Protein AF-A0A8S3XSQ0-F1 (afdb_monomer_lite)

pLDDT: mean 71.42, std 22.41, range [34.88, 98.12]

Secondary structure (DSSP, 8-state):
---------SS----PPPPHHHHHHHHHHHHHHHHHHHHHSHHHHHHHHHHHHHHHHHHHHTT-S--GGGS-HHHHHHHHHHHHHHHHHHHHHHHHHHHHHHHHHTTSS--------------------------------------------------------------------------------------PPPPP--------PPP-------------------------------HHHHHHHHHHHHHHHHHHHHHHHHHHHHHHHHHHHHHHHHHHHHHHHHHHHHHHHHHHHSS-----------HHHHHHHHHHHHSTTTEEEPS-TT-EEEETTEEEE-EEESS-HHHHHHHHHHH-GGGS-----

Radius of gyration: 41.58 Å; chains: 1; bounding box: 107×94×101 Å

Structure (mmCIF, N/CA/C/O backbone):
data_AF-A0A8S3XSQ0-F1
#
_entry.id   AF-A0A8S3XSQ0-F1
#
loop_
_atom_site.group_PDB
_atom_site.id
_atom_site.type_symbol
_atom_site.label_atom_id
_atom_site.label_alt_id
_atom_site.label_comp_id
_atom_site.label_asym_id
_atom_site.label_entity_id
_atom_site.label_seq_id
_atom_site.pdbx_PDB_ins_code
_atom_site.Cartn_x
_atom_site.Cartn_y
_atom_site.Cartn_z
_atom_site.occupancy
_atom_site.B_iso_or_equiv
_atom_site.auth_seq_id
_atom_site.auth_comp_id
_atom_site.auth_asym_id
_atom_site.auth_atom_id
_atom_site.pdbx_PDB_model_num
ATOM 1 N N . MET A 1 1 ? 39.553 -21.900 25.229 1.00 41.22 1 MET A N 1
ATOM 2 C CA . MET A 1 1 ? 38.558 -22.875 25.742 1.00 41.22 1 MET A CA 1
ATOM 3 C C . MET A 1 1 ? 37.816 -22.311 26.955 1.00 41.22 1 MET A C 1
ATOM 5 O O . MET A 1 1 ? 38.256 -22.512 28.076 1.00 41.22 1 MET A O 1
ATOM 9 N N . TRP A 1 2 ? 36.698 -21.605 26.765 1.00 36.41 2 TRP A N 1
ATOM 10 C CA . TRP A 1 2 ? 35.868 -21.134 27.885 1.00 36.41 2 TRP A CA 1
ATOM 11 C C . TRP A 1 2 ? 34.629 -22.026 28.000 1.00 36.41 2 TRP A C 1
ATOM 13 O O . TRP A 1 2 ? 33.673 -21.908 27.230 1.00 36.41 2 TRP A O 1
ATOM 23 N N . ARG A 1 3 ? 34.681 -22.986 28.931 1.00 45.25 3 ARG A N 1
ATOM 24 C CA . ARG A 1 3 ? 33.567 -23.889 29.240 1.00 45.25 3 ARG A CA 1
ATOM 25 C C . ARG A 1 3 ? 32.466 -23.089 29.938 1.00 45.25 3 ARG A C 1
ATOM 27 O O . ARG A 1 3 ? 32.653 -22.596 31.045 1.00 45.25 3 ARG A O 1
ATOM 34 N N . LYS A 1 4 ? 31.299 -22.981 29.295 1.00 53.03 4 LYS A N 1
ATOM 35 C CA . LYS A 1 4 ? 30.058 -22.510 29.928 1.00 53.03 4 LYS A CA 1
ATOM 36 C C . LYS A 1 4 ? 29.705 -23.445 31.089 1.00 53.03 4 LYS A C 1
ATOM 38 O O . LYS A 1 4 ? 29.133 -24.510 30.862 1.00 53.03 4 LYS A O 1
ATOM 43 N N . LEU A 1 5 ? 30.012 -23.027 32.315 1.00 50.91 5 LEU A N 1
ATOM 44 C CA . LEU A 1 5 ? 29.445 -23.601 33.532 1.00 50.91 5 LEU A CA 1
ATOM 45 C C . LEU A 1 5 ? 27.917 -23.442 33.486 1.00 50.91 5 LEU A C 1
ATOM 47 O O . LEU A 1 5 ? 27.379 -22.348 33.649 1.00 50.91 5 LEU A O 1
ATOM 51 N N . ARG A 1 6 ? 27.206 -24.544 33.224 1.00 48.88 6 ARG A N 1
ATOM 52 C CA . ARG A 1 6 ? 25.766 -24.651 33.477 1.00 48.88 6 ARG A CA 1
ATOM 53 C C . ARG A 1 6 ? 25.589 -25.049 34.938 1.00 48.88 6 ARG A C 1
ATOM 55 O O . ARG A 1 6 ? 25.731 -26.217 35.274 1.00 48.88 6 ARG A O 1
ATOM 62 N N . LEU A 1 7 ? 25.259 -24.080 35.786 1.00 48.12 7 LEU A N 1
ATOM 63 C CA . LEU A 1 7 ? 24.715 -24.341 37.117 1.00 48.12 7 LEU A CA 1
ATOM 64 C C . LEU A 1 7 ? 23.345 -25.022 36.970 1.00 48.12 7 LEU A C 1
ATOM 66 O O . LEU A 1 7 ? 22.337 -24.379 36.679 1.00 48.12 7 LEU A O 1
ATOM 70 N N . THR A 1 8 ? 23.315 -26.342 37.138 1.00 50.75 8 THR A N 1
ATOM 71 C CA . THR A 1 8 ? 22.099 -27.145 37.302 1.00 50.75 8 THR A CA 1
ATOM 72 C C . THR A 1 8 ? 21.694 -27.142 38.772 1.00 50.75 8 THR A C 1
ATOM 74 O O . THR A 1 8 ? 21.952 -28.093 39.500 1.00 50.75 8 THR A O 1
ATOM 77 N N . VAL A 1 9 ? 21.058 -26.058 39.215 1.00 53.53 9 VAL A N 1
ATOM 78 C CA . VAL A 1 9 ? 20.366 -26.016 40.508 1.00 53.53 9 VAL A CA 1
ATOM 79 C C . VAL A 1 9 ? 18.879 -26.256 40.235 1.00 53.53 9 VAL A C 1
ATOM 81 O O . VAL A 1 9 ? 18.215 -25.438 39.606 1.00 53.53 9 VAL A O 1
ATOM 84 N N . LEU A 1 10 ? 18.382 -27.419 40.665 1.00 53.72 10 LEU A N 1
ATOM 85 C CA . LEU A 1 10 ? 16.959 -27.764 40.811 1.00 53.72 10 LEU A CA 1
ATOM 86 C C . LEU A 1 10 ? 16.071 -27.614 39.554 1.00 53.72 10 LEU A C 1
ATOM 88 O O . LEU A 1 10 ? 15.169 -26.785 39.514 1.00 53.72 10 LEU A O 1
ATOM 92 N N . GLY A 1 11 ? 16.277 -28.483 38.554 1.00 57.75 11 GLY A N 1
ATOM 93 C CA . GLY A 1 11 ? 15.224 -29.183 37.779 1.00 57.75 11 GLY A CA 1
ATOM 94 C C . GLY A 1 11 ? 14.098 -28.418 37.053 1.00 57.75 11 GLY A C 1
ATOM 95 O O . GLY A 1 11 ? 13.272 -29.048 36.397 1.00 57.75 11 GLY A O 1
ATOM 96 N N . ARG A 1 12 ? 14.023 -27.089 37.116 1.00 57.94 12 ARG A N 1
ATOM 97 C CA . ARG A 1 12 ? 13.049 -26.268 36.390 1.00 57.94 12 ARG A CA 1
ATOM 98 C C . ARG A 1 12 ? 13.816 -25.232 35.598 1.00 57.94 12 ARG A C 1
ATOM 100 O O . ARG A 1 12 ? 14.210 -24.196 36.122 1.00 57.94 12 ARG A O 1
ATOM 107 N N . SER A 1 13 ? 14.022 -25.507 34.312 1.00 54.84 13 SER A N 1
ATOM 108 C CA . SER A 1 13 ? 14.518 -24.500 33.380 1.00 54.84 13 SER A CA 1
ATOM 109 C C . SER A 1 13 ? 13.564 -23.306 33.417 1.00 54.84 13 SER A C 1
ATOM 111 O O . SER A 1 13 ? 12.436 -23.394 32.924 1.00 54.84 13 SER A O 1
ATOM 113 N N . ILE A 1 14 ? 13.995 -22.203 34.028 1.00 59.03 14 ILE A N 1
ATOM 114 C CA . ILE A 1 14 ? 13.249 -20.947 34.047 1.00 59.03 14 ILE A CA 1
ATOM 115 C C . ILE A 1 14 ? 13.269 -20.412 32.614 1.00 59.03 14 ILE A C 1
ATOM 117 O O . ILE A 1 14 ? 14.169 -19.686 32.199 1.00 59.03 14 ILE A O 1
ATOM 121 N N . THR A 1 15 ? 12.295 -20.824 31.801 1.00 75.62 15 THR A N 1
ATOM 122 C CA . THR A 1 15 ? 12.095 -20.227 30.485 1.00 75.62 15 THR A CA 1
ATOM 123 C C . THR A 1 15 ? 11.598 -18.810 30.705 1.00 75.62 15 THR A C 1
ATOM 125 O O . THR A 1 15 ? 10.475 -18.616 31.175 1.00 75.62 15 THR A O 1
ATOM 128 N N . LEU A 1 16 ? 12.432 -17.825 30.368 1.00 79.62 16 LEU A N 1
ATOM 129 C CA . LEU A 1 16 ? 12.049 -16.419 30.417 1.00 79.62 16 LEU A CA 1
ATOM 130 C C . LEU A 1 16 ? 10.699 -16.216 29.697 1.00 79.62 16 LEU A C 1
ATOM 132 O O . LEU A 1 16 ? 10.503 -16.742 28.590 1.00 79.62 16 LEU A O 1
ATOM 136 N N . PRO A 1 17 ? 9.747 -15.483 30.302 1.00 82.06 17 PRO A N 1
ATOM 137 C CA . PRO A 1 17 ? 8.427 -15.286 29.728 1.00 82.06 17 PRO A CA 1
ATOM 138 C C . PRO A 1 17 ? 8.554 -14.579 28.381 1.00 82.06 17 PRO A C 1
ATOM 140 O O . PRO A 1 17 ? 8.998 -13.439 28.277 1.00 82.06 17 PRO A O 1
ATOM 143 N N . GLN A 1 18 ? 8.146 -15.275 27.323 1.00 86.69 18 GLN A N 1
ATOM 144 C CA . GLN A 1 18 ? 8.239 -14.735 25.973 1.00 86.69 18 GLN A CA 1
ATOM 145 C C . GLN A 1 18 ? 7.377 -13.486 25.813 1.00 86.69 18 GLN A C 1
ATOM 147 O O . GLN A 1 18 ? 6.209 -13.464 26.226 1.00 86.69 18 GLN A O 1
ATOM 152 N N . THR A 1 19 ? 7.914 -12.484 25.122 1.00 91.31 19 THR A N 1
ATOM 153 C CA . THR A 1 19 ? 7.160 -11.267 24.815 1.00 91.31 19 THR A CA 1
ATOM 154 C C . THR A 1 19 ? 5.953 -11.585 23.922 1.00 91.31 19 THR A C 1
ATOM 156 O O . THR A 1 19 ? 5.927 -12.579 23.184 1.00 91.31 19 THR A O 1
ATOM 159 N N . LYS A 1 20 ? 4.911 -10.740 23.967 1.00 92.50 20 LYS A N 1
ATOM 160 C CA . LYS A 1 20 ? 3.692 -10.929 23.152 1.00 92.50 20 LYS A CA 1
ATOM 161 C C . LYS A 1 20 ? 4.008 -11.043 21.656 1.00 92.50 20 LYS A C 1
ATOM 163 O O . LYS A 1 20 ? 3.351 -11.812 20.953 1.00 92.50 20 LYS A O 1
ATOM 168 N N . ASP A 1 21 ? 5.016 -10.317 21.181 1.00 84.38 21 ASP A N 1
ATOM 169 C CA . ASP A 1 21 ? 5.416 -10.337 19.775 1.00 84.38 21 ASP A CA 1
ATOM 170 C C . ASP A 1 21 ? 6.201 -11.597 19.408 1.00 84.38 21 ASP A C 1
ATOM 172 O O . ASP A 1 21 ? 5.928 -12.188 18.364 1.00 84.38 21 ASP A O 1
ATOM 176 N N . GLN A 1 22 ? 7.056 -12.106 20.300 1.00 89.88 22 GLN A N 1
ATOM 177 C CA . GLN A 1 22 ? 7.705 -13.409 20.115 1.00 89.88 22 GLN A CA 1
ATOM 178 C C . GLN A 1 22 ? 6.684 -14.551 20.051 1.00 89.88 22 GLN A C 1
ATOM 180 O O . GLN A 1 22 ? 6.789 -15.426 19.191 1.00 89.88 22 GLN A O 1
ATOM 185 N N . LYS A 1 23 ? 5.652 -14.529 20.909 1.00 93.19 23 LYS A N 1
ATOM 186 C CA . LYS A 1 23 ? 4.557 -15.515 20.863 1.00 93.19 23 LYS A CA 1
ATOM 187 C C . LYS A 1 23 ? 3.798 -15.453 19.532 1.00 93.19 23 LYS A C 1
ATOM 189 O O . LYS A 1 23 ? 3.496 -16.492 18.943 1.00 93.19 23 LYS A O 1
ATOM 194 N N . LYS A 1 24 ? 3.516 -14.246 19.024 1.00 91.69 24 LYS A N 1
ATOM 195 C CA . LYS A 1 24 ? 2.878 -14.059 17.708 1.00 91.69 24 LYS A CA 1
ATOM 196 C C . LYS A 1 24 ? 3.761 -14.555 16.565 1.00 91.69 24 LYS A C 1
ATOM 198 O O . LYS A 1 24 ? 3.238 -15.198 15.658 1.00 91.69 24 LYS A O 1
ATOM 203 N N . GLU A 1 25 ? 5.062 -14.279 16.594 1.00 91.00 25 GLU A N 1
ATOM 204 C CA . GLU A 1 25 ? 5.973 -14.715 15.534 1.00 91.00 25 GLU A CA 1
ATOM 205 C C . GLU A 1 25 ? 6.141 -16.235 15.532 1.00 91.00 25 GLU A C 1
ATOM 207 O O . GLU A 1 25 ? 5.991 -16.855 14.482 1.00 91.00 25 GLU A O 1
ATOM 212 N N . LYS A 1 26 ? 6.285 -16.864 16.706 1.00 93.25 26 LYS A N 1
ATOM 213 C CA . LYS A 1 26 ? 6.258 -18.329 16.831 1.00 93.25 26 LYS A CA 1
ATOM 214 C C . LYS A 1 26 ? 4.984 -18.936 16.244 1.00 93.25 26 LYS A C 1
ATOM 216 O O . LYS A 1 26 ? 5.066 -19.902 15.491 1.00 93.25 26 LYS A O 1
ATOM 221 N N . LYS A 1 27 ? 3.817 -18.333 16.503 1.00 96.00 27 LYS A N 1
ATOM 222 C CA . LYS A 1 27 ? 2.545 -18.770 15.903 1.00 96.00 27 LYS A CA 1
ATOM 223 C C . LYS A 1 27 ? 2.546 -18.636 14.373 1.00 96.00 27 LYS A C 1
ATOM 225 O O . LYS A 1 27 ? 2.057 -19.531 13.692 1.00 96.00 27 LYS A O 1
ATOM 230 N N . ARG A 1 28 ? 3.116 -17.558 13.815 1.00 95.44 28 ARG A N 1
ATOM 231 C CA . ARG A 1 28 ? 3.250 -17.381 12.353 1.00 95.44 28 ARG A CA 1
ATOM 232 C C . ARG A 1 28 ? 4.195 -18.401 11.725 1.00 95.44 28 ARG A C 1
ATOM 234 O O . ARG A 1 28 ? 3.934 -18.831 10.606 1.00 95.44 28 ARG A O 1
ATOM 241 N N . ILE A 1 29 ? 5.285 -18.751 12.408 1.00 93.75 29 ILE A N 1
ATOM 242 C CA . ILE A 1 29 ? 6.252 -19.756 11.946 1.00 93.75 29 ILE A CA 1
ATOM 243 C C . ILE A 1 29 ? 5.618 -21.150 11.977 1.00 93.75 29 ILE A C 1
ATOM 245 O O . ILE A 1 29 ? 5.706 -21.874 10.991 1.00 93.75 29 ILE A O 1
ATOM 249 N N . ALA A 1 30 ? 4.924 -21.500 13.063 1.00 96.00 30 ALA A N 1
ATOM 250 C CA . ALA A 1 30 ? 4.205 -22.767 13.173 1.00 96.00 30 ALA A CA 1
ATOM 251 C C . ALA A 1 30 ? 3.122 -22.908 12.090 1.00 96.00 30 ALA A C 1
ATOM 253 O O . ALA A 1 30 ? 3.043 -23.946 11.438 1.00 96.00 30 ALA A O 1
ATOM 254 N N . GLU A 1 31 ? 2.344 -21.850 11.829 1.00 95.38 31 GLU A N 1
ATOM 255 C CA . GLU A 1 31 ? 1.336 -21.870 10.761 1.00 95.38 31 GLU A CA 1
ATOM 256 C C . GLU A 1 31 ? 1.974 -21.975 9.366 1.00 95.38 31 GLU A C 1
ATOM 258 O O . GLU A 1 31 ? 1.458 -22.695 8.515 1.00 95.38 31 GLU A O 1
ATOM 263 N N . ARG A 1 32 ? 3.121 -21.316 9.132 1.00 96.25 32 ARG A N 1
ATOM 264 C CA . ARG A 1 32 ? 3.898 -21.467 7.888 1.00 96.25 32 ARG A CA 1
ATOM 265 C C . ARG A 1 32 ? 4.320 -22.919 7.670 1.00 96.25 32 ARG A C 1
ATOM 267 O O . ARG A 1 32 ? 4.014 -23.463 6.616 1.00 96.25 32 ARG A O 1
ATOM 274 N N . LYS A 1 33 ? 4.931 -23.552 8.678 1.00 97.12 33 LYS A N 1
ATOM 275 C CA . LYS A 1 33 ? 5.339 -24.966 8.622 1.00 97.12 33 LYS A CA 1
ATOM 276 C C . LYS A 1 33 ? 4.146 -25.897 8.408 1.00 97.12 33 LYS A C 1
ATOM 278 O O . LYS A 1 33 ? 4.201 -26.795 7.579 1.00 97.12 33 LYS A O 1
ATOM 283 N N . ARG A 1 34 ? 3.029 -25.650 9.098 1.00 97.75 34 ARG A N 1
ATOM 284 C CA . ARG A 1 34 ? 1.786 -26.411 8.913 1.00 97.75 34 ARG A CA 1
ATOM 285 C C . ARG A 1 34 ? 1.270 -26.319 7.475 1.00 97.75 34 ARG A C 1
ATOM 287 O O . ARG A 1 34 ? 0.916 -27.339 6.895 1.00 97.75 34 ARG A O 1
ATOM 294 N N . MET A 1 35 ? 1.229 -25.117 6.901 1.00 95.19 35 MET A N 1
ATOM 295 C CA . MET A 1 35 ? 0.796 -24.910 5.516 1.00 9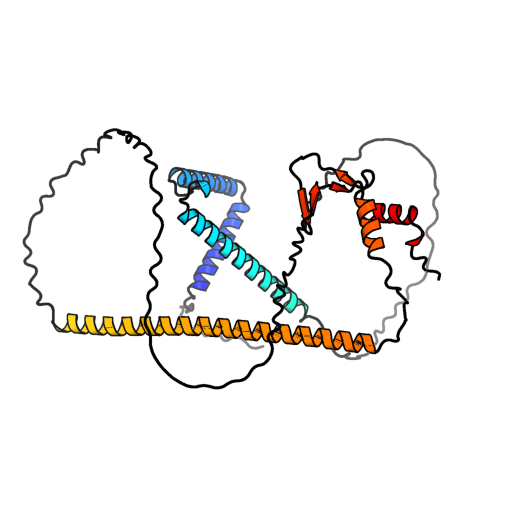5.19 35 MET A CA 1
ATOM 296 C C . MET A 1 35 ? 1.766 -25.512 4.498 1.00 95.19 35 MET A C 1
ATOM 298 O O . MET A 1 35 ? 1.324 -25.977 3.452 1.00 95.19 35 MET A O 1
ATOM 302 N N . GLU A 1 36 ? 3.063 -25.516 4.797 1.00 96.06 36 GLU A N 1
ATOM 303 C CA . GLU A 1 36 ? 4.081 -26.179 3.986 1.00 96.06 36 GLU A CA 1
ATOM 304 C C . GLU A 1 36 ? 3.896 -27.701 3.995 1.00 96.06 36 GLU A C 1
ATOM 306 O O . GLU A 1 36 ? 3.861 -28.308 2.931 1.00 96.06 36 GLU A O 1
ATOM 311 N N . ASN A 1 37 ? 3.647 -28.301 5.163 1.00 97.62 37 ASN A N 1
ATOM 312 C CA . ASN A 1 37 ? 3.336 -29.728 5.278 1.00 97.62 37 ASN A CA 1
ATOM 313 C C . ASN A 1 37 ? 2.047 -30.096 4.526 1.00 97.62 37 ASN A C 1
ATOM 315 O O . ASN A 1 37 ? 2.018 -31.088 3.812 1.00 97.62 37 ASN A O 1
ATOM 319 N N . ILE A 1 38 ? 0.997 -29.268 4.620 1.00 96.31 38 ILE A N 1
ATOM 320 C CA . ILE A 1 38 ? -0.238 -29.469 3.841 1.00 96.31 38 ILE A CA 1
ATOM 321 C C . ILE A 1 38 ? 0.029 -29.358 2.336 1.00 96.31 38 ILE A C 1
ATOM 323 O O . ILE A 1 38 ? -0.635 -30.034 1.567 1.00 96.31 38 ILE A O 1
ATOM 327 N N . ARG A 1 39 ? 0.963 -28.499 1.904 1.00 97.12 39 ARG A N 1
ATOM 328 C CA . ARG A 1 39 ? 1.302 -28.316 0.485 1.00 97.12 39 ARG A CA 1
ATOM 329 C C . ARG A 1 39 ? 2.121 -29.481 -0.082 1.00 97.12 39 ARG A C 1
ATOM 331 O O . ARG A 1 39 ? 2.012 -29.722 -1.277 1.00 97.12 39 ARG A O 1
ATOM 338 N N . LYS A 1 40 ? 2.930 -30.158 0.743 1.00 97.94 40 LYS A N 1
ATOM 339 C CA . LYS A 1 40 ? 3.734 -31.325 0.336 1.00 97.94 40 LYS A CA 1
ATOM 340 C C . LYS A 1 40 ? 2.861 -32.538 -0.012 1.00 97.94 40 LYS A C 1
ATOM 342 O O . LYS A 1 40 ? 3.172 -33.228 -0.972 1.00 97.94 40 LYS A O 1
ATOM 347 N N . ASP A 1 41 ? 1.749 -32.733 0.698 1.00 97.31 41 ASP A N 1
ATOM 348 C CA . ASP A 1 41 ? 0.817 -33.841 0.453 1.00 97.31 41 ASP A CA 1
ATOM 349 C C . ASP A 1 41 ? -0.313 -33.406 -0.511 1.00 97.31 41 ASP A C 1
ATOM 351 O O . ASP A 1 41 ? -1.146 -32.570 -0.131 1.00 97.31 41 ASP A O 1
ATOM 355 N N . PRO A 1 42 ? -0.407 -33.959 -1.738 1.00 96.50 42 PRO A N 1
ATOM 356 C CA . PRO A 1 42 ? -1.367 -33.498 -2.748 1.00 96.50 42 PRO A CA 1
ATOM 357 C C . PRO A 1 42 ? -2.829 -33.646 -2.298 1.00 96.50 42 PRO A C 1
ATOM 359 O O . PRO A 1 42 ? -3.621 -32.712 -2.466 1.00 96.50 42 PRO A O 1
ATOM 362 N N . ASP A 1 43 ? -3.174 -34.749 -1.631 1.00 97.69 43 ASP A N 1
ATOM 363 C CA . ASP A 1 43 ? -4.541 -35.018 -1.164 1.00 97.69 43 ASP A CA 1
ATOM 364 C C . ASP A 1 43 ? -4.965 -34.071 -0.040 1.00 97.69 43 ASP A C 1
ATOM 366 O O . ASP A 1 43 ? -6.059 -33.494 -0.056 1.00 97.69 43 ASP A O 1
ATOM 370 N N . LYS A 1 44 ? -4.068 -33.826 0.926 1.00 97.38 44 LYS A N 1
ATOM 371 C CA . LYS A 1 44 ? -4.330 -32.863 2.005 1.00 97.38 44 LYS A CA 1
ATOM 372 C C . LYS A 1 44 ? -4.469 -31.451 1.446 1.00 97.38 44 LYS A C 1
ATOM 374 O O . LYS A 1 44 ? -5.310 -30.686 1.929 1.00 97.38 44 LYS A O 1
ATOM 379 N N . TYR A 1 45 ? -3.688 -31.096 0.427 1.00 97.31 45 TYR A N 1
ATOM 380 C CA . TYR A 1 45 ? -3.801 -29.805 -0.241 1.00 97.31 45 TYR A CA 1
ATOM 381 C C . TYR A 1 45 ? -5.128 -29.656 -0.998 1.00 97.31 45 TYR A C 1
ATOM 383 O O . TYR A 1 45 ? -5.768 -28.599 -0.911 1.00 97.31 45 TYR A O 1
ATOM 391 N N . ALA A 1 46 ? -5.579 -30.707 -1.689 1.00 96.56 46 ALA A N 1
ATOM 392 C CA . ALA A 1 46 ? -6.872 -30.745 -2.368 1.00 96.56 46 ALA A CA 1
ATOM 393 C C . ALA A 1 46 ? -8.036 -30.584 -1.374 1.00 96.56 46 ALA A C 1
ATOM 395 O O . ALA A 1 46 ? -8.879 -29.696 -1.546 1.00 96.56 46 ALA A O 1
ATOM 396 N N . LEU A 1 47 ? -8.025 -31.342 -0.273 1.00 97.38 47 LEU A N 1
ATOM 397 C CA . LEU A 1 47 ? -9.023 -31.237 0.795 1.00 97.38 47 LEU A CA 1
ATOM 398 C C . LEU A 1 47 ? -9.029 -29.840 1.436 1.00 97.38 47 LEU A C 1
ATOM 400 O O . LEU A 1 47 ? -10.086 -29.248 1.674 1.00 97.38 47 LEU A O 1
ATOM 404 N N . TRP A 1 48 ? -7.847 -29.265 1.679 1.00 97.50 48 TRP A N 1
ATOM 405 C CA . TRP A 1 48 ? -7.721 -27.905 2.200 1.00 97.50 48 TRP A CA 1
ATOM 406 C C . TRP A 1 48 ? -8.306 -26.864 1.235 1.00 97.50 48 TRP A C 1
ATOM 408 O O . TRP A 1 48 ? -9.044 -25.976 1.673 1.00 97.50 48 TRP A O 1
ATOM 418 N N . LYS A 1 49 ? -8.048 -26.984 -0.076 1.00 97.56 49 LYS A N 1
ATOM 419 C CA . LYS A 1 49 ? -8.647 -26.116 -1.104 1.00 97.56 49 LYS A CA 1
ATOM 420 C C . LYS A 1 49 ? -10.173 -26.217 -1.120 1.00 97.56 49 LYS A C 1
ATOM 422 O O . LYS A 1 49 ? -10.832 -25.176 -1.159 1.00 97.56 49 LYS A O 1
ATOM 427 N N . LEU A 1 50 ? -10.733 -27.428 -1.048 1.00 97.75 50 LEU A N 1
ATOM 428 C CA . LEU A 1 50 ? -12.184 -27.642 -0.978 1.00 97.75 50 LEU A CA 1
ATOM 429 C C . LEU A 1 50 ? -12.786 -26.964 0.257 1.00 97.75 50 LEU A C 1
ATOM 431 O O . LEU A 1 50 ? -13.720 -26.172 0.130 1.00 97.75 50 LEU A O 1
ATOM 435 N N . LYS A 1 51 ? -12.172 -27.152 1.430 1.00 97.69 51 LYS A N 1
ATOM 436 C CA . LYS A 1 51 ? -12.584 -26.489 2.675 1.00 97.69 51 LYS A CA 1
ATOM 437 C C . LYS A 1 51 ? -12.506 -24.958 2.586 1.00 97.69 51 LYS A C 1
ATOM 439 O O . LYS A 1 51 ? -13.386 -24.246 3.078 1.00 97.69 51 LYS A O 1
ATOM 444 N N . MET A 1 52 ? -11.471 -24.408 1.948 1.00 97.00 52 MET A N 1
ATOM 445 C CA . MET A 1 52 ? -11.361 -22.960 1.714 1.00 97.00 52 MET A CA 1
ATOM 446 C C . MET A 1 52 ? -12.438 -22.444 0.747 1.00 97.00 52 MET A C 1
ATOM 448 O O . MET A 1 52 ? -13.013 -21.379 0.982 1.00 97.00 52 MET A O 1
ATOM 452 N N . LYS A 1 53 ? -12.766 -23.205 -0.303 1.00 97.00 53 LYS A N 1
ATOM 453 C CA . LYS A 1 53 ? -13.853 -22.879 -1.238 1.00 97.00 53 LYS A CA 1
ATOM 454 C C . LYS A 1 53 ? -15.210 -22.881 -0.531 1.00 97.00 53 LYS A C 1
ATOM 456 O O . LYS A 1 53 ? -15.975 -21.929 -0.673 1.00 97.00 53 LYS A O 1
ATOM 461 N N . GLU A 1 54 ? -15.481 -23.896 0.281 1.00 97.56 54 GLU A N 1
ATOM 462 C CA . GLU A 1 54 ? -16.727 -24.021 1.038 1.00 97.56 54 GLU A CA 1
ATOM 463 C C . GLU A 1 54 ? -16.899 -22.878 2.049 1.00 97.56 54 GLU A C 1
ATOM 465 O O . GLU A 1 54 ? -17.933 -22.207 2.077 1.00 97.56 54 GLU A O 1
ATOM 470 N N . THR A 1 55 ? -15.860 -22.584 2.837 1.00 97.00 55 THR A N 1
ATOM 471 C CA . THR A 1 55 ? -15.885 -21.467 3.796 1.00 97.00 55 THR A CA 1
ATOM 472 C C . THR A 1 55 ? -16.055 -20.113 3.105 1.00 97.00 55 THR A C 1
ATOM 474 O O . THR A 1 55 ? -16.784 -19.257 3.613 1.00 97.00 55 THR A O 1
ATOM 477 N N . TYR A 1 56 ? -15.444 -19.913 1.934 1.00 95.81 56 TYR A N 1
ATOM 478 C CA . TYR A 1 56 ? -15.664 -18.723 1.113 1.00 95.81 56 TYR A CA 1
ATOM 479 C C . TYR A 1 56 ? -17.126 -18.612 0.659 1.00 95.81 56 TYR A C 1
ATOM 481 O O . TYR A 1 56 ? -17.747 -17.568 0.866 1.00 95.81 56 TYR A O 1
ATOM 489 N N . LEU A 1 57 ? -17.705 -19.687 0.110 1.00 95.44 57 LEU A N 1
ATOM 490 C CA . LEU A 1 57 ? -19.107 -19.720 -0.319 1.00 95.44 57 LEU A CA 1
ATOM 491 C C . LEU A 1 57 ? -20.070 -19.489 0.849 1.00 95.44 57 LEU A C 1
ATOM 493 O O . LEU A 1 57 ? -21.026 -18.731 0.707 1.00 95.44 57 LEU A O 1
ATOM 497 N N . LYS A 1 58 ? -19.799 -20.071 2.022 1.00 97.62 58 LYS A N 1
ATOM 498 C CA . LYS A 1 58 ? -20.569 -19.826 3.249 1.00 97.62 58 LYS A CA 1
ATOM 499 C C . LYS A 1 58 ? -20.524 -18.351 3.649 1.00 97.62 58 LYS A C 1
ATOM 501 O O . LYS A 1 58 ? -21.568 -17.742 3.841 1.00 97.62 58 LYS A O 1
ATOM 506 N N . ARG A 1 59 ? -19.339 -17.731 3.684 1.00 97.12 59 ARG A N 1
ATOM 507 C CA . ARG A 1 59 ? -19.200 -16.296 3.995 1.00 97.12 59 ARG A CA 1
ATOM 508 C C . ARG A 1 59 ? -19.832 -15.386 2.941 1.00 97.12 59 ARG A C 1
ATOM 510 O O . ARG A 1 59 ? -20.283 -14.297 3.291 1.00 97.12 59 ARG A O 1
ATOM 517 N N . LYS A 1 60 ? -19.843 -15.806 1.672 1.00 94.81 60 LYS A N 1
ATOM 518 C CA . LYS A 1 60 ? -20.532 -15.106 0.581 1.00 94.81 60 LYS A CA 1
ATOM 519 C C . LYS A 1 60 ? -22.052 -15.184 0.759 1.00 94.81 60 LYS A C 1
ATOM 521 O O . LYS A 1 60 ? -22.695 -14.144 0.695 1.00 94.81 60 LYS A O 1
ATOM 526 N N . ARG A 1 61 ? -22.598 -16.368 1.076 1.00 94.25 61 ARG A N 1
ATOM 527 C CA . ARG A 1 61 ? -24.021 -16.569 1.427 1.00 94.25 61 ARG A CA 1
ATOM 528 C C . ARG A 1 61 ? -24.439 -15.748 2.647 1.00 94.25 61 ARG A C 1
ATOM 530 O O . ARG A 1 61 ? -25.472 -15.102 2.619 1.00 94.25 61 ARG A O 1
ATOM 537 N N . GLU A 1 62 ? -23.601 -15.704 3.680 1.00 95.94 62 GLU A N 1
ATOM 538 C CA . GLU A 1 62 ? -23.824 -14.896 4.890 1.00 95.94 62 GLU A CA 1
ATOM 539 C C . GLU A 1 62 ? -23.665 -13.376 4.661 1.00 95.94 62 GLU A C 1
ATOM 541 O O . GLU A 1 62 ? -23.745 -12.605 5.614 1.00 95.94 62 GLU A O 1
ATOM 546 N N . GLY A 1 63 ? -23.345 -12.920 3.443 1.00 89.44 63 GLY A N 1
ATOM 547 C CA . GLY A 1 63 ? -23.136 -11.499 3.146 1.00 89.44 63 GLY A CA 1
ATOM 548 C C . GLY A 1 63 ? -21.887 -10.887 3.797 1.00 89.44 63 GLY A C 1
ATOM 549 O O . GLY A 1 63 ? -21.682 -9.680 3.738 1.00 89.44 63 GLY A O 1
ATOM 550 N N . LYS A 1 64 ? -21.001 -11.696 4.395 1.00 93.06 64 LYS A N 1
ATOM 551 C CA . LYS A 1 64 ? -19.742 -11.225 5.009 1.00 93.06 64 LYS A CA 1
ATOM 552 C C . LYS A 1 64 ? -18.674 -10.869 3.975 1.00 93.06 64 LYS A C 1
ATOM 554 O O . LYS A 1 64 ? -17.671 -10.242 4.319 1.00 93.06 64 LYS A O 1
ATOM 559 N N . ILE A 1 65 ? -18.843 -11.323 2.735 1.00 89.88 65 ILE A N 1
ATOM 560 C CA . ILE A 1 65 ? -17.996 -10.981 1.589 1.00 89.88 65 ILE A CA 1
ATOM 561 C C . ILE A 1 65 ? -18.872 -10.228 0.589 1.00 89.88 65 ILE A C 1
ATOM 563 O O . ILE A 1 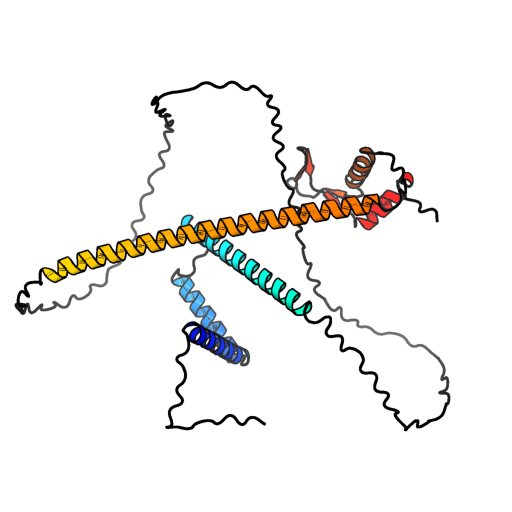65 ? -19.482 -10.821 -0.295 1.00 89.88 65 ILE A O 1
ATOM 567 N N . THR A 1 66 ? -18.946 -8.910 0.750 1.00 89.62 66 THR A N 1
ATOM 568 C CA . THR A 1 66 ? -19.622 -8.009 -0.188 1.00 89.62 66 THR A CA 1
ATOM 569 C C . THR A 1 66 ? -18.652 -7.528 -1.261 1.00 89.62 66 THR A C 1
ATOM 571 O O . THR A 1 66 ? -17.536 -7.101 -0.945 1.00 89.62 66 THR A O 1
ATOM 574 N N . SER A 1 67 ? -19.088 -7.540 -2.525 1.00 90.31 67 SER A N 1
ATOM 575 C CA . SER A 1 67 ? -18.386 -6.828 -3.600 1.00 90.31 67 SER A CA 1
ATOM 576 C C . SER A 1 67 ? -18.271 -5.342 -3.255 1.00 90.31 67 SER A C 1
ATOM 578 O O . SER A 1 67 ? -19.175 -4.778 -2.641 1.00 90.31 67 SER A O 1
ATOM 580 N N . VAL A 1 68 ? -17.178 -4.690 -3.667 1.00 88.69 68 VAL A N 1
ATOM 581 C CA . VAL A 1 68 ? -16.974 -3.251 -3.423 1.00 88.69 68 VAL A CA 1
ATOM 582 C C . VAL A 1 68 ? -18.110 -2.422 -4.021 1.00 88.69 68 VAL A C 1
ATOM 584 O O . VAL A 1 68 ? -18.491 -1.419 -3.432 1.00 88.69 68 VAL A O 1
ATOM 587 N N . GLN A 1 69 ? -18.677 -2.853 -5.148 1.00 91.56 69 GLN A N 1
ATOM 588 C CA . GLN A 1 69 ? -19.809 -2.182 -5.795 1.00 91.56 69 GLN A CA 1
ATOM 589 C C . GLN A 1 69 ? -21.082 -2.220 -4.936 1.00 91.56 69 GLN A C 1
ATOM 591 O O . GLN A 1 69 ? -21.838 -1.257 -4.933 1.00 91.56 69 GLN A O 1
ATOM 596 N N . ASN A 1 70 ? -21.257 -3.278 -4.139 1.00 92.62 70 ASN A N 1
ATOM 597 C CA . ASN A 1 70 ? -22.430 -3.478 -3.284 1.00 92.62 70 ASN A CA 1
ATOM 598 C C . ASN A 1 70 ? -22.276 -2.811 -1.903 1.00 92.62 70 ASN A C 1
ATOM 600 O O . ASN A 1 70 ? -23.171 -2.900 -1.068 1.00 92.62 70 ASN A O 1
ATOM 604 N N . LEU A 1 71 ? -21.132 -2.176 -1.621 1.00 95.06 71 LEU A N 1
ATOM 605 C CA . LEU A 1 71 ? -20.923 -1.406 -0.394 1.00 95.06 71 LEU A CA 1
ATOM 606 C C . LEU A 1 71 ? -21.579 -0.027 -0.511 1.00 95.06 71 LEU A C 1
ATOM 608 O O . LEU A 1 71 ? -21.591 0.571 -1.586 1.00 95.06 71 LEU A O 1
ATOM 612 N N . THR A 1 72 ? -22.005 0.546 0.617 1.00 95.88 72 THR A N 1
ATOM 613 C CA . THR A 1 72 ? -22.483 1.940 0.634 1.00 95.88 72 THR A CA 1
ATOM 614 C C . THR A 1 72 ? -21.369 2.907 0.204 1.00 95.88 72 THR A C 1
ATOM 616 O O . THR A 1 72 ? -20.191 2.632 0.464 1.00 95.88 72 THR A O 1
ATOM 619 N N . PRO A 1 73 ? -21.671 4.083 -0.382 1.00 97.50 73 PRO A N 1
ATOM 620 C CA . PRO A 1 73 ? -20.643 5.031 -0.835 1.00 97.50 73 PRO A CA 1
ATOM 621 C C . PRO A 1 73 ? -19.608 5.396 0.247 1.00 97.50 73 PRO A C 1
ATOM 623 O O . PRO A 1 73 ? -18.405 5.496 -0.016 1.00 97.50 73 PRO A O 1
ATOM 626 N N . LYS A 1 74 ? -20.047 5.506 1.508 1.00 96.75 74 LYS A N 1
ATOM 627 C CA . LYS A 1 74 ? -19.172 5.743 2.668 1.00 96.75 74 LYS A CA 1
ATOM 628 C C . LYS A 1 74 ? -18.234 4.560 2.937 1.00 96.75 74 LYS A C 1
ATOM 630 O O . LYS A 1 74 ? -17.037 4.761 3.164 1.00 96.75 74 LYS A O 1
ATOM 635 N N . GLN A 1 75 ? -18.741 3.329 2.872 1.00 94.38 75 GLN A N 1
ATOM 636 C CA . GLN A 1 75 ? -17.938 2.111 3.007 1.00 94.38 75 GLN A CA 1
ATOM 637 C C . GLN A 1 75 ? -16.979 1.925 1.826 1.00 94.38 75 GLN A C 1
ATOM 639 O O . GLN A 1 75 ? -15.819 1.579 2.049 1.00 94.38 75 GLN A O 1
ATOM 644 N N . GLN A 1 76 ? -17.398 2.238 0.597 1.00 96.69 76 GLN A N 1
ATOM 645 C CA . GLN A 1 76 ? -16.519 2.254 -0.575 1.00 96.69 76 GLN A CA 1
ATOM 646 C C . GLN A 1 76 ? -15.357 3.234 -0.384 1.00 96.69 76 GLN A C 1
ATOM 648 O O . GLN A 1 76 ? -14.199 2.879 -0.616 1.00 96.69 76 GLN A O 1
ATOM 653 N N . LYS A 1 77 ? -15.632 4.452 0.105 1.00 96.38 77 LYS A N 1
ATOM 654 C CA . LYS A 1 77 ? -14.599 5.453 0.418 1.00 96.38 77 LYS A CA 1
ATOM 655 C C . LYS A 1 77 ? -13.615 4.936 1.473 1.00 96.38 77 LYS A C 1
ATOM 657 O O . LYS A 1 77 ? -12.405 5.075 1.291 1.00 96.38 77 LYS A O 1
ATOM 662 N N . LEU A 1 78 ? -14.107 4.296 2.537 1.00 96.12 78 LEU A N 1
ATOM 663 C CA . LEU A 1 78 ? -13.266 3.672 3.566 1.00 96.12 78 LEU A CA 1
ATOM 664 C C . LEU A 1 78 ? -12.436 2.503 3.018 1.00 96.12 78 LEU A C 1
ATOM 666 O O . LEU A 1 78 ? -11.247 2.419 3.320 1.00 96.12 78 LEU A O 1
ATOM 670 N N . ALA A 1 79 ? -13.020 1.632 2.195 1.00 93.88 79 ALA A N 1
ATOM 671 C CA . ALA A 1 79 ? -12.322 0.516 1.561 1.00 93.88 79 ALA A CA 1
ATOM 672 C C . ALA A 1 79 ? -11.203 1.014 0.632 1.00 93.88 79 ALA A C 1
ATOM 674 O O . ALA A 1 79 ? -10.059 0.575 0.750 1.00 93.88 79 ALA A O 1
ATOM 675 N N . ARG A 1 80 ? -11.490 2.016 -0.211 1.00 93.19 80 ARG A N 1
ATOM 676 C CA . ARG A 1 80 ? -10.490 2.680 -1.066 1.00 93.19 80 ARG A CA 1
ATOM 677 C C . ARG A 1 80 ? -9.396 3.352 -0.234 1.00 93.19 80 ARG A C 1
ATOM 679 O O . ARG A 1 80 ? -8.224 3.247 -0.585 1.00 93.19 80 ARG A O 1
ATOM 686 N N . LYS A 1 81 ? -9.741 4.006 0.883 1.00 96.38 81 LYS A N 1
ATOM 687 C CA . LYS A 1 81 ? -8.763 4.598 1.814 1.00 96.38 81 LYS A CA 1
ATOM 688 C C . LYS A 1 81 ? -7.842 3.528 2.409 1.00 96.38 81 LYS A C 1
ATOM 690 O O . LYS A 1 81 ? -6.627 3.672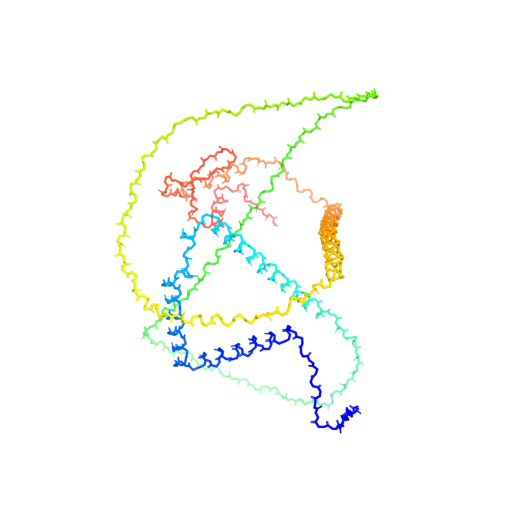 2.305 1.00 96.38 81 LYS A O 1
ATOM 695 N N . LYS A 1 82 ? -8.401 2.433 2.937 1.00 95.44 82 LYS A N 1
ATOM 696 C CA . LYS A 1 82 ? -7.633 1.291 3.465 1.00 95.44 82 LYS A CA 1
ATOM 697 C C . LYS A 1 82 ? -6.728 0.671 2.401 1.00 95.44 82 LYS A C 1
ATOM 699 O O . LYS A 1 82 ? -5.568 0.403 2.689 1.00 95.44 82 LYS A O 1
ATOM 704 N N . SER A 1 83 ? -7.225 0.505 1.173 1.00 93.06 83 SER A N 1
ATOM 705 C CA . SER A 1 83 ? -6.427 0.007 0.048 1.00 93.06 83 SER A CA 1
ATOM 706 C C . SER A 1 83 ? -5.268 0.946 -0.287 1.00 93.06 83 SER A C 1
ATOM 708 O O . SER A 1 83 ? -4.147 0.497 -0.472 1.00 93.06 83 SER A O 1
ATOM 710 N N . ARG A 1 84 ? -5.494 2.264 -0.323 1.00 96.31 84 ARG A N 1
ATOM 711 C CA . ARG A 1 84 ? -4.415 3.240 -0.554 1.00 96.31 84 ARG A CA 1
ATOM 712 C C . ARG A 1 84 ? -3.372 3.198 0.564 1.00 96.31 84 ARG A C 1
ATOM 714 O O . ARG A 1 84 ? -2.180 3.286 0.286 1.00 96.31 84 ARG A O 1
ATOM 721 N N . GLU A 1 85 ? -3.803 3.068 1.816 1.00 95.94 85 GLU A N 1
ATOM 722 C CA . GLU A 1 85 ? -2.906 2.950 2.970 1.00 95.94 85 GLU A CA 1
ATOM 723 C C . GLU A 1 85 ? -2.089 1.653 2.944 1.00 95.94 85 GLU A C 1
ATOM 725 O O . GLU A 1 85 ? -0.881 1.705 3.173 1.00 95.94 85 GLU A O 1
ATOM 730 N N . SER A 1 86 ? -2.700 0.506 2.628 1.00 92.81 86 SER A N 1
ATOM 731 C CA . SER A 1 86 ? -1.983 -0.770 2.518 1.00 92.81 86 SER A CA 1
ATOM 732 C C . SER A 1 86 ? -0.967 -0.743 1.380 1.00 92.81 86 SER A C 1
ATOM 734 O O . SER A 1 86 ? 0.185 -1.116 1.593 1.00 92.81 86 SER A O 1
ATOM 736 N N . THR A 1 87 ? -1.345 -0.212 0.216 1.00 93.19 87 THR A N 1
ATOM 737 C CA . THR A 1 87 ? -0.441 -0.010 -0.918 1.00 93.19 87 THR A CA 1
ATOM 738 C C . THR A 1 87 ? 0.725 0.905 -0.538 1.00 93.19 87 THR A C 1
ATOM 740 O O . THR A 1 87 ? 1.878 0.542 -0.750 1.00 93.19 87 THR A O 1
ATOM 743 N N . ARG A 1 88 ? 0.466 2.053 0.108 1.00 95.75 88 ARG A N 1
ATOM 744 C CA . ARG A 1 88 ? 1.528 2.951 0.602 1.00 95.75 88 ARG A CA 1
ATOM 745 C C . ARG A 1 88 ? 2.471 2.250 1.578 1.00 95.75 88 ARG A C 1
ATOM 747 O O . ARG A 1 88 ? 3.681 2.387 1.438 1.00 95.75 88 ARG A O 1
ATOM 754 N N . ARG A 1 89 ? 1.938 1.491 2.541 1.00 94.50 89 ARG A N 1
ATOM 755 C CA . ARG A 1 89 ? 2.745 0.714 3.499 1.00 94.50 89 ARG A CA 1
ATOM 756 C C . ARG A 1 89 ? 3.592 -0.341 2.799 1.00 94.50 89 ARG A C 1
ATOM 758 O O . ARG A 1 89 ? 4.749 -0.511 3.164 1.00 94.50 89 ARG A O 1
ATOM 765 N N . TRP A 1 90 ? 3.039 -1.024 1.799 1.00 94.56 90 TRP A N 1
ATOM 766 C CA . TRP A 1 90 ? 3.771 -2.010 1.011 1.00 94.56 90 TRP A CA 1
ATOM 767 C C . TRP A 1 90 ? 4.935 -1.370 0.249 1.00 94.56 90 TRP A C 1
ATOM 769 O O . TRP A 1 90 ? 6.060 -1.843 0.371 1.00 94.56 90 TRP A O 1
ATOM 779 N N . TYR A 1 91 ? 4.703 -0.250 -0.444 1.00 93.69 91 TYR A N 1
ATOM 780 C CA . TYR A 1 91 ? 5.773 0.484 -1.129 1.00 93.69 91 TYR A CA 1
ATOM 781 C C . TYR A 1 91 ? 6.823 1.027 -0.160 1.00 93.69 91 TYR A C 1
ATOM 783 O O . TYR A 1 91 ? 8.011 0.911 -0.438 1.00 93.69 91 TYR A O 1
ATOM 791 N N . ALA A 1 92 ? 6.409 1.575 0.986 1.00 93.12 92 ALA A N 1
ATOM 792 C CA . ALA A 1 92 ? 7.334 2.045 2.014 1.00 93.12 92 ALA A CA 1
ATOM 793 C C . ALA A 1 92 ? 8.203 0.900 2.549 1.00 93.12 92 ALA A C 1
ATOM 795 O O . ALA A 1 92 ? 9.419 1.033 2.616 1.00 93.12 92 ALA A O 1
ATOM 796 N N . LYS A 1 93 ? 7.593 -0.254 2.852 1.00 93.62 93 LYS A N 1
ATOM 797 C CA . LYS A 1 93 ? 8.320 -1.456 3.267 1.00 93.62 93 LYS A CA 1
ATOM 798 C C . LYS A 1 93 ? 9.293 -1.912 2.179 1.00 93.62 93 LYS A C 1
ATOM 800 O O . LYS A 1 93 ? 10.449 -2.155 2.483 1.00 93.62 93 LYS A O 1
ATOM 805 N N . LYS A 1 94 ? 8.853 -1.995 0.920 1.00 93.38 94 LYS A N 1
ATOM 806 C CA . LYS A 1 94 ? 9.709 -2.407 -0.202 1.00 93.38 94 LYS A CA 1
ATOM 807 C C . LYS A 1 94 ? 10.889 -1.451 -0.401 1.00 93.38 94 LYS A C 1
ATOM 809 O O . LYS A 1 94 ? 11.992 -1.904 -0.670 1.00 93.38 94 LYS A O 1
ATOM 814 N N . LYS A 1 95 ? 10.663 -0.144 -0.238 1.00 94.62 95 LYS A N 1
ATOM 815 C CA . LYS A 1 95 ? 11.719 0.872 -0.299 1.00 94.62 95 LYS A CA 1
ATOM 816 C C . LYS A 1 95 ? 12.754 0.674 0.811 1.00 94.62 95 LYS A C 1
ATOM 818 O O . LYS A 1 95 ? 13.935 0.680 0.511 1.00 94.62 95 LYS A O 1
ATOM 823 N N . LEU A 1 96 ? 12.305 0.431 2.046 1.00 93.31 96 LEU A N 1
ATOM 824 C CA . LEU A 1 96 ? 13.192 0.153 3.181 1.00 93.31 96 LEU A CA 1
ATOM 825 C C . LEU A 1 96 ? 13.993 -1.143 3.012 1.00 93.31 96 LEU A C 1
ATOM 827 O O . LEU A 1 96 ? 15.138 -1.189 3.435 1.00 93.31 96 LEU A O 1
ATOM 831 N N . LEU A 1 97 ? 13.403 -2.189 2.419 1.00 90.19 97 LEU A N 1
ATOM 832 C CA . LEU A 1 97 ? 14.165 -3.395 2.075 1.00 90.19 97 LEU A CA 1
ATOM 833 C C . LEU A 1 97 ? 15.254 -3.065 1.054 1.00 90.19 97 LEU A C 1
ATOM 835 O O . LEU A 1 97 ? 16.406 -3.353 1.313 1.00 90.19 97 LEU A O 1
ATOM 839 N N . LYS A 1 98 ? 14.909 -2.359 -0.030 1.00 91.50 98 LYS A N 1
ATOM 840 C CA . LYS A 1 98 ? 15.892 -1.976 -1.050 1.00 91.50 98 LYS A CA 1
ATOM 841 C C . LYS A 1 98 ? 17.034 -1.121 -0.481 1.00 91.50 98 LYS A C 1
ATOM 843 O O . LYS A 1 98 ? 18.174 -1.312 -0.862 1.00 91.50 98 LYS A O 1
ATOM 848 N N . GLU A 1 99 ? 16.730 -0.181 0.413 1.00 89.25 99 GLU A N 1
ATOM 849 C CA . GLU A 1 99 ? 17.749 0.632 1.099 1.00 89.25 99 GLU A CA 1
ATOM 850 C C . GLU A 1 99 ? 18.643 -0.213 2.019 1.00 89.25 99 GLU A C 1
ATOM 852 O O . GLU A 1 99 ? 19.829 0.071 2.127 1.00 89.25 99 GLU A O 1
ATOM 857 N N . ARG A 1 100 ? 18.096 -1.254 2.660 1.00 85.81 100 ARG A N 1
ATOM 858 C CA . ARG A 1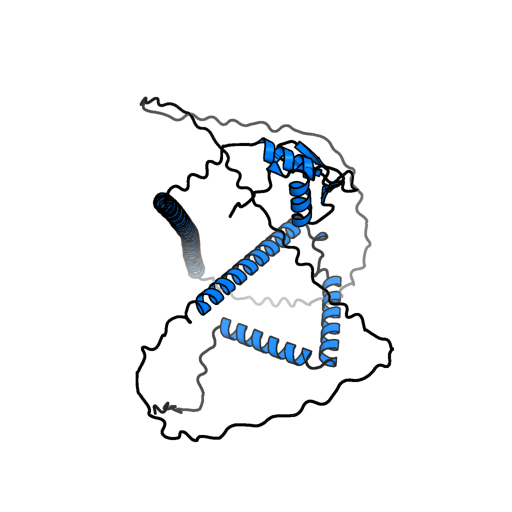 100 ? 18.890 -2.205 3.449 1.00 85.81 100 ARG A CA 1
ATOM 859 C C . ARG A 1 100 ? 19.800 -3.061 2.584 1.00 85.81 100 ARG A C 1
ATOM 861 O O . ARG A 1 100 ? 20.949 -3.216 2.958 1.00 85.81 100 ARG A O 1
ATOM 868 N N . ASP A 1 101 ? 19.283 -3.573 1.471 1.00 80.38 101 ASP A N 1
ATOM 869 C CA . ASP A 1 101 ? 20.041 -4.439 0.566 1.00 80.38 101 ASP A CA 1
ATOM 870 C C . ASP A 1 101 ? 21.243 -3.674 -0.029 1.00 80.38 101 ASP A C 1
ATOM 872 O O . ASP A 1 101 ? 22.359 -4.179 -0.012 1.00 80.38 101 ASP A O 1
ATOM 876 N N . ILE A 1 102 ? 21.044 -2.408 -0.428 1.00 78.25 102 ILE A N 1
ATOM 877 C CA . ILE A 1 102 ? 22.129 -1.524 -0.901 1.00 78.25 102 ILE A CA 1
ATOM 878 C C . ILE A 1 102 ? 23.173 -1.291 0.201 1.00 78.25 102 ILE A C 1
ATOM 880 O O . ILE A 1 102 ? 24.368 -1.385 -0.044 1.00 78.25 102 ILE A O 1
ATOM 884 N N . HIS A 1 103 ? 22.730 -1.019 1.432 1.00 74.50 103 HIS A N 1
ATOM 885 C CA . HIS A 1 103 ? 23.656 -0.753 2.532 1.00 74.50 103 HIS A CA 1
ATOM 886 C C . HIS A 1 103 ? 24.422 -2.003 2.993 1.00 74.50 103 HIS A C 1
ATOM 888 O O . HIS A 1 103 ? 25.503 -1.871 3.549 1.00 74.50 103 HIS A O 1
ATOM 894 N N . SER A 1 104 ? 23.889 -3.210 2.778 1.00 73.06 104 SER A N 1
ATOM 895 C CA . SER A 1 104 ? 24.640 -4.449 3.016 1.00 73.06 104 SER A CA 1
ATOM 896 C C . SER A 1 104 ? 25.667 -4.760 1.929 1.00 73.06 104 SER A C 1
ATOM 898 O O . SER A 1 104 ? 26.641 -5.435 2.231 1.00 73.06 104 SER A O 1
ATOM 900 N N . GLU A 1 105 ? 25.474 -4.282 0.697 1.00 64.75 105 GLU A N 1
ATOM 901 C CA . GLU A 1 105 ? 26.451 -4.452 -0.390 1.00 64.75 105 GLU A CA 1
ATOM 902 C C . GLU A 1 105 ? 27.608 -3.442 -0.286 1.00 64.75 105 GLU A C 1
ATOM 904 O O . GLU A 1 105 ? 28.747 -3.792 -0.571 1.00 64.75 105 GLU A O 1
ATOM 909 N N . GLU A 1 106 ? 27.357 -2.222 0.203 1.00 62.38 106 GLU A N 1
ATOM 910 C CA . GLU A 1 106 ? 28.399 -1.192 0.392 1.00 62.38 106 GLU A CA 1
ATOM 911 C C . GLU A 1 106 ? 29.362 -1.462 1.568 1.00 62.38 106 GLU A C 1
ATOM 913 O O . GLU A 1 106 ? 30.357 -0.762 1.700 1.00 62.38 106 GLU A O 1
ATOM 918 N N . VAL A 1 107 ? 29.099 -2.460 2.420 1.00 57.75 107 VAL A N 1
ATOM 919 C CA . VAL A 1 107 ? 29.968 -2.816 3.567 1.00 57.75 107 VAL A CA 1
ATOM 920 C C . VAL A 1 107 ? 30.917 -3.986 3.234 1.00 57.75 107 VAL A C 1
ATOM 922 O O . VAL A 1 107 ? 31.647 -4.448 4.099 1.00 57.75 107 VAL A O 1
ATOM 925 N N . ILE A 1 108 ? 30.938 -4.471 1.984 1.00 54.59 108 ILE A N 1
ATOM 926 C CA . ILE A 1 108 ? 31.777 -5.613 1.551 1.00 54.59 108 ILE A CA 1
ATOM 927 C C . ILE A 1 108 ? 32.933 -5.153 0.635 1.00 54.59 108 ILE A C 1
ATOM 929 O O . ILE A 1 108 ? 33.497 -5.943 -0.111 1.00 54.59 108 ILE A O 1
ATOM 933 N N . ILE A 1 109 ? 33.309 -3.871 0.659 1.00 54.06 109 ILE A N 1
ATOM 934 C CA . ILE A 1 109 ? 34.460 -3.371 -0.107 1.00 54.06 109 ILE A CA 1
ATOM 935 C C . ILE A 1 109 ? 35.377 -2.604 0.851 1.00 54.06 109 ILE A C 1
ATOM 937 O O . ILE A 1 109 ? 34.926 -1.677 1.519 1.00 54.06 109 ILE A O 1
ATOM 941 N N . ASP A 1 110 ? 36.636 -3.043 0.883 1.00 52.12 110 ASP A N 1
ATOM 942 C CA . ASP A 1 110 ? 37.798 -2.542 1.634 1.00 52.12 110 ASP A CA 1
ATOM 943 C C . ASP A 1 110 ? 38.006 -3.045 3.071 1.00 52.12 110 ASP A C 1
ATOM 945 O O . ASP A 1 110 ? 38.315 -2.284 3.984 1.00 52.12 110 ASP A O 1
ATOM 949 N N . GLU A 1 111 ? 37.990 -4.367 3.239 1.00 55.94 111 GLU A N 1
ATOM 950 C CA . GLU A 1 111 ? 38.997 -5.017 4.092 1.00 55.94 111 GLU A CA 1
ATOM 951 C C . GLU A 1 111 ? 40.028 -5.658 3.142 1.00 55.94 111 GLU A C 1
ATOM 953 O O . GLU A 1 111 ? 40.069 -6.865 2.929 1.00 55.94 111 GLU A O 1
ATOM 958 N N . CYS A 1 112 ? 40.777 -4.796 2.440 1.00 46.94 112 CYS A N 1
ATOM 959 C CA . CYS A 1 112 ? 42.047 -5.181 1.835 1.00 46.94 112 CYS A CA 1
ATOM 960 C C . CYS A 1 112 ? 43.014 -5.403 2.994 1.00 46.94 112 CYS A C 1
ATOM 962 O O . CYS A 1 112 ? 43.534 -4.439 3.561 1.00 46.94 112 CYS A O 1
ATOM 964 N N . ASP A 1 113 ? 43.204 -6.669 3.352 1.00 53.66 113 ASP A N 1
ATOM 965 C CA . ASP A 1 113 ? 44.334 -7.103 4.159 1.00 53.66 113 ASP A CA 1
ATOM 966 C C . ASP A 1 113 ? 45.616 -6.512 3.539 1.00 53.66 113 ASP A C 1
ATOM 968 O O . ASP A 1 113 ? 45.880 -6.740 2.351 1.00 53.66 113 ASP A O 1
ATOM 972 N N . PRO A 1 114 ? 46.391 -5.688 4.271 1.00 58.38 114 PRO A N 1
ATOM 973 C CA . PRO A 1 114 ? 47.688 -5.252 3.786 1.00 58.38 114 PRO A CA 1
ATOM 974 C C . PRO A 1 114 ? 48.554 -6.499 3.622 1.00 58.38 114 PRO A C 1
ATOM 976 O O . PRO A 1 114 ? 48.668 -7.295 4.551 1.00 58.38 114 PRO A O 1
ATOM 979 N N . ALA A 1 115 ? 49.103 -6.660 2.419 1.00 49.69 115 ALA A N 1
ATOM 980 C CA . ALA A 1 115 ? 50.025 -7.716 2.037 1.00 49.69 115 ALA A CA 1
ATOM 981 C C . ALA A 1 115 ? 50.999 -8.057 3.176 1.00 49.69 115 ALA A C 1
ATOM 983 O O . ALA A 1 115 ? 51.849 -7.246 3.543 1.00 49.69 115 ALA A O 1
ATOM 984 N N . ASP A 1 116 ? 50.841 -9.256 3.733 1.00 48.75 116 ASP A N 1
ATOM 985 C CA . ASP A 1 116 ? 51.887 -9.912 4.502 1.00 48.75 116 ASP A CA 1
ATOM 986 C C . ASP A 1 116 ? 52.707 -10.714 3.488 1.00 48.75 116 ASP A C 1
ATOM 988 O O . ASP A 1 116 ? 52.369 -11.844 3.123 1.00 48.75 116 ASP A O 1
ATOM 992 N N . ASP A 1 117 ? 53.726 -10.050 2.945 1.00 54.47 117 ASP A N 1
ATOM 993 C CA . ASP A 1 117 ? 54.751 -10.635 2.091 1.00 54.47 117 ASP A CA 1
ATOM 994 C C . ASP A 1 117 ? 55.556 -11.648 2.916 1.00 54.47 117 ASP A C 1
ATOM 996 O O . ASP A 1 117 ? 56.607 -11.347 3.479 1.00 54.47 117 ASP A O 1
ATOM 1000 N N . THR A 1 118 ? 55.060 -12.880 2.999 1.00 57.44 118 THR A N 1
ATOM 1001 C CA . THR A 1 118 ? 55.878 -14.028 3.388 1.00 57.44 118 THR A CA 1
ATOM 1002 C C . THR A 1 118 ? 56.097 -14.918 2.175 1.00 57.44 118 THR A C 1
ATOM 1004 O O . THR A 1 118 ? 55.271 -15.753 1.812 1.00 57.44 118 THR A O 1
ATOM 1007 N N . GLU A 1 119 ? 57.258 -14.710 1.546 1.00 59.59 119 GLU A N 1
ATOM 1008 C CA . GLU A 1 119 ? 57.933 -15.666 0.672 1.00 59.59 119 GLU A CA 1
ATOM 1009 C C . GLU A 1 119 ? 57.954 -17.052 1.332 1.00 59.59 119 GLU A C 1
ATOM 1011 O O . GLU A 1 119 ? 58.780 -17.350 2.197 1.00 59.59 119 GLU A O 1
ATOM 1016 N N . ILE A 1 120 ? 57.050 -17.930 0.905 1.00 53.25 120 ILE A N 1
ATOM 1017 C CA . ILE A 1 120 ? 57.192 -19.366 1.110 1.00 53.25 120 ILE A CA 1
ATOM 1018 C C . ILE A 1 120 ? 57.674 -19.933 -0.217 1.00 53.25 120 ILE A C 1
ATOM 1020 O O . ILE A 1 120 ? 56.910 -20.129 -1.159 1.00 53.25 120 ILE A O 1
ATOM 1024 N N . ASN A 1 121 ? 58.986 -20.149 -0.266 1.00 50.53 121 ASN A N 1
ATOM 1025 C CA . ASN A 1 121 ? 59.648 -21.013 -1.229 1.00 50.53 121 ASN A CA 1
ATOM 1026 C C . ASN A 1 121 ? 58.944 -22.376 -1.241 1.00 50.53 121 ASN A C 1
ATOM 1028 O O . ASN A 1 121 ? 58.991 -23.092 -0.240 1.00 50.53 121 ASN A O 1
ATOM 1032 N N . ASP A 1 122 ? 58.316 -22.727 -2.361 1.00 54.16 122 ASP A N 1
ATOM 1033 C CA . ASP A 1 122 ? 57.790 -24.068 -2.616 1.00 54.16 122 ASP A CA 1
ATOM 1034 C C . ASP A 1 122 ? 58.841 -24.861 -3.420 1.00 54.16 122 ASP A C 1
ATOM 1036 O O . ASP A 1 122 ? 59.084 -24.547 -4.589 1.00 54.16 122 ASP A O 1
ATOM 1040 N N . PRO A 1 123 ? 59.549 -25.837 -2.817 1.00 61.84 123 PRO A N 1
ATOM 1041 C CA . PRO A 1 123 ? 60.678 -26.506 -3.441 1.00 61.84 123 PRO A CA 1
ATOM 1042 C C . PRO A 1 123 ? 60.248 -27.836 -4.071 1.00 61.84 123 PRO A C 1
ATOM 1044 O O . PRO A 1 123 ? 60.811 -28.870 -3.735 1.00 61.84 123 PRO A O 1
ATOM 1047 N N . LEU A 1 124 ? 59.259 -27.851 -4.967 1.00 51.16 124 LEU A N 1
ATOM 1048 C CA . LEU A 1 124 ? 58.901 -29.058 -5.732 1.00 51.16 124 LEU A CA 1
ATOM 1049 C C . LEU A 1 124 ? 58.481 -28.714 -7.169 1.00 51.16 124 LEU A C 1
ATOM 1051 O O . LEU A 1 124 ? 57.371 -28.983 -7.623 1.00 51.16 124 LEU A O 1
ATOM 1055 N N . ASP A 1 125 ? 59.440 -28.152 -7.902 1.00 45.31 125 ASP A N 1
ATOM 1056 C CA . ASP A 1 125 ? 59.419 -28.017 -9.357 1.00 45.31 125 ASP A CA 1
ATOM 1057 C C . ASP A 1 125 ? 59.630 -29.400 -10.016 1.00 45.31 125 ASP A C 1
ATOM 1059 O O . ASP A 1 125 ? 60.750 -29.826 -10.313 1.00 45.31 125 ASP A O 1
ATOM 1063 N N . LEU A 1 126 ? 58.539 -30.152 -10.195 1.00 50.12 126 LEU A N 1
ATOM 1064 C CA . LEU A 1 126 ? 58.513 -31.365 -11.015 1.00 50.12 126 LEU A CA 1
ATOM 1065 C C . LEU A 1 126 ? 58.180 -31.001 -12.464 1.00 50.12 126 LEU A C 1
ATOM 1067 O O . LEU A 1 126 ? 57.022 -30.948 -12.879 1.00 50.12 126 LEU A O 1
ATOM 1071 N N . LYS A 1 127 ? 59.244 -30.820 -13.249 1.00 52.53 127 LYS A N 1
ATOM 1072 C CA . LYS A 1 127 ? 59.233 -30.895 -14.714 1.00 52.53 127 LYS A CA 1
ATOM 1073 C C . LYS A 1 127 ? 58.511 -32.165 -15.178 1.00 52.53 127 LYS A C 1
ATOM 1075 O O . LYS A 1 127 ? 58.950 -33.270 -14.862 1.00 52.53 127 LYS A O 1
ATOM 1080 N N . LEU A 1 128 ? 57.492 -32.014 -16.024 1.00 45.00 128 LEU A N 1
ATOM 1081 C CA . LEU A 1 128 ? 57.069 -33.072 -16.943 1.00 45.00 128 LEU A CA 1
ATOM 1082 C C . LEU A 1 128 ? 57.045 -32.563 -18.392 1.00 45.00 128 LEU A C 1
ATOM 1084 O O . LEU A 1 128 ? 56.758 -31.388 -18.623 1.00 45.00 128 LEU A O 1
ATOM 1088 N N . PRO A 1 129 ? 57.415 -33.425 -19.357 1.00 55.78 129 PRO A N 1
ATOM 1089 C CA . PRO A 1 129 ? 57.912 -33.008 -20.654 1.00 55.78 129 PRO A CA 1
ATOM 1090 C C . PRO A 1 129 ? 56.829 -32.897 -21.734 1.00 55.78 129 PRO A C 1
ATOM 1092 O O . PRO A 1 129 ? 55.722 -33.420 -21.647 1.00 55.78 129 PRO A O 1
ATOM 1095 N N . SER A 1 130 ? 57.252 -32.200 -22.778 1.00 47.03 130 SER A N 1
ATOM 1096 C CA . SER A 1 130 ? 56.653 -31.925 -24.078 1.00 47.03 130 SER A CA 1
ATOM 1097 C C . SER A 1 130 ? 56.144 -33.129 -24.894 1.00 47.03 130 SER A C 1
ATOM 1099 O O . SER A 1 130 ? 56.905 -34.072 -25.088 1.00 47.03 130 SER A O 1
ATOM 1101 N N . SER A 1 131 ? 54.983 -32.920 -25.548 1.00 45.91 131 SER A N 1
ATOM 1102 C CA . SER A 1 131 ? 54.539 -33.441 -26.872 1.00 45.91 131 SER A CA 1
ATOM 1103 C C . SER A 1 131 ? 54.347 -34.970 -27.041 1.00 45.91 131 SER A C 1
ATOM 1105 O O . SER A 1 131 ? 54.914 -35.715 -26.250 1.00 45.91 131 SER A O 1
ATOM 1107 N N . PRO A 1 132 ? 53.605 -35.491 -28.059 1.00 55.88 132 PRO A N 1
ATOM 1108 C CA . PRO A 1 132 ? 53.214 -34.848 -29.325 1.00 55.88 132 PRO A CA 1
ATOM 1109 C C . PRO A 1 132 ? 51.767 -35.073 -29.835 1.00 55.88 132 PRO A C 1
ATOM 1111 O O . PRO A 1 132 ? 51.010 -35.905 -29.349 1.00 55.88 132 PRO A O 1
ATOM 1114 N N . GLU A 1 133 ? 51.430 -34.260 -30.842 1.00 43.94 133 GLU A N 1
ATOM 1115 C CA . GLU A 1 133 ? 50.634 -34.550 -32.051 1.00 43.94 133 GLU A CA 1
ATOM 1116 C C . GLU A 1 133 ? 49.542 -35.636 -31.994 1.00 43.94 133 GLU A C 1
ATOM 1118 O O . GLU A 1 133 ? 49.819 -36.833 -31.976 1.00 43.94 133 GLU A O 1
ATOM 1123 N N . VAL A 1 134 ? 48.281 -35.214 -32.163 1.00 46.34 134 VAL A N 1
ATOM 1124 C CA . VAL A 1 134 ? 47.204 -36.100 -32.631 1.00 46.34 134 VAL A CA 1
ATOM 1125 C C . VAL A 1 134 ? 46.705 -35.626 -33.993 1.00 46.34 134 VAL A C 1
ATOM 1127 O O . VAL A 1 134 ? 45.984 -34.640 -34.133 1.00 46.34 134 VAL A O 1
ATOM 1130 N N . SER A 1 135 ? 47.208 -36.360 -34.977 1.00 46.53 135 SER A N 1
ATOM 1131 C CA . SER A 1 135 ? 46.645 -36.757 -36.265 1.00 46.53 135 SER A CA 1
ATOM 1132 C C . SER A 1 135 ? 45.278 -36.208 -36.705 1.00 46.53 135 SER A C 1
ATOM 1134 O O . SER A 1 135 ? 44.212 -36.451 -36.143 1.00 46.53 135 SER A O 1
ATOM 1136 N N . ILE A 1 136 ? 45.370 -35.589 -37.877 1.00 48.00 136 ILE A N 1
ATOM 1137 C CA . ILE A 1 136 ? 44.362 -35.371 -38.912 1.00 48.00 136 ILE A CA 1
ATOM 1138 C C . ILE A 1 136 ? 43.693 -36.703 -39.307 1.00 48.00 136 ILE A C 1
ATOM 1140 O O . ILE A 1 136 ? 44.388 -37.655 -39.653 1.00 48.00 136 ILE A O 1
ATOM 1144 N N . ILE A 1 137 ? 42.355 -36.748 -39.350 1.00 51.28 137 ILE A N 1
ATOM 1145 C CA . ILE A 1 137 ? 41.571 -37.782 -40.057 1.00 51.28 137 ILE A CA 1
ATOM 1146 C C . ILE A 1 137 ? 40.471 -37.082 -40.887 1.00 51.28 137 ILE A C 1
ATOM 1148 O O . ILE A 1 137 ? 39.931 -36.066 -40.439 1.00 51.28 137 ILE A O 1
ATOM 1152 N N . PRO A 1 138 ? 40.184 -37.546 -42.123 1.00 56.94 138 PRO A N 1
ATOM 1153 C CA . PRO A 1 138 ? 39.667 -36.702 -43.194 1.00 56.94 138 PRO A CA 1
ATOM 1154 C C . PRO A 1 138 ? 38.137 -36.649 -43.308 1.00 56.94 138 PRO A C 1
ATOM 1156 O O . PRO A 1 138 ? 37.399 -37.520 -42.855 1.00 56.94 138 PRO A O 1
ATOM 1159 N N . ARG A 1 139 ? 37.694 -35.595 -44.004 1.00 42.03 139 ARG A N 1
ATOM 1160 C CA . ARG A 1 139 ? 36.346 -35.374 -44.546 1.00 42.03 139 ARG A CA 1
ATOM 1161 C C . ARG A 1 139 ? 35.987 -36.392 -45.631 1.00 42.03 139 ARG A C 1
ATOM 1163 O O . ARG A 1 139 ? 36.800 -36.594 -46.530 1.00 42.03 139 ARG A O 1
ATOM 1170 N N . SER A 1 140 ? 34.736 -36.869 -45.623 1.00 48.16 140 SER A N 1
ATOM 1171 C CA . SER A 1 140 ? 33.755 -36.936 -46.747 1.00 48.16 140 SER A CA 1
ATOM 1172 C C . SER A 1 140 ? 32.705 -38.050 -46.506 1.00 48.16 140 SER A C 1
ATOM 1174 O O . SER A 1 140 ? 32.936 -38.894 -45.643 1.00 48.16 140 SER A O 1
ATOM 1176 N N . PRO A 1 141 ? 31.597 -38.143 -47.274 1.00 57.31 141 PRO A N 1
ATOM 1177 C CA . PRO A 1 141 ? 30.637 -37.105 -47.677 1.00 57.31 141 PRO A CA 1
ATOM 1178 C C . PRO A 1 141 ? 29.160 -37.477 -47.351 1.00 57.31 141 PRO A C 1
ATOM 1180 O O . PRO A 1 141 ? 28.848 -38.609 -47.003 1.00 57.31 141 PRO A O 1
ATOM 1183 N N . ASP A 1 142 ? 28.285 -36.470 -47.461 1.00 46.78 142 ASP A N 1
ATOM 1184 C CA . ASP A 1 142 ? 26.843 -36.445 -47.790 1.00 46.78 142 ASP A CA 1
ATOM 1185 C C . ASP A 1 142 ? 25.937 -37.678 -47.578 1.00 46.78 142 ASP A C 1
ATOM 1187 O O . ASP A 1 142 ? 26.157 -38.724 -48.173 1.00 46.78 142 ASP A O 1
ATOM 1191 N N . ILE A 1 143 ? 24.800 -37.468 -46.885 1.00 43.59 143 ILE A N 1
ATOM 1192 C CA . ILE A 1 143 ? 23.439 -37.941 -47.249 1.00 43.59 143 ILE A CA 1
ATOM 1193 C C . ILE A 1 143 ? 22.388 -37.099 -46.475 1.00 43.59 143 ILE A C 1
ATOM 1195 O O . ILE A 1 143 ? 22.631 -36.740 -45.319 1.00 43.59 143 ILE A O 1
ATOM 1199 N N . PRO A 1 144 ? 21.232 -36.746 -47.082 1.00 52.75 144 PRO A N 1
ATOM 1200 C CA . PRO A 1 144 ? 20.316 -35.731 -46.557 1.00 52.75 144 PRO A CA 1
ATOM 1201 C C . PRO A 1 144 ? 19.110 -36.283 -45.770 1.00 52.75 144 PRO A C 1
ATOM 1203 O O . PRO A 1 144 ? 18.760 -37.456 -45.854 1.00 52.75 144 PRO A O 1
ATOM 1206 N N . SER A 1 145 ? 18.401 -35.337 -45.137 1.00 36.88 145 SER A N 1
ATOM 1207 C CA . SER A 1 145 ? 16.962 -35.360 -44.813 1.00 36.88 145 SER A CA 1
ATOM 1208 C C . SER A 1 145 ? 16.495 -36.193 -43.614 1.00 36.88 145 SER A C 1
ATOM 1210 O O . SER A 1 145 ? 16.420 -37.411 -43.679 1.00 36.88 145 SER A O 1
ATOM 1212 N N . SER A 1 146 ? 15.992 -35.518 -42.572 1.00 37.97 146 SER A N 1
ATOM 1213 C CA . SER A 1 146 ? 14.572 -35.613 -42.181 1.00 37.97 146 SER A CA 1
ATOM 1214 C C . SER A 1 146 ? 14.279 -34.806 -40.905 1.00 37.97 146 SER A C 1
ATOM 1216 O O . SER A 1 146 ? 14.813 -35.071 -39.836 1.00 37.97 146 SER A O 1
ATOM 1218 N N . SER A 1 147 ? 13.408 -33.810 -41.068 1.00 42.81 147 SER A N 1
ATOM 1219 C CA . SER A 1 147 ? 12.245 -33.501 -40.228 1.00 42.81 147 SER A CA 1
ATOM 1220 C C . SER A 1 147 ? 12.341 -33.683 -38.705 1.00 42.81 147 SER A C 1
ATOM 1222 O O . SER A 1 147 ? 12.279 -34.797 -38.203 1.00 42.81 147 SER A O 1
ATOM 1224 N N . GLN A 1 148 ? 12.296 -32.556 -37.983 1.00 43.72 148 GLN A N 1
ATOM 1225 C CA . GLN A 1 148 ? 11.318 -32.212 -36.927 1.00 43.72 148 GLN A CA 1
ATOM 1226 C C . GLN A 1 148 ? 11.961 -31.242 -35.923 1.00 43.72 148 GLN A C 1
ATOM 1228 O O . GLN A 1 148 ? 12.634 -31.650 -34.980 1.00 43.72 148 GLN A O 1
ATOM 1233 N N . VAL A 1 149 ? 11.722 -29.936 -36.093 1.00 41.25 149 VAL A N 1
ATOM 1234 C CA . VAL A 1 149 ? 12.009 -28.948 -35.043 1.00 41.25 149 VAL A CA 1
ATOM 1235 C C . VAL A 1 149 ? 10.701 -28.487 -34.420 1.00 41.25 149 VAL A C 1
ATOM 1237 O O . VAL A 1 149 ? 9.895 -27.768 -35.006 1.00 41.25 149 VAL A O 1
ATOM 1240 N N . LEU A 1 150 ? 10.541 -28.958 -33.191 1.00 37.91 150 LEU A N 1
ATOM 1241 C CA . LEU A 1 150 ? 9.565 -28.597 -32.184 1.00 37.91 150 LEU A CA 1
ATOM 1242 C C . LEU A 1 150 ? 9.642 -27.083 -31.894 1.00 37.91 150 LEU A C 1
ATOM 1244 O O . LEU A 1 150 ? 10.613 -26.599 -31.311 1.00 37.91 150 LEU A O 1
ATOM 1248 N N . THR A 1 151 ? 8.621 -26.313 -32.271 1.00 38.91 151 THR A N 1
ATOM 1249 C CA . THR A 1 151 ? 8.515 -24.896 -31.894 1.00 38.91 151 THR A CA 1
ATOM 1250 C C . THR A 1 151 ? 8.206 -24.770 -30.403 1.00 38.91 151 THR A C 1
ATOM 1252 O O . THR A 1 151 ? 7.069 -24.950 -29.962 1.00 38.91 151 THR A O 1
ATOM 1255 N N . GLN A 1 152 ? 9.231 -24.448 -29.616 1.00 44.59 152 GLN A N 1
ATOM 1256 C CA . GLN A 1 152 ? 9.105 -24.049 -28.219 1.00 44.59 152 GLN A CA 1
ATOM 1257 C C . GLN A 1 152 ? 8.505 -22.638 -28.137 1.00 44.59 152 GLN A C 1
ATOM 1259 O O . GLN A 1 152 ? 9.152 -21.641 -28.455 1.00 44.59 152 GLN A O 1
ATOM 1264 N N . PHE A 1 153 ? 7.255 -22.541 -27.685 1.00 36.97 153 PHE A N 1
ATOM 1265 C CA . PHE A 1 153 ? 6.638 -21.272 -27.308 1.00 36.97 153 PHE A CA 1
ATOM 1266 C C . PHE A 1 153 ? 7.262 -20.755 -26.004 1.00 36.97 153 PHE A C 1
ATOM 1268 O O . PHE A 1 153 ? 6.906 -21.188 -24.909 1.00 36.97 153 PHE A O 1
ATOM 1275 N N . SER A 1 154 ? 8.185 -19.801 -26.124 1.00 43.06 154 SER A N 1
ATOM 1276 C CA . SER A 1 154 ? 8.680 -18.995 -25.005 1.00 43.06 154 SER A CA 1
ATOM 1277 C C . SER A 1 154 ? 7.740 -17.802 -24.770 1.00 43.06 154 SER A C 1
ATOM 1279 O O . SER A 1 154 ? 7.572 -16.976 -25.672 1.00 43.06 154 SER A O 1
ATOM 1281 N N . PRO A 1 155 ? 7.102 -17.650 -23.592 1.00 47.59 155 PRO A N 1
ATOM 1282 C CA . PRO A 1 155 ? 6.275 -16.487 -23.320 1.00 47.59 155 PRO A CA 1
ATOM 1283 C C . PRO A 1 155 ? 7.173 -15.329 -22.870 1.00 47.59 155 PRO A C 1
ATOM 1285 O O . PRO A 1 155 ? 7.480 -15.163 -21.687 1.00 47.59 155 PRO A O 1
ATOM 1288 N N . HIS A 1 156 ? 7.579 -14.480 -23.813 1.00 37.41 156 HIS A N 1
ATOM 1289 C CA . HIS A 1 156 ? 8.122 -13.166 -23.484 1.00 37.41 156 HIS A CA 1
ATOM 1290 C C . HIS A 1 156 ? 7.022 -12.281 -22.885 1.00 37.41 156 HIS A C 1
ATOM 1292 O O . HIS A 1 156 ? 6.184 -11.694 -23.565 1.00 37.41 156 HIS A O 1
ATOM 1298 N N . SER A 1 157 ? 7.036 -12.201 -21.555 1.00 39.75 157 SER A N 1
ATOM 1299 C CA . SER A 1 157 ? 6.270 -11.248 -20.760 1.00 39.75 157 SER A CA 1
ATOM 1300 C C . SER A 1 157 ? 6.665 -9.818 -21.141 1.00 39.75 157 SER A C 1
ATOM 1302 O O . SER A 1 157 ? 7.710 -9.309 -20.728 1.00 39.75 157 SER A O 1
ATOM 1304 N N . ALA A 1 158 ? 5.823 -9.166 -21.944 1.00 40.69 158 ALA A N 1
ATOM 1305 C CA . ALA A 1 158 ? 5.942 -7.756 -22.283 1.00 40.69 158 ALA A CA 1
ATOM 1306 C C . ALA A 1 158 ? 5.834 -6.901 -21.008 1.00 40.69 158 ALA A C 1
ATOM 1308 O O . ALA A 1 158 ? 4.756 -6.628 -20.469 1.00 40.69 158 ALA A O 1
ATOM 1309 N N . ARG A 1 159 ? 6.989 -6.472 -20.500 1.00 40.91 159 ARG A N 1
ATOM 1310 C CA . ARG A 1 159 ? 7.114 -5.570 -19.357 1.00 40.91 159 ARG A CA 1
ATOM 1311 C C . ARG A 1 159 ? 6.741 -4.153 -19.792 1.00 40.91 159 ARG A C 1
ATOM 1313 O O . ARG A 1 159 ? 7.597 -3.369 -20.181 1.00 40.91 159 ARG A O 1
ATOM 1320 N N . ILE A 1 160 ? 5.458 -3.810 -19.694 1.00 39.88 160 ILE A N 1
ATOM 1321 C CA . ILE A 1 160 ? 4.962 -2.445 -19.922 1.00 39.88 160 ILE A CA 1
ATOM 1322 C C . ILE A 1 160 ? 5.501 -1.526 -18.813 1.00 39.88 160 ILE A C 1
ATOM 1324 O O . ILE A 1 160 ? 4.950 -1.443 -17.711 1.00 39.88 160 ILE A O 1
ATOM 1328 N N . THR A 1 161 ? 6.588 -0.813 -19.089 1.00 40.34 161 THR A N 1
ATOM 1329 C CA . THR A 1 161 ? 7.092 0.274 -18.247 1.00 40.34 161 THR A CA 1
ATOM 1330 C C . THR A 1 161 ? 6.297 1.546 -18.543 1.00 40.34 161 THR A C 1
ATOM 1332 O O . THR A 1 161 ? 6.598 2.321 -19.443 1.00 40.34 161 THR A O 1
ATOM 1335 N N . ARG A 1 162 ? 5.247 1.801 -17.752 1.00 37.47 162 ARG A N 1
ATOM 1336 C CA . ARG A 1 162 ? 4.600 3.124 -17.709 1.00 37.47 162 ARG A CA 1
ATOM 1337 C C . ARG A 1 162 ? 5.547 4.132 -17.049 1.00 37.47 162 ARG A C 1
ATOM 1339 O O . ARG A 1 162 ? 5.554 4.264 -15.825 1.00 37.47 162 ARG A O 1
ATOM 1346 N N . SER A 1 163 ? 6.320 4.865 -17.843 1.00 40.56 163 SER A N 1
ATOM 1347 C CA . SER A 1 163 ? 7.016 6.070 -17.393 1.00 40.56 163 SER A CA 1
ATOM 1348 C C . SER A 1 163 ? 6.000 7.210 -17.249 1.00 40.56 163 SER A C 1
ATOM 1350 O O . SER A 1 163 ? 5.545 7.829 -18.207 1.00 40.56 163 SER A O 1
ATOM 1352 N N . THR A 1 164 ? 5.580 7.492 -16.016 1.00 41.34 164 THR A N 1
ATOM 1353 C CA . THR A 1 164 ? 4.807 8.703 -15.724 1.00 41.34 164 THR A CA 1
ATOM 1354 C C . THR A 1 164 ? 5.752 9.901 -15.724 1.00 41.34 164 THR A C 1
ATOM 1356 O O . THR A 1 164 ? 6.350 10.225 -14.696 1.00 41.34 164 THR A O 1
ATOM 1359 N N . ILE A 1 165 ? 5.883 10.555 -16.879 1.00 45.75 165 ILE A N 1
ATOM 1360 C CA . ILE A 1 165 ? 6.483 11.884 -17.005 1.00 45.75 165 ILE A CA 1
ATOM 1361 C C . ILE A 1 165 ? 5.582 12.863 -16.249 1.00 45.75 165 ILE A C 1
ATOM 1363 O O . ILE A 1 165 ? 4.463 13.174 -16.654 1.00 45.75 165 ILE A O 1
ATOM 1367 N N . ARG A 1 166 ? 6.052 13.298 -15.081 1.00 39.94 166 ARG A N 1
ATOM 1368 C CA . ARG A 1 166 ? 5.362 14.247 -14.210 1.00 39.94 166 ARG A CA 1
ATOM 1369 C C . ARG A 1 166 ? 5.907 15.638 -14.520 1.00 39.94 166 ARG A C 1
ATOM 1371 O O . ARG A 1 166 ? 6.943 16.020 -13.987 1.00 39.94 166 ARG A O 1
ATOM 1378 N N . GLN A 1 167 ? 5.224 16.379 -15.389 1.00 48.66 167 GLN A N 1
ATOM 1379 C CA . GLN A 1 167 ? 5.560 17.780 -15.643 1.00 48.66 167 GLN A CA 1
ATOM 1380 C C . GLN A 1 167 ? 5.331 18.601 -14.365 1.00 48.66 167 GLN A C 1
ATOM 1382 O O . GLN A 1 167 ? 4.236 18.607 -13.795 1.00 48.66 167 GLN A O 1
ATOM 1387 N N . LYS A 1 168 ? 6.397 19.254 -13.891 1.00 39.41 168 LYS A N 1
ATOM 1388 C CA . LYS A 1 168 ? 6.334 20.285 -12.855 1.00 39.41 168 LYS A CA 1
ATOM 1389 C C . LYS A 1 168 ? 5.594 21.483 -13.455 1.00 39.41 168 LYS A C 1
ATOM 1391 O O . LYS A 1 168 ? 6.059 22.067 -14.423 1.00 39.41 168 LYS A O 1
ATOM 1396 N N . ARG A 1 169 ? 4.436 21.824 -12.891 1.00 40.72 169 ARG A N 1
ATOM 1397 C CA . ARG A 1 169 ? 3.798 23.126 -13.099 1.00 40.72 169 ARG A CA 1
ATOM 1398 C C . ARG A 1 169 ? 4.523 24.125 -12.205 1.00 40.72 169 ARG A C 1
ATOM 1400 O O . ARG A 1 169 ? 4.328 24.097 -10.994 1.00 40.72 169 ARG A O 1
ATOM 1407 N N . THR A 1 170 ? 5.385 24.944 -12.785 1.00 41.84 170 THR A N 1
ATOM 1408 C CA . THR A 1 170 ? 5.794 26.219 -12.198 1.00 41.84 170 THR A CA 1
ATOM 1409 C C . THR A 1 170 ? 4.685 27.212 -12.522 1.00 41.84 170 THR A C 1
ATOM 1411 O O . THR A 1 170 ? 4.461 27.538 -13.684 1.00 41.84 170 THR A O 1
ATOM 1414 N N . LEU A 1 171 ? 3.916 27.604 -11.508 1.00 39.53 171 LEU A N 1
ATOM 1415 C CA . LEU A 1 171 ? 3.081 28.796 -11.589 1.00 39.53 171 LEU A CA 1
ATOM 1416 C C . LEU A 1 171 ? 4.041 29.976 -11.432 1.00 39.53 171 LEU A C 1
ATOM 1418 O O . LEU A 1 171 ? 4.562 30.182 -10.339 1.00 39.53 171 LEU A O 1
ATOM 1422 N N . GLY A 1 172 ? 4.339 30.659 -12.536 1.00 34.97 172 GLY A N 1
ATOM 1423 C CA . GLY A 1 172 ? 4.910 31.999 -12.497 1.00 34.97 172 GLY A CA 1
ATOM 1424 C C . GLY A 1 172 ? 3.822 32.934 -11.989 1.00 34.97 172 GLY A C 1
ATOM 1425 O O . GLY A 1 172 ? 2.787 33.081 -12.634 1.00 34.97 172 GLY A O 1
ATOM 1426 N N . ILE A 1 173 ? 4.015 33.450 -10.782 1.00 39.06 173 ILE A N 1
ATOM 1427 C CA . ILE A 1 173 ? 3.316 34.630 -10.291 1.00 39.06 173 ILE A CA 1
ATOM 1428 C C . ILE A 1 173 ? 4.363 35.726 -10.416 1.00 39.06 173 ILE A C 1
ATOM 1430 O O . ILE A 1 173 ? 5.290 35.777 -9.610 1.00 39.06 173 ILE A O 1
ATOM 1434 N N . ASP A 1 174 ? 4.245 36.526 -11.471 1.00 37.56 174 ASP A N 1
ATOM 1435 C CA . ASP A 1 174 ? 4.984 37.773 -11.601 1.00 37.56 174 ASP A CA 1
ATOM 1436 C C . ASP A 1 174 ? 4.395 38.754 -10.584 1.00 37.56 174 ASP A C 1
ATOM 1438 O O . ASP A 1 174 ? 3.253 39.198 -10.707 1.00 37.56 174 ASP A O 1
ATOM 1442 N N . LEU A 1 175 ? 5.160 39.029 -9.531 1.00 39.66 175 LEU A N 1
ATOM 1443 C CA . LEU A 1 175 ? 4.907 40.101 -8.577 1.00 39.66 175 LEU A CA 1
ATOM 1444 C C . LEU A 1 175 ? 5.929 41.200 -8.860 1.00 39.66 175 LEU A C 1
ATOM 1446 O O . LEU A 1 175 ? 7.007 41.228 -8.277 1.00 39.66 175 LEU A O 1
ATOM 1450 N N . ASN A 1 176 ? 5.563 42.090 -9.778 1.00 43.16 176 ASN A N 1
ATOM 1451 C CA . ASN A 1 176 ? 6.040 43.463 -9.755 1.00 43.16 176 ASN A CA 1
ATOM 1452 C C . ASN A 1 176 ? 5.130 44.216 -8.784 1.00 43.16 176 ASN A C 1
ATOM 1454 O O . ASN A 1 176 ? 3.977 44.481 -9.121 1.00 43.16 176 ASN A O 1
ATOM 1458 N N . LEU A 1 177 ? 5.622 44.549 -7.594 1.00 39.09 177 LEU A N 1
ATOM 1459 C CA . LEU A 1 177 ? 5.067 45.662 -6.836 1.00 39.09 177 LEU A CA 1
ATOM 1460 C C . LEU A 1 177 ? 6.210 46.478 -6.250 1.00 39.09 177 LEU A C 1
ATOM 1462 O O . LEU A 1 177 ? 7.022 45.997 -5.464 1.00 39.09 177 LEU A O 1
ATOM 1466 N N . THR A 1 178 ? 6.232 47.701 -6.749 1.00 39.06 178 THR A N 1
ATOM 1467 C CA . THR A 1 178 ? 7.046 48.843 -6.393 1.00 39.06 178 THR A CA 1
ATOM 1468 C C . THR A 1 178 ? 6.891 49.212 -4.926 1.00 39.06 178 THR A C 1
ATOM 1470 O O . THR A 1 178 ? 5.809 49.113 -4.345 1.00 39.06 178 THR A O 1
ATOM 1473 N N . GLU A 1 179 ? 8.013 49.659 -4.385 1.00 47.94 179 GLU A N 1
ATOM 1474 C CA . GLU A 1 179 ? 8.189 50.364 -3.125 1.00 47.94 179 GLU A CA 1
ATOM 1475 C C . GLU A 1 179 ? 7.158 51.489 -2.972 1.00 47.94 179 GLU A C 1
ATOM 1477 O O . GLU A 1 179 ? 6.876 52.199 -3.934 1.00 47.94 179 GLU A O 1
ATOM 1482 N N . ASN A 1 180 ? 6.597 51.615 -1.770 1.00 42.69 180 ASN A N 1
ATOM 1483 C CA . ASN A 1 180 ? 6.229 52.885 -1.150 1.00 42.69 180 ASN A CA 1
ATOM 1484 C C . ASN A 1 180 ? 6.045 52.630 0.350 1.00 42.69 180 ASN A C 1
ATOM 1486 O O . ASN A 1 180 ? 5.108 51.959 0.788 1.00 42.69 180 ASN A O 1
ATOM 1490 N N . GLU A 1 181 ? 7.008 53.137 1.109 1.00 43.19 181 GLU A N 1
ATOM 1491 C CA . GLU A 1 181 ? 6.953 53.315 2.551 1.00 43.19 181 GLU A CA 1
ATOM 1492 C C . GLU A 1 181 ? 5.961 54.432 2.883 1.00 43.19 181 GLU A C 1
ATOM 1494 O O . GLU A 1 181 ? 6.070 55.522 2.333 1.00 43.19 181 GLU A O 1
ATOM 1499 N N . THR A 1 182 ? 5.041 54.181 3.813 1.00 44.41 182 THR A N 1
ATOM 1500 C CA . THR A 1 182 ? 4.528 55.203 4.737 1.00 44.41 182 THR A CA 1
ATOM 1501 C C . THR A 1 182 ? 3.976 54.513 5.978 1.00 44.41 182 THR A C 1
ATOM 1503 O O . THR A 1 182 ? 3.051 53.702 5.893 1.00 44.41 182 THR A O 1
ATOM 1506 N N . ASP A 1 183 ? 4.558 54.868 7.119 1.00 45.28 183 ASP A N 1
ATOM 1507 C CA . ASP A 1 183 ? 4.012 54.693 8.460 1.00 45.28 183 ASP A CA 1
ATOM 1508 C C . ASP A 1 183 ? 2.650 55.389 8.622 1.00 45.28 183 ASP A C 1
ATOM 1510 O O . ASP A 1 183 ? 2.394 56.373 7.937 1.00 45.28 183 ASP A O 1
ATOM 1514 N N . ILE A 1 184 ? 1.816 54.877 9.543 1.00 41.69 184 ILE A N 1
ATOM 1515 C CA . ILE A 1 184 ? 0.736 55.510 10.352 1.00 41.69 184 ILE A CA 1
ATOM 1516 C C . ILE A 1 184 ? -0.062 54.328 10.952 1.00 41.69 184 ILE A C 1
ATOM 1518 O O . ILE A 1 184 ? -0.683 53.544 10.245 1.00 41.69 184 ILE A O 1
ATOM 1522 N N . SER A 1 185 ? 0.164 53.960 12.214 1.00 36.19 185 SER A N 1
ATOM 1523 C CA . SER A 1 185 ? -0.526 54.456 13.415 1.00 36.19 185 SER A CA 1
ATOM 1524 C C . SER A 1 185 ? -2.035 54.144 13.503 1.00 36.19 185 SER A C 1
ATOM 1526 O O . SER A 1 185 ? -2.865 54.765 12.854 1.00 36.19 185 SER A O 1
ATOM 1528 N N . SER A 1 186 ? -2.349 53.286 14.482 1.00 42.88 186 SER A N 1
ATOM 1529 C CA . SER A 1 186 ? -3.508 53.334 15.390 1.00 42.88 186 SER A CA 1
ATOM 1530 C C . SER A 1 186 ? -4.931 52.946 14.928 1.00 42.88 186 SER A C 1
ATOM 1532 O O . SER A 1 186 ? -5.491 53.466 13.976 1.00 42.88 186 SER A O 1
ATOM 1534 N N . ASN A 1 187 ? -5.532 52.134 15.810 1.00 35.59 187 ASN A N 1
ATOM 1535 C CA . ASN A 1 187 ? -6.930 52.112 16.260 1.00 35.59 187 ASN A CA 1
ATOM 1536 C C . ASN A 1 187 ? -8.030 51.303 15.532 1.00 35.59 187 ASN A C 1
ATOM 1538 O O . ASN A 1 187 ? -8.378 51.522 14.382 1.00 35.59 187 ASN A O 1
ATOM 1542 N N . ALA A 1 188 ? -8.656 50.482 16.391 1.00 39.09 188 ALA A N 1
ATOM 1543 C CA . ALA A 1 188 ? -10.090 50.247 16.587 1.00 39.09 188 ALA A CA 1
ATOM 1544 C C . ALA A 1 188 ? -10.886 49.323 15.641 1.00 39.09 188 ALA A C 1
ATOM 1546 O O . ALA A 1 188 ? -11.106 49.588 14.465 1.00 39.09 188 ALA A O 1
ATOM 1547 N N . ASP A 1 189 ? -11.387 48.249 16.268 1.00 44.66 189 ASP A N 1
ATOM 1548 C CA . ASP A 1 189 ? -12.776 47.766 16.243 1.00 44.66 189 ASP A CA 1
ATOM 1549 C C . ASP A 1 189 ? -13.727 48.413 15.229 1.00 44.66 189 ASP A C 1
ATOM 1551 O O . ASP A 1 189 ? -14.151 49.539 15.453 1.00 44.66 189 ASP A O 1
ATOM 1555 N N . VAL A 1 190 ? -14.222 47.633 14.255 1.00 41.75 190 VAL A N 1
ATOM 1556 C CA . VAL A 1 190 ? -15.625 47.713 13.801 1.00 41.75 190 VAL A CA 1
ATOM 1557 C C . VAL A 1 190 ? -16.110 46.346 13.289 1.00 41.75 190 VAL A C 1
ATOM 1559 O O . VAL A 1 190 ? -15.563 45.744 12.365 1.00 41.75 190 VAL A O 1
ATOM 1562 N N . HIS A 1 191 ? -17.202 45.879 13.891 1.00 44.97 191 HIS A N 1
AT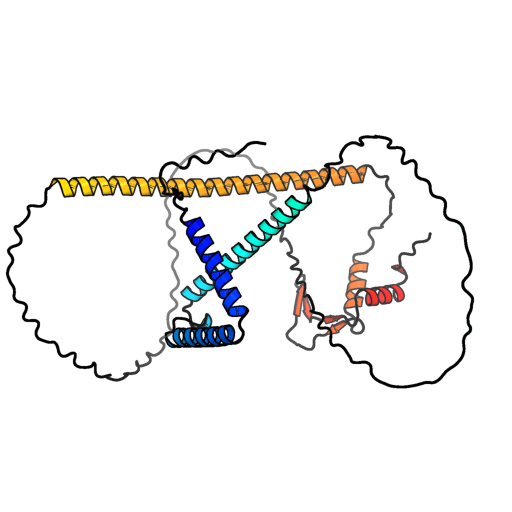OM 1563 C CA . HIS A 1 191 ? -18.079 44.805 13.432 1.00 44.97 191 HIS A CA 1
ATOM 1564 C C . HIS A 1 191 ? -18.584 44.996 11.989 1.00 44.97 191 HIS A C 1
ATOM 1566 O O . HIS A 1 191 ? -19.203 46.007 11.685 1.00 44.97 191 HIS A O 1
ATOM 1572 N N . SER A 1 192 ? -18.549 43.952 11.157 1.00 42.75 192 SER A N 1
ATOM 1573 C CA . SER A 1 192 ? -19.652 43.713 10.209 1.00 42.75 192 SER A CA 1
ATOM 1574 C C . SER A 1 192 ? -19.744 42.247 9.781 1.00 42.75 192 SER A C 1
ATOM 1576 O O . SER A 1 192 ? -18.913 41.688 9.070 1.00 42.75 192 SER A O 1
ATOM 1578 N N . ARG A 1 193 ? -20.817 41.605 10.258 1.00 44.03 193 ARG A N 1
ATOM 1579 C CA . ARG A 1 193 ? -21.369 40.373 9.696 1.00 44.03 193 ARG A CA 1
ATOM 1580 C C . ARG A 1 193 ? -21.901 40.694 8.304 1.00 44.03 193 ARG A C 1
ATOM 1582 O O . ARG A 1 193 ? -22.873 41.434 8.199 1.00 44.03 193 ARG A O 1
ATOM 1589 N N . ILE A 1 194 ? -21.354 40.064 7.272 1.00 42.34 194 ILE A N 1
ATOM 1590 C CA . ILE A 1 194 ? -22.049 39.934 5.990 1.00 42.34 194 ILE A CA 1
ATOM 1591 C C . ILE A 1 194 ? -22.617 38.518 5.930 1.00 42.34 194 ILE A C 1
ATOM 1593 O O . ILE A 1 194 ? -21.907 37.532 5.740 1.00 42.34 194 ILE A O 1
ATOM 1597 N N . ILE A 1 195 ? -23.923 38.441 6.179 1.00 41.16 195 ILE A N 1
ATOM 1598 C CA . ILE A 1 195 ? -24.769 37.282 5.909 1.00 41.16 195 ILE A CA 1
ATOM 1599 C C . ILE A 1 195 ? -25.012 37.284 4.400 1.00 41.16 195 ILE A C 1
ATOM 1601 O O . ILE A 1 195 ? -25.657 38.191 3.882 1.00 41.16 195 ILE A O 1
ATOM 1605 N N . SER A 1 196 ? -24.489 36.289 3.689 1.00 44.12 196 SER A N 1
ATOM 1606 C CA . SER A 1 196 ? -24.836 36.050 2.290 1.00 44.12 196 SER A CA 1
ATOM 1607 C C . SER A 1 196 ? -26.091 35.166 2.201 1.00 44.12 196 SER A C 1
ATOM 1609 O O . SER A 1 196 ? -26.149 34.119 2.855 1.00 44.12 196 SER A O 1
ATOM 1611 N N . PRO A 1 197 ? -27.115 35.555 1.419 1.00 52.50 197 PRO A N 1
ATOM 1612 C CA . PRO A 1 197 ? -28.314 34.749 1.240 1.00 52.50 197 PRO A CA 1
ATOM 1613 C C . PRO A 1 197 ? -28.072 33.616 0.234 1.00 52.50 197 PRO A C 1
ATOM 1615 O O . PRO A 1 197 ? -27.566 33.813 -0.869 1.00 52.50 197 PRO A O 1
ATOM 1618 N N . SER A 1 198 ? -28.456 32.409 0.645 1.00 42.16 198 SER A N 1
ATOM 1619 C CA . SER A 1 198 ? -28.515 31.205 -0.183 1.00 42.16 198 SER A CA 1
ATOM 1620 C C . SER A 1 198 ? -29.737 31.273 -1.108 1.00 42.16 198 SER A C 1
ATOM 1622 O O . SER A 1 198 ? -30.842 31.464 -0.597 1.00 42.16 198 SER A O 1
ATOM 1624 N N . PRO A 1 199 ? -29.604 31.068 -2.431 1.00 59.59 199 PRO A N 1
ATOM 1625 C CA . PRO A 1 199 ? -30.763 30.991 -3.304 1.00 59.59 199 PRO A CA 1
ATOM 1626 C C . PRO A 1 199 ? -31.434 29.618 -3.188 1.00 59.59 199 PRO A C 1
ATOM 1628 O O . PRO A 1 199 ? -30.815 28.566 -3.368 1.00 59.59 199 PRO A O 1
ATOM 1631 N N . ASN A 1 200 ? -32.727 29.666 -2.883 1.00 40.66 200 ASN A N 1
ATOM 1632 C CA . ASN A 1 200 ? -33.671 28.568 -3.012 1.00 40.66 200 ASN A CA 1
ATOM 1633 C C . ASN A 1 200 ? -33.691 28.073 -4.464 1.00 40.66 200 ASN A C 1
ATOM 1635 O O . ASN A 1 200 ? -33.939 28.854 -5.378 1.00 40.66 200 ASN A O 1
ATOM 1639 N N . THR A 1 201 ? -33.507 26.769 -4.665 1.00 46.53 201 THR A N 1
ATOM 1640 C CA . THR A 1 201 ? -34.057 26.082 -5.838 1.00 46.53 201 THR A CA 1
ATOM 1641 C C . THR A 1 201 ? -35.058 25.058 -5.342 1.00 46.53 201 THR A C 1
ATOM 1643 O O . THR A 1 201 ? -34.753 24.130 -4.594 1.00 46.53 201 THR A O 1
ATOM 1646 N N . SER A 1 202 ? -36.295 25.363 -5.690 1.00 45.84 202 SER A N 1
ATOM 1647 C CA . SER A 1 202 ? -37.498 24.604 -5.470 1.00 45.84 202 SER A CA 1
ATOM 1648 C C . SER A 1 202 ? -37.633 23.513 -6.542 1.00 45.84 202 SER A C 1
ATOM 1650 O O . SER A 1 202 ? -37.050 23.603 -7.620 1.00 45.84 202 SER A O 1
ATOM 1652 N N . ILE A 1 203 ? -38.463 22.518 -6.221 1.00 44.41 203 ILE A N 1
ATOM 1653 C CA . ILE A 1 203 ? -39.172 21.625 -7.149 1.00 44.41 203 ILE A CA 1
ATOM 1654 C C . ILE A 1 203 ? -38.331 20.498 -7.776 1.00 44.41 203 ILE A C 1
ATOM 1656 O O . ILE A 1 203 ? -37.705 20.622 -8.822 1.00 44.41 203 ILE A O 1
ATOM 1660 N N . SER A 1 204 ? -38.442 19.314 -7.173 1.00 47.81 204 SER A N 1
ATOM 1661 C CA . SER A 1 204 ? -38.873 18.130 -7.929 1.00 47.81 204 SER A CA 1
ATOM 1662 C C . SER A 1 204 ? -39.514 17.125 -6.975 1.00 47.81 204 SER A C 1
ATOM 1664 O O . SER A 1 204 ? -38.847 16.362 -6.276 1.00 47.81 204 SER A O 1
ATOM 1666 N N . ASP A 1 205 ? -40.844 17.159 -6.944 1.00 45.12 205 ASP A N 1
ATOM 1667 C CA . ASP A 1 205 ? -41.665 16.059 -6.465 1.00 45.12 205 ASP A CA 1
ATOM 1668 C C . ASP A 1 205 ? -41.376 14.828 -7.327 1.00 45.12 205 ASP A C 1
ATOM 1670 O O . ASP A 1 205 ? -41.614 14.816 -8.534 1.00 45.12 205 ASP A O 1
ATOM 1674 N N . SER A 1 206 ? -40.825 13.786 -6.708 1.00 49.12 206 SER A N 1
ATOM 1675 C CA . SER A 1 206 ? -40.767 12.451 -7.299 1.00 49.12 206 SER A CA 1
ATOM 1676 C C . SER A 1 206 ? -41.660 11.509 -6.499 1.00 49.12 206 SER A C 1
ATOM 1678 O O . SER A 1 206 ? -41.582 11.488 -5.266 1.00 49.12 206 SER A O 1
ATOM 1680 N N . PRO A 1 207 ? -42.520 10.737 -7.182 1.00 63.00 207 PRO A N 1
ATOM 1681 C CA . PRO A 1 207 ? -43.594 10.003 -6.550 1.00 63.00 207 PRO A CA 1
ATOM 1682 C C . PRO A 1 207 ? -43.067 8.884 -5.655 1.00 63.00 207 PRO A C 1
ATOM 1684 O O . PRO A 1 207 ? -42.200 8.082 -6.003 1.00 63.00 207 PRO A O 1
ATOM 1687 N N . ARG A 1 208 ? -43.670 8.861 -4.473 1.00 46.78 208 ARG A N 1
ATOM 1688 C CA . ARG A 1 208 ? -43.586 7.857 -3.423 1.00 46.78 208 ARG A CA 1
ATOM 1689 C C . ARG A 1 208 ? -43.943 6.488 -4.011 1.00 46.78 208 ARG A C 1
ATOM 1691 O O . ARG A 1 208 ? -45.108 6.212 -4.282 1.00 46.78 208 ARG A O 1
ATOM 1698 N N . THR A 1 209 ? -42.950 5.628 -4.210 1.00 54.44 209 THR A N 1
ATOM 1699 C CA . THR A 1 209 ? -43.199 4.222 -4.531 1.00 54.44 209 THR A CA 1
ATOM 1700 C C . THR A 1 209 ? -43.793 3.525 -3.299 1.00 54.44 209 THR A C 1
ATOM 1702 O O . THR A 1 209 ? -43.276 3.700 -2.189 1.00 54.44 209 THR A O 1
ATOM 1705 N N . PRO A 1 210 ? -44.893 2.764 -3.439 1.00 50.50 210 PRO A N 1
ATOM 1706 C CA . PRO A 1 210 ? -45.454 2.013 -2.329 1.00 50.50 210 PRO A CA 1
ATOM 1707 C C . PRO A 1 210 ? -44.515 0.862 -1.961 1.00 50.50 210 PRO A C 1
ATOM 1709 O O . PRO A 1 210 ? -44.096 0.067 -2.804 1.00 50.50 210 PRO A O 1
ATOM 1712 N N . SER A 1 211 ? -44.171 0.805 -0.676 1.00 50.44 211 SER A N 1
ATOM 1713 C CA . SER A 1 211 ? -43.445 -0.293 -0.046 1.00 50.44 211 SER A CA 1
ATOM 1714 C C . SER A 1 211 ? -44.056 -1.646 -0.424 1.00 50.44 211 SER A C 1
ATOM 1716 O O . SER A 1 211 ? -45.268 -1.814 -0.268 1.00 50.44 211 SER A O 1
ATOM 1718 N N . PRO A 1 212 ? -43.259 -2.646 -0.834 1.00 58.03 212 PRO A N 1
ATOM 1719 C CA . PRO A 1 212 ? -43.768 -3.997 -0.961 1.00 58.03 212 PRO A CA 1
ATOM 1720 C C . PRO A 1 212 ? -44.097 -4.528 0.439 1.00 58.03 212 PRO A C 1
ATOM 1722 O O . PRO A 1 212 ? -43.218 -4.710 1.285 1.00 58.03 212 PRO A O 1
ATOM 1725 N N . GLN A 1 213 ? -45.389 -4.757 0.673 1.00 50.75 213 GLN A N 1
ATOM 1726 C CA . GLN A 1 213 ? -45.909 -5.590 1.747 1.00 50.75 213 GLN A CA 1
ATOM 1727 C C . GLN A 1 213 ? -45.354 -7.009 1.572 1.00 50.75 213 GLN A C 1
ATOM 1729 O O . GLN A 1 213 ? -45.943 -7.850 0.900 1.00 50.75 213 GLN A O 1
ATOM 1734 N N . SER A 1 214 ? -44.194 -7.293 2.161 1.00 45.28 214 SER A N 1
ATOM 1735 C CA . SER A 1 214 ? -43.707 -8.661 2.282 1.00 45.28 214 SER A CA 1
ATOM 1736 C C . SER A 1 214 ? -44.232 -9.266 3.578 1.00 45.28 214 SER A C 1
ATOM 1738 O O . SER A 1 214 ? -43.687 -9.036 4.657 1.00 45.28 214 SER A O 1
ATOM 1740 N N . SER A 1 215 ? -45.304 -10.038 3.407 1.00 45.09 215 SER A N 1
ATOM 1741 C CA . SER A 1 215 ? -45.492 -11.375 3.972 1.00 45.09 215 SER A CA 1
ATOM 1742 C C . SER A 1 215 ? -45.199 -11.549 5.463 1.00 45.09 215 SER A C 1
ATOM 1744 O O . SER A 1 215 ? -44.055 -11.653 5.909 1.00 45.09 215 SER A O 1
ATOM 1746 N N . ILE A 1 216 ? -46.301 -11.717 6.185 1.00 44.72 216 ILE A N 1
ATOM 1747 C CA . ILE A 1 216 ? -46.438 -12.330 7.501 1.00 44.72 216 ILE A CA 1
ATOM 1748 C C . ILE A 1 216 ? -45.767 -13.715 7.464 1.00 44.72 216 ILE A C 1
ATOM 1750 O O . ILE A 1 216 ? -46.394 -14.731 7.184 1.00 44.72 216 ILE A O 1
ATOM 1754 N N . ALA A 1 217 ? -44.461 -13.759 7.717 1.00 44.97 217 ALA A N 1
ATOM 1755 C CA . ALA A 1 217 ? -43.780 -14.985 8.087 1.00 44.97 217 ALA A CA 1
ATOM 1756 C C . ALA A 1 217 ? -44.044 -15.192 9.578 1.00 44.97 217 ALA A C 1
ATOM 1758 O O . ALA A 1 217 ? -43.451 -14.545 10.444 1.00 44.97 217 ALA A O 1
ATOM 1759 N N . SER A 1 218 ? -45.008 -16.069 9.835 1.00 48.19 218 SER A N 1
ATOM 1760 C CA . SER A 1 218 ? -45.273 -16.756 11.091 1.00 48.19 218 SER A CA 1
ATOM 1761 C C . SER A 1 218 ? -44.004 -16.922 11.929 1.00 48.19 218 SER A C 1
ATOM 1763 O O . SER A 1 218 ? -43.177 -17.804 11.689 1.00 48.19 218 SER A O 1
ATOM 1765 N N . SER A 1 219 ? -43.862 -16.060 12.935 1.00 51.50 219 SER A N 1
ATOM 1766 C CA . SER A 1 219 ? -42.931 -16.300 14.029 1.00 51.50 219 SER A CA 1
ATOM 1767 C C . SER A 1 219 ? -43.333 -17.623 14.680 1.00 51.50 219 SER A C 1
ATOM 1769 O O . SER A 1 219 ? -44.508 -17.770 15.032 1.00 51.50 219 SER A O 1
ATOM 1771 N N . PRO A 1 220 ? -42.423 -18.597 14.850 1.00 54.66 220 PRO A N 1
ATOM 1772 C CA . PRO A 1 220 ? -42.749 -19.785 15.617 1.00 54.66 220 PRO A CA 1
ATOM 1773 C C . PRO A 1 220 ? -43.148 -19.310 17.010 1.00 54.66 220 PRO A C 1
ATOM 1775 O O . PRO A 1 220 ? -42.382 -18.600 17.669 1.00 54.66 220 PRO A O 1
ATOM 1778 N N . ARG A 1 221 ? -44.377 -19.651 17.422 1.00 49.50 221 ARG A N 1
ATOM 1779 C CA . ARG A 1 221 ? -44.870 -19.476 18.789 1.00 49.50 221 ARG A CA 1
ATOM 1780 C C . ARG A 1 221 ? -43.848 -20.122 19.711 1.00 49.50 221 ARG A C 1
ATOM 1782 O O . ARG A 1 221 ? -43.840 -21.332 19.914 1.00 49.50 221 ARG A O 1
ATOM 1789 N N . ARG A 1 222 ? -42.939 -19.303 20.233 1.00 49.44 222 ARG A N 1
ATOM 1790 C CA . ARG A 1 222 ? -42.048 -19.686 21.312 1.00 49.44 222 ARG A CA 1
ATOM 1791 C C . ARG A 1 222 ? -42.982 -19.983 22.468 1.00 49.44 222 ARG A C 1
ATOM 1793 O O . ARG A 1 222 ? -43.590 -19.060 22.999 1.00 49.44 222 ARG A O 1
ATOM 1800 N N . ILE A 1 223 ? -43.143 -21.264 22.782 1.00 53.12 223 ILE A N 1
ATOM 1801 C CA . ILE A 1 223 ? -43.814 -21.731 23.989 1.00 53.12 223 ILE A CA 1
ATOM 1802 C C . ILE A 1 223 ? -43.073 -21.054 25.140 1.00 53.12 223 ILE A C 1
ATOM 1804 O O . ILE A 1 223 ? -41.963 -21.437 25.513 1.00 53.12 223 ILE A O 1
ATOM 1808 N N . VAL A 1 224 ? -43.640 -19.944 25.609 1.00 49.38 224 VAL A N 1
ATOM 1809 C CA . VAL A 1 224 ? -43.213 -19.270 26.822 1.00 49.38 224 VAL A CA 1
ATOM 1810 C C . VAL A 1 224 ? -43.661 -20.205 27.922 1.00 49.38 224 VAL A C 1
ATOM 1812 O O . VAL A 1 224 ? -44.811 -20.186 28.344 1.00 49.38 224 VAL A O 1
ATOM 1815 N N . SER A 1 225 ? -42.752 -21.080 28.342 1.00 55.38 225 SER A N 1
ATOM 1816 C CA . SER A 1 225 ? -42.879 -21.759 29.621 1.00 55.38 225 SER A CA 1
ATOM 1817 C C . SER A 1 225 ? -43.090 -20.646 30.650 1.00 55.38 225 SER A C 1
ATOM 1819 O O . SER A 1 225 ? -42.245 -19.740 30.709 1.00 55.38 225 SER A O 1
ATOM 1821 N N . PRO A 1 226 ? -44.199 -20.637 31.410 1.00 53.22 226 PRO A N 1
ATOM 1822 C CA . PRO A 1 226 ? -44.386 -19.665 32.466 1.00 53.22 226 PRO A CA 1
ATOM 1823 C C . PRO A 1 226 ? -43.243 -19.891 33.446 1.00 53.22 226 PRO A C 1
ATOM 1825 O O . PRO A 1 226 ? -43.218 -20.860 34.202 1.00 53.22 226 PRO A O 1
ATOM 1828 N N . LYS A 1 227 ? -42.228 -19.026 33.379 1.00 52.00 227 LYS A N 1
ATOM 1829 C CA . LYS A 1 227 ? -41.238 -18.933 34.436 1.00 52.00 227 LYS A CA 1
ATOM 1830 C C . LYS A 1 227 ? -42.043 -18.514 35.647 1.00 52.00 227 LYS A C 1
ATOM 1832 O O . LYS A 1 227 ? -42.431 -17.356 35.766 1.00 52.00 227 LYS A O 1
ATOM 1837 N N . VAL A 1 228 ? -42.333 -19.484 36.504 1.00 51.78 228 VAL A N 1
ATOM 1838 C CA . VAL A 1 228 ? -42.765 -19.262 37.873 1.00 51.78 228 VAL A CA 1
ATOM 1839 C C . VAL A 1 228 ? -41.618 -18.497 38.518 1.00 51.78 228 VAL A C 1
ATOM 1841 O O . VAL A 1 228 ? -40.662 -19.067 39.043 1.00 51.78 228 VAL A O 1
ATOM 1844 N N . TYR A 1 229 ? -41.655 -17.174 38.374 1.00 54.25 229 TYR A N 1
ATOM 1845 C CA . TYR A 1 229 ? -40.813 -16.270 39.122 1.00 54.25 229 TYR A CA 1
ATOM 1846 C C . TYR A 1 229 ? -41.295 -16.396 40.560 1.00 54.25 229 TYR A C 1
ATOM 1848 O O . TYR A 1 229 ? -42.163 -15.650 41.006 1.00 54.25 229 TYR A O 1
ATOM 1856 N N . LYS A 1 230 ? -40.740 -17.372 41.286 1.00 56.53 230 LYS A N 1
ATOM 1857 C CA . LYS A 1 230 ? -40.705 -17.328 42.741 1.00 56.53 230 LYS A CA 1
ATOM 1858 C C . LYS A 1 230 ? -39.973 -16.032 43.081 1.00 56.53 230 LYS A C 1
ATOM 1860 O O . LYS A 1 230 ? -38.743 -15.992 43.108 1.00 56.53 230 LYS A O 1
ATOM 1865 N N . LYS A 1 231 ? -40.735 -14.948 43.266 1.00 52.78 231 LYS A N 1
ATOM 1866 C CA . LYS A 1 231 ? -40.311 -13.735 43.963 1.00 52.78 231 LYS A CA 1
ATOM 1867 C C . LYS A 1 231 ? -40.047 -14.151 45.408 1.00 52.78 231 LYS A C 1
ATOM 1869 O O . LYS A 1 231 ? -40.820 -13.856 46.306 1.00 52.78 231 LYS A O 1
ATOM 1874 N N . ALA A 1 232 ? -38.951 -14.870 45.634 1.00 55.59 232 ALA A N 1
ATOM 1875 C CA . ALA A 1 232 ? -38.295 -14.802 46.918 1.00 55.59 232 ALA A CA 1
ATOM 1876 C C . ALA A 1 232 ? -37.784 -13.365 46.987 1.00 55.59 232 ALA A C 1
ATOM 1878 O O . ALA A 1 232 ? -36.776 -13.027 46.360 1.00 55.59 232 ALA A O 1
ATOM 1879 N N . ALA A 1 233 ? -38.552 -12.509 47.659 1.00 54.38 233 ALA A N 1
ATOM 1880 C CA . ALA A 1 233 ? -38.097 -11.230 48.158 1.00 54.38 233 ALA A CA 1
ATOM 1881 C C . ALA A 1 233 ? -36.932 -11.519 49.113 1.00 54.38 233 ALA A C 1
ATOM 1883 O O . ALA A 1 233 ? -37.075 -11.561 50.326 1.00 54.38 233 ALA A O 1
ATOM 1884 N N . ARG A 1 234 ? -35.759 -11.821 48.548 1.00 57.56 234 ARG A N 1
ATOM 1885 C CA . ARG A 1 234 ? -34.507 -11.702 49.270 1.00 57.56 234 ARG A CA 1
ATOM 1886 C C . ARG A 1 234 ? -34.357 -10.212 49.461 1.00 57.56 234 ARG A C 1
ATOM 1888 O O . ARG A 1 234 ? -33.930 -9.515 48.541 1.00 57.56 234 ARG A O 1
ATOM 1895 N N . GLU A 1 235 ? -34.791 -9.746 50.621 1.00 57.78 235 GLU A N 1
ATOM 1896 C CA . GLU A 1 235 ? -34.411 -8.467 51.185 1.00 57.78 235 GLU A CA 1
ATOM 1897 C C . GLU A 1 235 ? -32.885 -8.424 51.162 1.00 57.78 235 GLU A C 1
ATOM 1899 O O . GLU A 1 235 ? -32.190 -8.924 52.043 1.00 57.78 235 GLU A O 1
ATOM 1904 N N . THR A 1 236 ? -32.325 -7.938 50.055 1.00 63.78 236 THR A N 1
ATOM 1905 C CA . THR A 1 236 ? -30.906 -7.649 50.003 1.00 63.78 236 THR A CA 1
ATOM 1906 C C . THR A 1 236 ? -30.729 -6.520 51.000 1.00 63.78 236 THR A C 1
ATOM 1908 O O . THR A 1 236 ? -31.317 -5.458 50.768 1.00 63.78 236 THR A O 1
ATOM 1911 N N . PRO A 1 237 ? -29.979 -6.723 52.097 1.00 65.62 237 PRO A N 1
ATOM 1912 C CA . PRO A 1 237 ? -29.811 -5.689 53.099 1.00 65.62 237 PRO A CA 1
ATOM 1913 C C . PRO A 1 237 ? -29.336 -4.444 52.365 1.00 65.62 237 PRO A C 1
ATOM 1915 O O . PRO A 1 237 ? -28.384 -4.521 51.578 1.00 65.62 237 PRO A O 1
ATOM 1918 N N . LEU A 1 238 ? -30.055 -3.334 52.550 1.00 60.66 238 LEU A N 1
ATOM 1919 C CA . LEU A 1 238 ? -29.733 -2.026 51.992 1.00 60.66 238 LEU A CA 1
ATOM 1920 C C . LEU A 1 238 ? -28.348 -1.634 52.512 1.00 60.66 238 LEU A C 1
ATOM 1922 O O . LEU A 1 238 ? -28.206 -0.937 53.514 1.00 60.66 238 LEU A O 1
ATOM 1926 N N . LYS A 1 239 ? -27.296 -2.132 51.852 1.00 72.00 239 LYS A N 1
ATOM 1927 C CA . LYS A 1 239 ? -25.913 -1.786 52.150 1.00 72.00 239 LYS A CA 1
ATOM 1928 C C . LYS A 1 239 ? -25.801 -0.306 51.840 1.00 72.00 239 LYS A C 1
ATOM 1930 O O . LYS A 1 239 ? -25.686 0.071 50.670 1.00 72.00 239 LYS A O 1
ATOM 1935 N N . LYS A 1 240 ? -25.894 0.522 52.886 1.00 76.19 240 LYS A N 1
ATOM 1936 C CA . LYS A 1 240 ? -25.694 1.969 52.826 1.00 76.19 240 LYS A CA 1
ATOM 1937 C C . LYS A 1 240 ? -24.383 2.189 52.075 1.00 76.19 240 LYS A C 1
ATOM 1939 O O . LYS A 1 240 ? -23.309 1.810 52.541 1.00 76.19 240 LYS A O 1
ATOM 1944 N N . LYS A 1 241 ? -24.480 2.664 50.830 1.00 76.62 241 LYS A N 1
ATOM 1945 C CA . LYS A 1 241 ? -23.307 2.845 49.973 1.00 76.62 241 LYS A CA 1
ATOM 1946 C C . LYS A 1 241 ? -22.444 3.907 50.642 1.00 76.62 241 LYS A C 1
ATOM 1948 O O . LYS A 1 241 ? -22.906 5.027 50.821 1.00 76.62 241 LYS A O 1
ATOM 1953 N N . SER A 1 242 ? -21.217 3.537 51.011 1.00 84.38 242 SER A N 1
ATOM 1954 C CA . SER A 1 242 ? -20.277 4.449 51.665 1.00 84.38 242 SER A CA 1
ATOM 1955 C C . SER A 1 242 ? -20.146 5.750 50.853 1.00 84.38 242 SER A C 1
ATOM 1957 O O . SER A 1 242 ? -19.782 5.674 49.669 1.00 84.38 242 SER A O 1
ATOM 1959 N N . PRO A 1 243 ? -20.424 6.925 51.451 1.00 86.56 243 PRO A N 1
ATOM 1960 C CA . PRO A 1 243 ? -20.311 8.228 50.787 1.00 86.56 243 PRO A CA 1
ATOM 1961 C C . PRO A 1 243 ? -18.927 8.447 50.156 1.00 86.56 243 PRO A C 1
ATOM 1963 O O . PRO A 1 243 ? -18.802 8.987 49.054 1.00 86.56 243 PRO A O 1
ATOM 1966 N N . TRP A 1 244 ? -17.888 7.905 50.797 1.00 91.12 244 TRP A N 1
ATOM 1967 C CA . TRP A 1 244 ? -16.496 7.948 50.351 1.00 91.12 244 TRP A CA 1
ATOM 1968 C C . TRP A 1 244 ? -16.266 7.312 48.980 1.00 91.12 244 TRP A C 1
ATOM 1970 O O . TRP A 1 244 ? -15.439 7.784 48.201 1.00 91.12 244 TRP A O 1
ATOM 1980 N N . LYS A 1 245 ? -17.036 6.276 48.626 1.00 89.00 245 LYS A N 1
ATOM 1981 C CA . LYS A 1 245 ? -16.875 5.576 47.343 1.00 89.00 245 LYS A CA 1
ATOM 1982 C C . LYS A 1 245 ? -17.227 6.472 46.152 1.00 89.00 245 LYS A C 1
ATOM 1984 O O . LYS A 1 245 ? -16.635 6.331 45.082 1.00 89.00 245 LYS A O 1
ATOM 1989 N N . HIS A 1 246 ? -18.178 7.390 46.327 1.00 89.88 246 HIS A N 1
ATOM 1990 C CA . HIS A 1 246 ? -18.553 8.363 45.297 1.00 89.88 246 HIS A CA 1
ATOM 1991 C C . HIS A 1 246 ? -17.498 9.457 45.139 1.00 89.88 246 HIS A C 1
ATOM 1993 O O . HIS A 1 246 ? -17.118 9.787 44.016 1.00 89.88 246 HIS A O 1
ATOM 1999 N N . ILE A 1 247 ? -16.978 9.967 46.258 1.00 94.56 247 ILE A N 1
ATOM 2000 C CA . ILE A 1 247 ? -15.918 10.985 46.274 1.00 94.56 247 ILE A CA 1
ATOM 2001 C C . ILE A 1 247 ? -14.650 10.440 45.607 1.00 94.56 247 ILE A C 1
ATOM 2003 O O . ILE A 1 247 ? -14.127 11.064 44.683 1.00 94.56 247 ILE A O 1
ATOM 2007 N N . LEU A 1 248 ? -14.218 9.230 45.981 1.00 95.44 248 LEU A N 1
ATOM 2008 C CA . LEU A 1 248 ? -13.052 8.578 45.383 1.00 95.44 248 LEU A CA 1
ATOM 2009 C C . LEU A 1 248 ? -13.232 8.365 43.874 1.00 95.44 248 LEU A C 1
ATOM 2011 O O . LEU A 1 248 ? -12.320 8.630 43.094 1.00 95.44 248 LEU A O 1
ATOM 2015 N N . ARG A 1 249 ? -14.431 7.955 43.440 1.00 94.69 249 ARG A N 1
ATOM 2016 C CA . ARG A 1 249 ? -14.745 7.792 42.015 1.00 94.69 249 ARG A CA 1
ATOM 2017 C C . ARG A 1 249 ? -14.680 9.121 41.259 1.00 94.69 249 ARG A C 1
ATOM 2019 O O . ARG A 1 249 ? -14.150 9.153 40.150 1.00 94.69 249 ARG A O 1
ATOM 2026 N N . LYS A 1 250 ? -15.183 10.217 41.841 1.00 96.38 250 LYS A N 1
ATOM 2027 C CA . LYS A 1 250 ? -15.061 11.564 41.256 1.00 96.38 250 LYS A CA 1
ATOM 2028 C C . LYS A 1 250 ? -13.596 11.984 41.126 1.00 96.38 250 LYS A C 1
ATOM 2030 O O . LYS A 1 250 ? -13.219 12.507 40.079 1.00 96.38 250 LYS A O 1
ATOM 2035 N N . PHE A 1 251 ? -12.778 11.731 42.146 1.00 98.00 251 PHE A N 1
ATOM 2036 C CA . PHE A 1 251 ? -11.351 12.055 42.123 1.00 98.00 251 PHE A CA 1
ATOM 2037 C C . PHE A 1 251 ? -10.601 11.250 41.053 1.00 98.00 251 PHE A C 1
ATOM 2039 O O . PHE A 1 251 ? -9.935 11.829 40.198 1.00 98.00 251 PHE A O 1
ATOM 2046 N N . GLN A 1 252 ? -10.802 9.929 41.018 1.00 97.12 252 GLN A N 1
ATOM 2047 C CA . GLN A 1 252 ? -10.231 9.050 39.991 1.00 97.12 252 GLN A CA 1
ATOM 2048 C C . GLN A 1 252 ? -10.640 9.478 38.579 1.00 97.12 252 GLN A C 1
ATOM 2050 O O . GLN A 1 252 ? -9.812 9.494 37.669 1.00 97.12 252 GLN A O 1
ATOM 2055 N N . TYR A 1 253 ? -11.903 9.864 38.384 1.00 97.19 253 TYR A N 1
ATOM 2056 C CA . TYR A 1 253 ? -12.376 10.357 37.094 1.00 97.19 253 TYR A CA 1
ATOM 2057 C C . TYR A 1 253 ? -11.682 11.661 36.678 1.00 97.19 253 TYR A C 1
ATOM 2059 O O . TYR A 1 253 ? -11.244 11.781 35.537 1.00 97.19 253 TYR A O 1
ATOM 2067 N N . ARG A 1 254 ? -11.532 12.629 37.593 1.00 98.06 254 ARG A N 1
ATOM 2068 C CA . ARG A 1 254 ? -10.807 13.881 37.309 1.00 98.06 254 ARG A CA 1
ATOM 2069 C C . ARG A 1 254 ? -9.353 13.606 36.933 1.00 98.06 254 ARG A C 1
ATOM 2071 O O . ARG A 1 254 ? -8.909 14.068 35.888 1.00 98.06 254 ARG A O 1
ATOM 2078 N N . TYR A 1 255 ? -8.668 12.786 37.725 1.00 97.25 255 TYR A N 1
ATOM 2079 C CA . TYR A 1 255 ? -7.269 12.431 37.505 1.00 97.25 255 TYR A CA 1
ATOM 2080 C C . TYR A 1 255 ? -7.052 11.705 36.168 1.00 97.25 255 TYR A C 1
ATOM 2082 O O . TYR A 1 255 ? -6.197 12.081 35.371 1.00 97.25 255 TYR A O 1
ATOM 2090 N N . THR A 1 256 ? -7.882 10.703 35.863 1.00 94.94 256 THR A N 1
ATOM 2091 C CA . THR A 1 256 ? -7.803 9.976 34.583 1.00 94.94 256 THR A CA 1
ATOM 2092 C C . THR A 1 256 ? -8.116 10.868 33.385 1.00 94.94 256 THR A C 1
ATOM 2094 O O . THR A 1 256 ? -7.451 10.755 32.356 1.00 94.94 256 THR A O 1
ATOM 2097 N N . LYS A 1 257 ? -9.080 11.787 33.509 1.00 97.12 257 LYS A N 1
ATOM 2098 C CA . LYS A 1 257 ? -9.388 12.770 32.462 1.00 97.12 257 LYS A CA 1
ATOM 2099 C C . LYS A 1 257 ? -8.222 13.735 32.231 1.00 97.12 257 LYS A C 1
ATOM 2101 O O . LYS A 1 257 ? -7.916 14.056 31.086 1.00 97.12 257 LYS A O 1
ATOM 2106 N N . GLU A 1 258 ? -7.549 14.165 33.293 1.00 97.88 258 GLU A N 1
ATOM 2107 C CA . GLU A 1 258 ? -6.371 15.029 33.201 1.00 97.88 258 GLU A CA 1
ATOM 2108 C C . GLU A 1 258 ? -5.190 14.321 32.519 1.00 97.88 258 GLU A C 1
ATOM 2110 O O . GLU A 1 258 ? -4.559 14.895 31.631 1.00 97.88 258 GLU A O 1
ATOM 2115 N N . ILE A 1 259 ? -4.946 13.049 32.858 1.00 97.94 259 ILE A N 1
ATOM 2116 C CA . ILE A 1 259 ? -3.957 12.207 32.166 1.00 97.94 259 ILE A CA 1
ATOM 2117 C C . ILE A 1 259 ? -4.281 12.113 30.675 1.00 97.94 259 ILE A C 1
ATOM 2119 O O . ILE A 1 259 ? -3.409 12.349 29.845 1.00 97.94 259 ILE A O 1
ATOM 2123 N N . GLN A 1 260 ? -5.540 11.840 30.319 1.00 95.25 260 GLN A N 1
ATOM 2124 C CA . GLN A 1 260 ? -5.951 11.742 28.916 1.00 95.25 260 GLN A CA 1
ATOM 2125 C C . GLN A 1 260 ? -5.710 13.043 28.140 1.00 95.25 260 GLN A C 1
ATOM 2127 O O . GLN A 1 260 ? -5.272 12.996 26.991 1.00 95.25 260 GLN A O 1
ATOM 2132 N N . LEU A 1 261 ? -5.967 14.201 28.754 1.00 97.50 261 LEU A N 1
ATOM 2133 C CA . LEU A 1 261 ? -5.693 15.503 28.139 1.00 97.50 261 LEU A CA 1
ATOM 2134 C C . LEU A 1 261 ? -4.188 15.733 27.943 1.00 97.50 261 LEU A C 1
ATOM 2136 O O . LEU A 1 261 ? -3.765 16.180 26.875 1.00 97.50 261 LEU A O 1
ATOM 2140 N N . LYS A 1 262 ? -3.366 15.380 28.938 1.00 97.81 262 LYS A N 1
ATOM 2141 C CA . LYS A 1 262 ? -1.900 15.452 28.840 1.00 97.81 262 LYS A CA 1
ATOM 2142 C C . LYS A 1 262 ? -1.366 14.524 27.741 1.00 97.81 262 LYS A C 1
ATOM 2144 O O . LYS A 1 262 ? -0.557 14.961 26.924 1.00 97.81 262 LYS A O 1
ATOM 2149 N N . ASP A 1 263 ? -1.879 13.300 27.644 1.00 96.06 263 ASP A N 1
ATOM 2150 C CA . ASP A 1 263 ? -1.516 12.340 26.594 1.00 96.06 263 ASP A CA 1
ATOM 2151 C C . ASP A 1 263 ? -1.876 12.843 25.189 1.00 96.06 263 ASP A C 1
ATOM 2153 O O . ASP A 1 263 ? -1.079 12.709 24.254 1.00 96.06 263 ASP A O 1
ATOM 2157 N N . GLN A 1 264 ? -3.051 13.462 25.028 1.00 95.50 264 GLN A N 1
ATOM 2158 C CA . GLN A 1 264 ? -3.450 14.092 23.766 1.00 95.50 264 GLN A CA 1
ATOM 2159 C C . GLN A 1 264 ? -2.486 15.218 23.378 1.00 95.50 264 GLN A C 1
ATOM 2161 O O . GLN A 1 264 ? -1.991 15.233 22.248 1.00 95.50 264 GLN A O 1
ATOM 2166 N N . LYS A 1 265 ? -2.132 16.093 24.327 1.00 98.12 265 LYS A N 1
ATOM 2167 C CA . LYS A 1 265 ? -1.174 17.185 24.101 1.00 98.12 265 LYS A CA 1
ATOM 2168 C C . LYS A 1 265 ? 0.215 16.663 23.719 1.00 98.12 265 LYS A C 1
ATOM 2170 O O . LYS A 1 265 ? 0.836 17.170 22.786 1.00 98.12 265 LYS A O 1
ATOM 2175 N N . ILE A 1 266 ? 0.687 15.597 24.370 1.00 97.88 266 ILE A N 1
ATOM 2176 C CA . ILE A 1 266 ? 1.951 14.929 24.017 1.00 97.88 266 ILE A CA 1
ATOM 2177 C C . ILE A 1 266 ? 1.897 14.373 22.586 1.00 97.88 266 ILE A C 1
ATOM 2179 O O . ILE A 1 266 ? 2.870 14.494 21.837 1.00 97.88 266 ILE A O 1
ATOM 2183 N N . LEU A 1 267 ? 0.781 13.763 22.179 1.00 95.44 267 LEU A N 1
ATOM 2184 C CA . LEU A 1 267 ? 0.614 13.221 20.829 1.00 95.44 267 LEU A CA 1
ATOM 2185 C C . LEU A 1 267 ? 0.644 14.323 19.757 1.00 95.44 267 LEU A C 1
ATOM 2187 O O . LEU A 1 267 ? 1.251 14.138 18.697 1.00 95.44 267 LEU A O 1
ATOM 2191 N N . GLU A 1 268 ? 0.014 15.463 20.026 1.00 95.38 268 GLU A N 1
ATOM 2192 C CA . GLU A 1 268 ? 0.031 16.632 19.143 1.00 95.38 268 GLU A CA 1
ATOM 2193 C C . GLU A 1 268 ? 1.437 17.214 19.004 1.00 95.38 268 GLU A C 1
ATOM 2195 O O . GLU A 1 268 ? 1.914 17.387 17.879 1.00 95.38 268 GLU A O 1
ATOM 2200 N N . LEU A 1 269 ? 2.151 17.400 20.118 1.00 97.56 269 LEU A N 1
ATOM 2201 C CA . LEU A 1 269 ? 3.544 17.853 20.108 1.00 97.56 269 LEU A CA 1
ATOM 2202 C C . LEU A 1 269 ? 4.454 16.887 19.339 1.00 97.56 269 LEU A C 1
ATOM 2204 O O . LEU A 1 269 ? 5.275 17.320 18.531 1.00 97.56 269 LEU A O 1
ATOM 2208 N N . LYS A 1 270 ? 4.272 15.569 19.501 1.00 96.12 270 LYS A N 1
ATOM 2209 C CA . LYS A 1 270 ? 5.002 14.561 18.710 1.00 96.12 270 LYS A CA 1
ATOM 2210 C C . LYS A 1 270 ? 4.736 14.704 17.211 1.00 96.12 270 LYS A C 1
ATOM 2212 O O . LYS A 1 270 ? 5.675 14.615 16.421 1.00 96.12 270 LYS A O 1
ATOM 2217 N N . ARG A 1 271 ? 3.485 14.962 16.810 1.00 94.94 271 ARG A N 1
ATOM 2218 C CA . ARG A 1 271 ? 3.112 15.183 15.402 1.00 94.94 271 ARG A CA 1
ATOM 2219 C C . ARG A 1 271 ? 3.763 16.449 14.837 1.00 94.94 271 ARG A C 1
ATOM 2221 O O . ARG A 1 271 ? 4.283 16.418 13.723 1.00 94.94 271 ARG A O 1
ATOM 2228 N N . VAL A 1 272 ? 3.752 17.541 15.598 1.00 96.25 272 VAL A N 1
ATOM 2229 C CA . VAL A 1 272 ? 4.385 18.812 15.216 1.00 96.25 272 VAL A CA 1
ATOM 2230 C C . VAL A 1 272 ? 5.904 18.647 15.086 1.00 96.25 272 VAL A C 1
ATOM 2232 O O . VAL A 1 272 ? 6.467 19.000 14.051 1.00 96.25 272 VAL A O 1
ATOM 2235 N N . ASN A 1 273 ? 6.557 17.993 16.050 1.00 97.50 273 ASN A N 1
ATOM 2236 C CA . ASN A 1 273 ? 7.990 17.686 15.988 1.00 97.50 273 ASN A CA 1
ATOM 2237 C C . ASN A 1 273 ? 8.358 16.803 14.788 1.00 97.50 273 ASN A C 1
ATOM 2239 O O . ASN A 1 273 ? 9.379 17.028 14.137 1.00 97.50 273 ASN A O 1
ATOM 2243 N N . GLU A 1 274 ? 7.526 15.817 14.442 1.00 96.31 274 GLU A N 1
ATOM 2244 C CA . GLU A 1 274 ? 7.741 15.000 13.245 1.00 96.31 274 GLU A CA 1
ATOM 2245 C C . GLU A 1 274 ? 7.656 15.839 11.957 1.00 96.31 274 GLU A C 1
ATOM 2247 O O . GLU A 1 274 ? 8.441 15.635 11.025 1.00 96.31 274 GLU A O 1
ATOM 2252 N N . ASN A 1 275 ? 6.740 16.808 11.902 1.00 94.56 275 ASN A N 1
ATOM 2253 C CA . ASN A 1 275 ? 6.628 17.732 10.775 1.00 94.56 275 ASN A CA 1
ATOM 2254 C C . ASN A 1 275 ? 7.855 18.646 10.664 1.00 94.56 275 ASN A C 1
ATOM 2256 O O . ASN A 1 275 ? 8.382 18.796 9.560 1.00 94.56 275 ASN A O 1
ATOM 2260 N N . TYR A 1 276 ? 8.358 19.187 11.779 1.00 97.56 276 TYR A N 1
ATOM 2261 C CA . TYR A 1 276 ? 9.587 19.985 11.784 1.00 97.56 276 TYR A CA 1
ATOM 2262 C C . TYR A 1 276 ? 10.803 19.172 11.342 1.00 97.56 276 TYR A C 1
ATOM 2264 O O . TYR A 1 276 ? 11.528 19.603 10.448 1.00 97.56 276 TYR A O 1
ATOM 2272 N N . ARG A 1 277 ? 10.963 17.940 11.841 1.00 95.00 277 ARG A N 1
ATOM 2273 C CA . ARG A 1 277 ? 12.018 17.021 11.373 1.00 95.00 277 ARG A CA 1
ATOM 2274 C C . ARG A 1 277 ? 11.945 16.776 9.865 1.00 95.00 277 ARG A C 1
ATOM 2276 O O . ARG A 1 277 ? 12.966 16.771 9.186 1.00 95.00 277 ARG A O 1
ATOM 2283 N N . LYS A 1 278 ? 10.740 16.589 9.312 1.00 94.94 278 LYS A N 1
ATOM 2284 C CA . LYS A 1 278 ? 10.547 16.440 7.858 1.00 94.94 278 LYS A CA 1
ATOM 2285 C C . LYS A 1 278 ? 10.875 17.722 7.093 1.00 94.94 278 LYS A C 1
ATOM 2287 O O . LYS A 1 278 ? 11.394 17.616 5.986 1.00 94.94 278 LYS A O 1
ATOM 2292 N N . LYS A 1 279 ? 10.559 18.899 7.642 1.00 96.12 279 LYS A N 1
ATOM 2293 C CA . LYS A 1 279 ? 10.886 20.199 7.039 1.00 96.12 279 LYS A CA 1
ATOM 2294 C C . LYS A 1 279 ? 12.401 20.396 6.972 1.00 96.12 279 LYS A C 1
ATOM 2296 O O . LYS A 1 279 ? 12.904 20.672 5.890 1.00 96.12 279 LYS A O 1
ATOM 2301 N N . ILE A 1 280 ? 13.110 20.138 8.072 1.00 96.12 280 ILE A N 1
ATOM 2302 C CA . ILE A 1 280 ? 14.578 20.203 8.142 1.00 96.12 280 ILE A CA 1
ATOM 2303 C C . ILE A 1 280 ? 15.210 19.283 7.091 1.00 96.12 280 ILE A C 1
ATOM 2305 O O . ILE A 1 280 ? 15.970 19.755 6.255 1.00 96.12 280 ILE A O 1
ATOM 2309 N N . LYS A 1 281 ? 14.785 18.013 7.012 1.00 95.12 281 LYS A N 1
ATOM 2310 C CA . LYS A 1 281 ? 15.299 17.066 6.001 1.00 95.12 281 LYS A CA 1
ATOM 2311 C C . LYS A 1 281 ? 15.093 17.512 4.550 1.00 95.12 281 LYS A C 1
ATOM 2313 O O . LYS A 1 281 ? 15.877 17.142 3.681 1.00 95.12 281 LYS A O 1
ATOM 2318 N N . ARG A 1 282 ? 14.009 18.238 4.251 1.00 92.38 282 ARG A N 1
ATOM 2319 C CA . ARG A 1 282 ? 13.783 18.786 2.901 1.00 92.38 282 ARG A CA 1
ATOM 2320 C C . ARG A 1 282 ? 14.760 19.918 2.614 1.00 92.38 282 ARG A C 1
ATOM 2322 O O . ARG A 1 282 ? 15.413 19.872 1.585 1.00 92.38 282 ARG A O 1
ATOM 2329 N N . LEU A 1 283 ? 14.913 20.845 3.558 1.00 92.12 283 LEU A N 1
ATOM 2330 C CA . LEU A 1 283 ? 15.851 21.960 3.434 1.00 92.12 283 LEU A CA 1
ATOM 2331 C C . LEU A 1 283 ? 17.300 21.477 3.288 1.00 92.12 283 LEU A C 1
ATOM 2333 O O . LEU A 1 283 ? 18.024 21.971 2.434 1.00 92.12 283 LEU A O 1
ATOM 2337 N N . GLU A 1 284 ? 17.714 20.470 4.059 1.00 92.38 284 GLU A N 1
ATOM 2338 C CA . GLU A 1 284 ? 19.036 19.841 3.916 1.00 92.38 284 GLU A CA 1
ATOM 2339 C C . GLU A 1 284 ? 19.232 19.209 2.537 1.00 92.38 284 GLU A C 1
ATOM 2341 O O . GLU A 1 284 ? 20.308 19.302 1.950 1.00 92.38 284 GLU A O 1
ATOM 2346 N N . LYS A 1 285 ? 18.188 18.570 1.998 1.00 85.88 285 LYS A N 1
ATOM 2347 C CA . LYS A 1 285 ? 18.237 17.993 0.655 1.00 85.88 285 LYS A CA 1
ATOM 2348 C C . LYS A 1 285 ? 18.352 19.075 -0.416 1.00 85.88 285 LYS A C 1
ATOM 2350 O O . LYS A 1 285 ? 19.126 18.897 -1.351 1.00 85.88 285 LYS A O 1
ATOM 2355 N N . ASP A 1 286 ? 17.608 20.165 -0.277 1.00 80.06 286 ASP A N 1
ATOM 2356 C CA . ASP A 1 286 ? 17.628 21.270 -1.234 1.00 80.06 286 ASP A CA 1
ATOM 2357 C C . ASP A 1 286 ? 19.008 21.956 -1.245 1.00 80.06 286 ASP A C 1
ATOM 2359 O O . ASP A 1 286 ? 19.550 22.184 -2.324 1.00 80.06 286 ASP A O 1
ATOM 2363 N N . LYS A 1 287 ? 19.645 22.136 -0.073 1.00 80.06 287 LYS A N 1
ATOM 2364 C CA . LYS A 1 287 ? 21.038 22.619 0.042 1.00 80.06 287 LYS A CA 1
ATOM 2365 C C . LYS A 1 287 ? 22.050 21.716 -0.679 1.00 80.06 287 LYS A C 1
ATOM 2367 O O . LYS A 1 287 ? 22.900 22.196 -1.419 1.00 80.06 287 LYS A O 1
ATOM 2372 N N . ARG A 1 288 ? 21.927 20.389 -0.541 1.00 72.88 288 ARG A N 1
ATOM 2373 C CA . ARG A 1 288 ? 22.808 19.449 -1.265 1.00 72.88 288 ARG A CA 1
ATOM 2374 C C . ARG A 1 288 ? 22.656 19.555 -2.784 1.00 72.88 288 ARG A C 1
ATOM 2376 O O . ARG A 1 288 ? 23.629 19.379 -3.507 1.00 72.88 288 ARG A O 1
ATOM 2383 N N . VAL A 1 289 ? 21.447 19.819 -3.283 1.00 68.00 289 VAL A N 1
ATOM 2384 C CA . VAL A 1 289 ? 21.200 19.970 -4.727 1.00 68.00 289 VAL A CA 1
ATOM 2385 C C . VAL A 1 289 ? 21.823 21.262 -5.257 1.00 68.00 289 VAL A C 1
ATOM 2387 O O . VAL A 1 289 ? 22.425 21.236 -6.331 1.00 68.00 289 VAL A O 1
ATOM 2390 N N . THR A 1 290 ? 21.731 22.366 -4.509 1.00 65.00 290 THR A N 1
ATOM 2391 C CA . THR A 1 290 ? 22.377 23.629 -4.893 1.00 65.00 290 THR A CA 1
ATOM 2392 C C . THR A 1 290 ? 23.898 23.507 -4.917 1.00 65.00 290 THR A C 1
ATOM 2394 O O . THR A 1 290 ? 24.520 23.985 -5.863 1.00 65.00 290 THR A O 1
ATOM 2397 N N . ASP A 1 291 ? 24.491 22.787 -3.961 1.00 68.44 291 ASP A N 1
ATOM 2398 C CA . ASP A 1 291 ? 25.943 22.570 -3.920 1.00 68.44 291 ASP A CA 1
ATOM 2399 C C . ASP A 1 291 ? 26.435 21.716 -5.097 1.00 68.44 291 ASP A C 1
ATOM 2401 O O . ASP A 1 291 ? 27.473 22.010 -5.688 1.00 68.44 291 ASP A O 1
ATOM 2405 N N . VAL A 1 292 ? 25.671 20.694 -5.502 1.00 63.19 292 VAL A N 1
ATOM 2406 C CA . VAL A 1 292 ? 26.000 19.875 -6.681 1.00 63.19 292 VAL A CA 1
ATOM 2407 C C . VAL A 1 292 ? 25.928 20.695 -7.970 1.00 63.19 292 VAL A C 1
ATOM 2409 O O . VAL A 1 292 ? 26.816 20.574 -8.808 1.00 63.19 292 VAL A O 1
ATOM 2412 N N . HIS A 1 293 ? 24.914 21.550 -8.140 1.00 59.88 293 HIS A N 1
ATOM 2413 C CA . HIS A 1 293 ? 24.835 22.435 -9.311 1.00 59.88 293 HIS A CA 1
ATOM 2414 C C . HIS A 1 293 ? 25.957 23.476 -9.332 1.00 59.88 293 HIS A C 1
ATOM 2416 O O . HIS A 1 293 ? 26.481 23.773 -10.404 1.00 59.88 293 HIS A O 1
ATOM 2422 N N . LYS A 1 294 ? 26.365 23.991 -8.167 1.00 67.25 294 LYS A N 1
ATOM 2423 C CA . LYS A 1 294 ? 27.495 24.918 -8.062 1.00 67.25 294 LYS A CA 1
ATOM 2424 C C . LYS A 1 294 ? 28.812 24.243 -8.468 1.00 67.25 294 LYS A C 1
ATOM 2426 O O . LYS A 1 294 ? 29.497 24.757 -9.344 1.00 67.25 294 LYS A O 1
ATOM 2431 N N . ARG A 1 295 ? 29.082 23.034 -7.959 1.00 60.00 295 ARG A N 1
ATOM 2432 C CA . ARG A 1 295 ? 30.265 22.233 -8.333 1.00 60.00 295 ARG A CA 1
ATOM 2433 C C . ARG A 1 295 ? 30.274 21.829 -9.809 1.00 60.00 295 ARG A C 1
ATOM 2435 O O . ARG A 1 295 ? 31.313 21.874 -10.450 1.00 60.00 295 ARG A O 1
ATOM 2442 N N . GLN A 1 296 ? 29.122 21.462 -10.374 1.00 63.75 296 GLN A N 1
ATOM 2443 C CA . GLN A 1 296 ? 29.025 21.146 -11.805 1.00 63.75 296 GLN A CA 1
ATOM 2444 C C . GLN A 1 296 ? 29.283 22.374 -12.687 1.00 63.75 296 GLN A C 1
ATOM 2446 O O . GLN A 1 296 ? 29.919 22.243 -13.728 1.00 63.75 296 GLN A O 1
ATOM 2451 N N . LYS A 1 297 ? 28.833 23.564 -12.268 1.00 61.97 297 LYS A N 1
ATOM 2452 C CA . LYS A 1 297 ? 29.082 24.819 -12.987 1.00 61.97 297 LYS A CA 1
ATOM 2453 C C . LYS A 1 297 ? 30.551 25.251 -12.912 1.00 61.97 297 LYS A C 1
ATOM 2455 O O . LYS A 1 297 ? 31.080 25.721 -13.911 1.00 61.97 297 LYS A O 1
ATOM 2460 N N . GLU A 1 298 ? 31.205 25.055 -11.769 1.00 59.19 298 GLU A N 1
ATOM 2461 C CA . GLU A 1 298 ? 32.641 25.323 -11.596 1.00 59.19 298 GLU A CA 1
ATOM 2462 C C . GLU A 1 298 ? 33.498 24.344 -12.422 1.00 59.19 298 GLU A C 1
ATOM 2464 O O . GLU A 1 298 ? 34.399 24.776 -13.135 1.00 59.19 298 GLU A O 1
ATOM 2469 N N . ASN A 1 299 ? 33.139 23.055 -12.467 1.00 56.84 299 ASN A N 1
ATOM 2470 C CA . ASN A 1 299 ? 33.847 22.058 -13.285 1.00 56.84 299 ASN A CA 1
ATOM 2471 C C . ASN A 1 299 ? 33.656 22.252 -14.805 1.00 56.84 299 ASN A C 1
ATOM 2473 O O . ASN A 1 299 ? 34.538 21.902 -15.581 1.00 56.84 299 ASN A O 1
ATOM 2477 N N . LEU A 1 300 ? 32.533 22.832 -15.249 1.00 54.56 300 LEU A N 1
ATOM 2478 C CA . LEU A 1 300 ? 32.300 23.203 -16.657 1.00 54.56 300 LEU A CA 1
ATOM 2479 C C . LEU A 1 300 ? 33.044 24.481 -17.081 1.00 54.56 300 LEU A C 1
ATOM 2481 O O . LEU A 1 300 ? 33.149 24.750 -18.272 1.00 54.56 300 LEU A O 1
ATOM 2485 N N . SER A 1 301 ? 33.544 25.269 -16.127 1.00 49.31 301 SER A N 1
ATOM 2486 C CA . SER A 1 301 ? 34.319 26.485 -16.393 1.00 49.31 301 SER A CA 1
ATOM 2487 C C . SER A 1 301 ? 35.824 26.221 -16.529 1.00 49.31 301 SER A C 1
ATOM 2489 O O . SER A 1 301 ? 36.532 27.102 -17.010 1.00 49.31 301 SER A O 1
ATOM 2491 N N . GLY A 1 302 ? 36.310 25.061 -16.072 1.00 50.00 302 GLY A N 1
ATOM 2492 C CA . GLY A 1 302 ? 37.736 24.708 -16.054 1.00 50.00 302 GLY A CA 1
ATOM 2493 C C . GLY A 1 302 ? 38.212 23.869 -17.241 1.00 50.00 302 GLY A C 1
ATOM 2494 O O . GLY A 1 302 ? 39.415 23.768 -17.449 1.00 50.00 302 GLY A O 1
ATOM 2495 N N . ASN A 1 303 ? 37.296 23.304 -18.032 1.00 49.44 303 ASN A N 1
ATOM 2496 C CA . ASN A 1 303 ? 37.652 22.580 -19.249 1.00 49.44 303 ASN A CA 1
ATOM 2497 C C . ASN A 1 303 ? 37.514 23.517 -20.447 1.00 49.44 303 ASN A C 1
ATOM 2499 O O . ASN A 1 303 ? 36.464 24.121 -20.668 1.00 49.44 303 ASN A O 1
ATOM 2503 N N . GLU A 1 304 ? 38.618 23.649 -21.169 1.00 53.50 304 GLU A N 1
ATOM 2504 C CA . GLU A 1 304 ? 38.840 24.525 -22.307 1.00 53.50 304 GLU A CA 1
ATOM 2505 C C . GLU A 1 304 ? 37.634 24.614 -23.246 1.00 53.50 304 GLU A C 1
ATOM 2507 O O . GLU A 1 304 ? 37.005 23.622 -23.624 1.00 53.50 304 GLU A O 1
ATOM 2512 N N . LYS A 1 305 ? 37.325 25.855 -23.627 1.00 49.31 305 LYS A N 1
ATOM 2513 C CA . LYS A 1 305 ? 36.332 26.214 -24.633 1.00 49.31 305 LYS A CA 1
ATOM 2514 C C . LYS A 1 305 ? 36.677 25.547 -25.971 1.00 49.31 305 LYS A C 1
ATOM 2516 O O . LYS A 1 305 ? 37.250 26.186 -26.847 1.00 49.31 305 LYS A O 1
ATOM 2521 N N . ILE A 1 306 ? 36.223 24.318 -26.189 1.00 51.03 306 ILE A N 1
ATOM 2522 C CA . ILE A 1 306 ? 35.856 23.890 -27.537 1.00 51.03 306 ILE A CA 1
ATOM 2523 C C . ILE A 1 306 ? 34.598 24.695 -27.860 1.00 51.03 306 ILE A C 1
ATOM 2525 O O . ILE A 1 306 ? 33.484 24.329 -27.479 1.00 51.03 306 ILE A O 1
ATOM 2529 N N . GLN A 1 307 ? 34.787 25.860 -28.481 1.00 45.25 307 GLN A N 1
ATOM 2530 C CA . GLN A 1 307 ? 33.712 26.591 -29.137 1.00 45.25 307 GLN A CA 1
ATOM 2531 C C . GLN A 1 307 ? 33.187 25.709 -30.271 1.00 45.25 307 GLN A C 1
ATOM 2533 O O . GLN A 1 307 ? 33.566 25.855 -31.427 1.00 45.25 307 GLN A O 1
ATOM 2538 N N . ILE A 1 308 ? 32.284 24.783 -29.948 1.00 49.09 308 ILE A N 1
ATOM 2539 C CA . ILE A 1 308 ? 31.306 24.358 -30.935 1.00 49.09 308 ILE A CA 1
ATOM 2540 C C . ILE A 1 308 ? 30.451 25.601 -31.136 1.00 49.09 308 ILE A C 1
ATOM 2542 O O . ILE A 1 308 ? 29.610 25.932 -30.297 1.00 49.09 308 ILE A O 1
ATOM 2546 N N . VAL A 1 309 ? 30.732 26.328 -32.214 1.00 41.72 309 VAL A N 1
ATOM 2547 C CA . VAL A 1 309 ? 29.834 27.333 -32.774 1.00 41.72 309 VAL A CA 1
ATOM 2548 C C . VAL A 1 309 ? 28.588 26.573 -33.224 1.00 41.72 309 VAL A C 1
ATOM 2550 O O . VAL A 1 309 ? 28.400 26.246 -34.388 1.00 41.72 309 VAL A O 1
ATOM 2553 N N . VAL A 1 310 ? 27.747 26.199 -32.262 1.00 49.03 310 VAL A N 1
ATOM 2554 C CA . VAL A 1 310 ? 26.350 25.914 -32.533 1.00 49.03 310 VAL A CA 1
ATOM 2555 C C . VAL A 1 310 ? 25.758 27.293 -32.733 1.00 49.03 310 VAL A C 1
ATOM 2557 O O . VAL A 1 310 ? 25.343 27.944 -31.771 1.00 49.03 310 VAL A O 1
ATOM 2560 N N . GLU A 1 311 ? 25.782 27.770 -33.980 1.00 49.12 311 GLU A N 1
ATOM 2561 C CA . GLU A 1 311 ? 24.846 28.810 -34.381 1.00 49.12 311 GLU A CA 1
ATOM 2562 C C . GLU A 1 311 ? 23.476 28.422 -33.809 1.00 49.12 311 GLU A C 1
ATOM 2564 O O . GLU A 1 311 ? 23.094 27.248 -33.905 1.00 49.12 311 GLU A O 1
ATOM 2569 N N . PRO A 1 312 ? 22.741 29.349 -33.176 1.00 46.75 312 PRO A N 1
ATOM 2570 C CA . PRO A 1 312 ? 21.401 29.103 -32.668 1.00 46.75 312 PRO A CA 1
ATOM 2571 C C . PRO A 1 312 ? 20.429 28.947 -33.845 1.00 46.75 312 PRO A C 1
ATOM 2573 O O . PRO A 1 312 ? 19.496 29.722 -34.029 1.00 46.75 312 PRO A O 1
ATOM 2576 N N . CYS A 1 313 ? 20.648 27.927 -34.665 1.00 43.38 313 CYS A N 1
ATOM 2577 C CA . CYS A 1 313 ? 19.773 27.553 -35.738 1.00 43.38 313 CYS A CA 1
ATOM 2578 C C . CYS A 1 313 ? 18.694 26.632 -35.164 1.00 43.38 313 CYS A C 1
ATOM 2580 O O . CYS A 1 313 ? 18.943 25.541 -34.647 1.00 43.38 313 CYS A O 1
ATOM 2582 N N . ALA A 1 314 ? 17.465 27.105 -35.336 1.00 52.62 314 ALA A N 1
ATOM 2583 C CA . ALA A 1 314 ? 16.308 26.296 -35.663 1.00 52.62 314 ALA A CA 1
ATOM 2584 C C . ALA A 1 314 ? 15.388 25.852 -34.512 1.00 52.62 314 ALA A C 1
ATOM 2586 O O . ALA A 1 314 ? 15.308 24.690 -34.104 1.00 52.62 314 ALA A O 1
ATOM 2587 N N . THR A 1 315 ? 14.476 26.763 -34.175 1.00 58.16 315 THR A N 1
ATOM 2588 C CA . THR A 1 315 ? 13.052 26.403 -34.051 1.00 58.16 315 THR A CA 1
ATOM 2589 C C . THR A 1 315 ? 12.576 25.525 -35.227 1.00 58.16 315 THR A C 1
ATOM 2591 O O . THR A 1 315 ? 11.876 24.541 -34.994 1.00 58.16 315 THR A O 1
ATOM 2594 N N . GLY A 1 316 ? 13.078 25.768 -36.447 1.00 70.94 316 GLY A N 1
ATOM 2595 C CA . GLY A 1 316 ? 12.725 25.022 -37.663 1.00 70.94 316 GLY A CA 1
ATOM 2596 C C . GLY A 1 316 ? 13.091 23.528 -37.690 1.00 70.94 316 GLY A C 1
ATOM 2597 O O . GLY A 1 316 ? 12.340 22.737 -38.243 1.00 70.94 316 GLY A O 1
ATOM 2598 N N . ILE A 1 317 ? 14.173 23.070 -37.040 1.00 81.88 317 ILE A N 1
ATOM 2599 C CA . ILE A 1 317 ? 14.536 21.635 -37.058 1.00 81.88 317 ILE A CA 1
ATOM 2600 C C . ILE A 1 317 ? 13.485 20.824 -36.305 1.00 81.88 317 ILE A C 1
ATOM 2602 O O . ILE A 1 317 ? 13.090 19.741 -36.732 1.00 81.88 317 ILE A O 1
ATOM 2606 N N . LYS A 1 318 ? 13.007 21.351 -35.174 1.00 83.88 318 LYS A N 1
ATOM 2607 C CA . LYS A 1 318 ? 11.960 20.688 -34.391 1.00 83.88 318 LYS A CA 1
ATOM 2608 C C . LYS A 1 318 ? 10.656 20.611 -35.174 1.00 83.88 318 LYS A C 1
ATOM 2610 O O . LYS A 1 318 ? 9.954 19.608 -35.055 1.00 83.88 318 LYS A O 1
ATOM 2615 N N . GLU A 1 319 ? 10.342 21.640 -35.951 1.00 85.81 319 GLU A N 1
ATOM 2616 C CA . GLU A 1 319 ? 9.157 21.686 -36.806 1.00 85.81 319 GLU A CA 1
ATOM 2617 C C . GLU A 1 319 ? 9.272 20.684 -37.957 1.00 85.81 319 GLU A C 1
ATOM 2619 O O . GLU A 1 319 ? 8.383 19.848 -38.093 1.00 85.81 319 GLU A O 1
ATOM 2624 N N . ASN A 1 320 ? 10.407 20.644 -38.658 1.00 88.94 320 ASN A N 1
ATOM 2625 C CA . ASN A 1 320 ? 10.675 19.688 -39.740 1.00 88.94 320 ASN A CA 1
ATOM 2626 C C . ASN A 1 320 ? 10.598 18.232 -39.261 1.00 88.94 320 ASN A C 1
ATOM 2628 O O . ASN A 1 320 ? 9.927 17.401 -39.870 1.00 88.94 320 ASN A O 1
ATOM 2632 N N . VAL A 1 321 ? 11.210 17.927 -38.112 1.00 91.56 321 VAL A N 1
ATOM 2633 C CA . VAL A 1 321 ? 11.123 16.592 -37.503 1.00 91.56 321 VAL A CA 1
ATOM 2634 C C . VAL A 1 321 ? 9.682 16.267 -37.098 1.00 91.56 321 VAL A C 1
ATOM 2636 O O . VAL A 1 321 ? 9.238 15.131 -37.245 1.00 91.56 321 VAL A O 1
ATOM 2639 N N . THR A 1 322 ? 8.933 17.249 -36.587 1.00 89.50 322 THR A N 1
ATOM 2640 C CA . THR A 1 322 ? 7.524 17.047 -36.220 1.00 89.50 322 THR A CA 1
ATOM 2641 C C . THR A 1 322 ? 6.667 16.778 -37.455 1.00 89.50 322 THR A C 1
ATOM 2643 O O . THR A 1 322 ? 5.862 15.853 -37.415 1.00 89.50 322 THR A O 1
ATOM 2646 N N . MET A 1 323 ? 6.865 17.530 -38.542 1.00 89.69 323 MET A N 1
ATOM 2647 C CA . MET A 1 323 ? 6.170 17.327 -39.816 1.00 89.69 323 MET A CA 1
ATOM 2648 C C . MET A 1 323 ? 6.440 15.937 -40.386 1.00 89.69 323 MET A C 1
ATOM 2650 O O . MET A 1 323 ? 5.491 15.224 -40.693 1.00 89.69 323 MET A O 1
ATOM 2654 N N . TYR A 1 324 ? 7.700 15.499 -40.395 1.00 95.12 324 TYR A N 1
ATOM 2655 C CA . TYR A 1 324 ? 8.073 14.166 -40.866 1.00 95.12 324 TYR A CA 1
ATOM 2656 C C . TYR A 1 324 ? 7.349 13.037 -40.113 1.00 95.12 324 TYR A C 1
ATOM 2658 O O . TYR A 1 324 ? 6.844 12.092 -40.714 1.00 95.12 324 TYR A O 1
ATOM 2666 N N . PHE A 1 325 ? 7.225 13.132 -38.783 1.00 92.50 325 PHE A N 1
ATOM 2667 C CA . PHE A 1 325 ? 6.466 12.145 -37.998 1.00 92.50 325 PHE A CA 1
ATOM 2668 C C . PHE A 1 325 ? 4.940 12.284 -38.124 1.00 92.50 325 PHE A C 1
ATOM 2670 O O . PHE A 1 325 ? 4.202 11.418 -37.639 1.00 92.50 325 PHE A O 1
ATOM 2677 N N . GLU A 1 326 ? 4.451 13.371 -38.717 1.00 90.50 326 GLU A N 1
ATOM 2678 C CA . GLU A 1 326 ? 3.037 13.579 -39.015 1.00 90.50 326 GLU A CA 1
ATOM 2679 C C . GLU A 1 326 ? 2.647 13.084 -40.412 1.00 90.50 326 GLU A C 1
ATOM 2681 O O . GLU A 1 326 ? 1.454 12.918 -40.645 1.00 90.50 326 GLU A O 1
ATOM 2686 N N . GLU A 1 327 ? 3.596 12.748 -41.285 1.00 92.56 327 GLU A N 1
ATOM 2687 C CA . GLU A 1 327 ? 3.334 12.124 -42.588 1.00 92.56 327 GLU A CA 1
ATOM 2688 C C . GLU A 1 327 ? 2.738 10.715 -42.439 1.00 92.56 327 GLU A C 1
ATOM 2690 O O . GLU A 1 327 ? 3.111 9.943 -41.548 1.00 92.56 327 GLU A O 1
ATOM 2695 N N . ASP A 1 328 ? 1.804 10.363 -43.328 1.00 91.12 328 ASP A N 1
ATOM 2696 C CA . ASP A 1 328 ? 1.064 9.096 -43.255 1.00 91.12 328 ASP A CA 1
ATOM 2697 C C . ASP A 1 328 ? 1.946 7.859 -43.516 1.00 91.12 328 ASP A C 1
ATOM 2699 O O . ASP A 1 328 ? 1.649 6.765 -43.028 1.00 91.12 328 ASP A O 1
ATOM 2703 N N . GLU A 1 329 ? 3.072 8.036 -44.214 1.00 91.44 329 GLU A N 1
ATOM 2704 C CA . GLU A 1 329 ? 4.071 6.986 -44.455 1.00 91.44 329 GLU A CA 1
ATOM 2705 C C . GLU A 1 329 ? 4.826 6.595 -43.172 1.00 91.44 329 GLU A C 1
ATOM 2707 O O . GLU A 1 329 ? 5.129 5.420 -42.929 1.00 91.44 329 GLU A O 1
ATOM 2712 N N . ASN A 1 330 ? 5.079 7.573 -42.300 1.00 93.69 330 ASN A N 1
ATOM 2713 C CA . ASN A 1 330 ? 5.827 7.396 -41.053 1.00 93.69 330 ASN A CA 1
ATOM 2714 C C . ASN A 1 330 ? 4.909 7.100 -39.857 1.00 93.69 330 ASN A C 1
ATOM 2716 O O . ASN A 1 330 ? 5.364 6.648 -38.798 1.00 93.69 330 ASN A O 1
ATOM 2720 N N . SER A 1 331 ? 3.609 7.372 -39.999 1.00 91.44 331 SER A N 1
ATOM 2721 C CA . SER A 1 331 ? 2.667 7.410 -38.888 1.00 91.44 331 SER A CA 1
ATOM 2722 C C . SER A 1 331 ? 1.227 7.214 -39.359 1.00 91.44 331 SER A C 1
ATOM 2724 O O . SER A 1 331 ? 0.700 7.996 -40.136 1.00 91.44 331 SER A O 1
ATOM 2726 N N . ARG A 1 332 ? 0.533 6.189 -38.857 1.00 90.81 332 ARG A N 1
ATOM 2727 C CA . ARG A 1 332 ? -0.858 5.888 -39.236 1.00 90.81 332 ARG A CA 1
ATOM 2728 C C . ARG A 1 332 ? -1.838 6.391 -38.187 1.00 90.81 332 ARG A C 1
ATOM 2730 O O . ARG A 1 332 ? -1.646 6.189 -36.985 1.00 90.81 332 ARG A O 1
ATOM 2737 N N . MET A 1 333 ? -2.934 7.008 -38.626 1.00 86.69 333 MET A N 1
ATOM 2738 C CA . MET A 1 333 ? -4.005 7.436 -37.725 1.00 86.69 333 MET A CA 1
ATOM 2739 C C . MET A 1 333 ? -4.668 6.238 -37.034 1.00 86.69 333 MET A C 1
ATOM 2741 O O . MET A 1 333 ? -4.946 5.208 -37.645 1.00 86.69 333 MET A O 1
ATOM 2745 N N . SER A 1 334 ? -4.937 6.376 -35.735 1.00 83.19 334 SER A N 1
ATOM 2746 C CA . SER A 1 334 ? -5.706 5.377 -34.988 1.00 83.19 334 SER A CA 1
ATOM 2747 C C . SER A 1 334 ? -7.142 5.286 -35.522 1.00 83.19 334 SER A C 1
ATOM 2749 O O . SER A 1 334 ? -7.788 6.308 -35.746 1.00 83.19 334 SER A O 1
ATOM 2751 N N . ALA A 1 335 ? -7.669 4.068 -35.685 1.00 74.88 335 ALA A N 1
ATOM 2752 C CA . ALA A 1 335 ? -8.995 3.821 -36.271 1.00 74.88 335 ALA A CA 1
ATOM 2753 C C . ALA A 1 335 ? -10.174 4.400 -35.452 1.00 74.88 335 ALA A C 1
ATOM 2755 O O . ALA A 1 335 ? -11.306 4.472 -35.925 1.00 74.88 335 ALA A O 1
ATOM 2756 N N . GLY A 1 336 ? -9.935 4.819 -34.206 1.00 75.69 336 GLY A N 1
ATOM 2757 C CA . GLY A 1 336 ? -10.967 5.336 -33.316 1.00 75.69 336 GLY A CA 1
ATOM 2758 C C . GLY A 1 336 ? -11.144 6.852 -33.407 1.00 75.69 336 GLY A C 1
ATOM 2759 O O . GLY A 1 336 ? -10.293 7.603 -32.935 1.00 75.69 336 GLY A O 1
ATOM 2760 N N . LYS A 1 337 ? -12.336 7.311 -33.823 1.00 73.62 337 LYS A N 1
ATOM 2761 C CA . LYS A 1 337 ? -12.779 8.730 -33.806 1.00 73.62 337 LYS A CA 1
ATOM 2762 C C . LYS A 1 337 ? -12.734 9.403 -32.416 1.00 73.62 337 LYS A C 1
ATOM 2764 O O . LYS A 1 337 ? -13.069 10.572 -32.293 1.00 73.62 337 LYS A O 1
ATOM 2769 N N . LYS A 1 338 ? -12.369 8.685 -31.345 1.00 79.06 338 LYS A N 1
ATOM 2770 C CA . LYS A 1 338 ? -12.355 9.171 -29.950 1.00 79.06 338 LYS A CA 1
ATOM 2771 C C . LYS A 1 338 ? -10.952 9.281 -29.339 1.00 79.06 338 LYS A C 1
ATOM 2773 O O . LYS A 1 338 ? -10.829 9.693 -28.187 1.00 79.06 338 LYS A O 1
ATOM 2778 N N . GLU A 1 339 ? -9.895 8.936 -30.071 1.00 86.19 339 GLU A N 1
ATOM 2779 C CA . GLU A 1 339 ? -8.530 8.943 -29.542 1.00 86.19 339 GLU A CA 1
ATOM 2780 C C . GLU A 1 339 ? -7.779 10.232 -29.893 1.00 86.19 339 GLU A C 1
ATOM 2782 O O . GLU A 1 339 ? -7.128 10.331 -30.927 1.00 86.19 339 GLU A O 1
ATOM 2787 N N . PHE A 1 340 ? -7.828 11.219 -28.995 1.00 90.00 340 PHE A N 1
ATOM 2788 C CA . PHE A 1 340 ? -7.127 12.498 -29.158 1.00 90.00 340 PHE A CA 1
ATOM 2789 C C . PHE A 1 340 ? -6.091 12.740 -28.061 1.00 90.00 340 PHE A C 1
ATOM 2791 O O . PHE A 1 340 ? -6.212 12.246 -26.937 1.00 90.00 340 PHE A O 1
ATOM 2798 N N . VAL A 1 341 ? -5.085 13.549 -28.385 1.00 88.81 341 VAL A N 1
ATOM 2799 C CA . VAL A 1 341 ? -4.119 14.116 -27.442 1.00 88.81 341 VAL A CA 1
ATOM 2800 C C . VAL A 1 341 ? -4.149 15.633 -27.587 1.00 88.81 341 VAL A C 1
ATOM 2802 O O . VAL A 1 341 ? -4.063 16.164 -28.692 1.00 88.81 341 VAL A O 1
ATOM 2805 N N . THR A 1 342 ? -4.272 16.331 -26.459 1.00 91.56 342 THR A N 1
ATOM 2806 C CA . THR A 1 342 ? -4.225 17.796 -26.410 1.00 91.56 342 THR A CA 1
ATOM 2807 C C . THR A 1 342 ? -2.891 18.240 -25.823 1.00 91.56 342 THR A C 1
ATOM 2809 O O . THR A 1 342 ? -2.584 17.911 -24.675 1.00 91.56 342 THR A O 1
ATOM 2812 N N . LYS A 1 343 ? -2.102 19.003 -26.585 1.00 85.19 343 LYS A N 1
ATOM 2813 C CA . LYS A 1 343 ? -0.822 19.582 -26.149 1.00 85.19 343 LYS A CA 1
ATOM 2814 C C . LYS A 1 343 ? -0.764 21.040 -26.599 1.00 85.19 343 LYS A C 1
ATOM 2816 O O . LYS A 1 343 ? -1.043 21.334 -27.751 1.00 85.19 343 LYS A O 1
ATOM 2821 N N . GLY A 1 344 ? -0.450 21.957 -25.682 1.00 82.62 344 GLY A N 1
ATOM 2822 C CA . GLY A 1 344 ? -0.349 23.386 -26.013 1.00 82.62 344 GLY A CA 1
ATOM 2823 C C . GLY A 1 344 ? -1.638 23.987 -26.587 1.00 82.62 344 GLY A C 1
ATOM 2824 O O . GLY A 1 344 ? -1.573 24.754 -27.532 1.00 82.62 344 GLY A O 1
ATOM 2825 N N . LYS A 1 345 ? -2.810 23.605 -26.053 1.00 89.69 345 LYS A N 1
ATOM 2826 C CA . LYS A 1 345 ? -4.152 23.986 -26.553 1.00 89.69 345 LYS A CA 1
ATOM 2827 C C . LYS A 1 345 ? -4.525 23.447 -27.946 1.00 89.69 345 LYS A C 1
ATOM 2829 O O . LYS A 1 345 ? -5.667 23.618 -28.353 1.00 89.69 345 LYS A O 1
ATOM 2834 N N . ILE A 1 346 ? -3.641 22.716 -28.623 1.00 86.94 346 ILE A N 1
ATOM 2835 C CA . ILE A 1 346 ? -3.932 22.061 -29.904 1.00 86.94 346 ILE A CA 1
ATOM 2836 C C . ILE A 1 346 ? -4.332 20.605 -29.638 1.00 86.94 346 ILE A C 1
ATOM 2838 O O . ILE A 1 346 ? -3.636 19.882 -28.918 1.00 86.94 346 ILE A O 1
ATOM 2842 N N . ARG A 1 347 ? -5.468 20.167 -30.194 1.00 90.19 347 ARG A N 1
ATOM 2843 C CA . ARG A 1 347 ? -5.981 18.792 -30.080 1.00 90.19 347 ARG A CA 1
ATOM 2844 C C . ARG A 1 347 ? -5.738 18.043 -31.391 1.00 90.19 347 ARG A C 1
ATOM 2846 O O . ARG A 1 347 ? -6.346 18.390 -32.395 1.00 90.19 347 ARG A O 1
ATOM 2853 N N . LYS A 1 348 ? -4.894 17.007 -31.373 1.00 90.12 348 LYS A N 1
ATOM 2854 C CA . LYS A 1 348 ? -4.597 16.146 -32.536 1.00 90.12 348 LYS A CA 1
ATOM 2855 C C . LYS A 1 348 ? -5.065 14.707 -32.285 1.00 90.12 348 LYS A C 1
ATOM 2857 O O . LYS A 1 348 ? -5.089 14.257 -31.136 1.00 90.12 348 LYS A O 1
ATOM 2862 N N . GLN A 1 349 ? -5.479 13.991 -33.331 1.00 90.19 349 GLN A N 1
ATOM 2863 C CA . GLN A 1 349 ? -5.816 12.563 -33.234 1.00 90.19 349 GLN A CA 1
ATOM 2864 C C . GLN A 1 349 ? -4.537 11.753 -33.007 1.00 90.19 349 GLN A C 1
ATOM 2866 O O . GLN A 1 349 ? -3.481 12.089 -33.541 1.00 90.19 349 GLN A O 1
ATOM 2871 N N . LYS A 1 350 ? -4.607 10.701 -32.189 1.00 92.19 350 LYS A N 1
ATOM 2872 C CA . LYS A 1 350 ? -3.446 9.840 -31.954 1.00 92.19 350 LYS A CA 1
ATOM 2873 C C . LYS A 1 350 ? -3.049 9.110 -33.230 1.00 92.19 350 LYS A C 1
ATOM 2875 O O . LYS A 1 350 ? -3.911 8.571 -33.932 1.00 92.19 350 LYS A O 1
ATOM 2880 N N . ARG A 1 351 ? -1.740 9.026 -33.447 1.00 91.81 351 ARG A N 1
ATOM 2881 C CA . ARG A 1 351 ? -1.121 8.262 -34.526 1.00 91.81 351 ARG A CA 1
ATOM 2882 C C . ARG A 1 351 ? -0.163 7.210 -33.956 1.00 91.81 351 ARG A C 1
ATOM 2884 O O . ARG A 1 351 ? 0.402 7.410 -32.877 1.00 91.81 351 ARG A O 1
ATOM 2891 N N . TYR A 1 352 ? -0.031 6.088 -34.655 1.00 91.88 352 TYR A N 1
ATOM 2892 C CA . TYR A 1 352 ? 0.935 5.029 -34.369 1.00 91.88 352 TYR A CA 1
ATOM 2893 C C . TYR A 1 352 ? 2.060 5.099 -35.393 1.00 91.88 352 TYR A C 1
ATOM 2895 O O . TYR A 1 352 ? 1.784 5.173 -36.586 1.00 91.88 352 TYR A O 1
ATOM 2903 N N . LEU A 1 353 ? 3.308 5.048 -34.935 1.00 94.62 353 LEU A N 1
ATOM 2904 C CA . LEU A 1 353 ? 4.460 5.011 -35.834 1.00 94.62 353 LEU A CA 1
ATOM 2905 C C . LEU A 1 353 ? 4.436 3.729 -36.673 1.00 94.62 353 LEU A C 1
ATOM 2907 O O . LEU A 1 353 ? 4.078 2.667 -36.156 1.00 94.62 353 LEU A O 1
ATOM 2911 N N . SER A 1 354 ? 4.808 3.836 -37.947 1.00 92.88 354 SER A N 1
ATOM 2912 C CA . SER A 1 354 ? 4.864 2.692 -38.865 1.00 92.88 354 SER A CA 1
ATOM 2913 C C . SER A 1 354 ? 6.074 1.783 -38.618 1.00 92.88 354 SER A C 1
ATOM 2915 O O . SER A 1 354 ? 6.012 0.601 -38.944 1.00 92.88 354 SER A O 1
ATOM 2917 N N . ASP A 1 355 ? 7.136 2.302 -37.992 1.00 95.31 355 ASP A N 1
ATOM 2918 C CA . ASP A 1 355 ? 8.373 1.576 -37.681 1.00 95.31 355 ASP A CA 1
ATOM 2919 C C . ASP A 1 355 ? 9.004 2.082 -36.360 1.00 95.31 355 ASP A C 1
ATOM 2921 O O . ASP A 1 355 ? 8.508 3.004 -35.702 1.00 95.31 355 ASP A O 1
ATOM 2925 N N . SER A 1 356 ? 10.107 1.466 -35.939 1.00 94.62 356 SER A N 1
ATOM 2926 C CA . SER A 1 356 ? 10.913 1.884 -34.799 1.00 94.62 356 SER A CA 1
ATOM 2927 C C . SER A 1 356 ? 11.527 3.274 -35.008 1.00 94.62 356 SER A C 1
ATOM 2929 O O . SER A 1 356 ? 11.895 3.670 -36.114 1.00 94.62 356 SER A O 1
ATOM 2931 N N . LEU A 1 357 ? 11.716 4.015 -33.912 1.00 93.88 357 LEU A N 1
ATOM 2932 C CA . LEU A 1 357 ? 12.319 5.353 -33.958 1.00 93.88 357 LEU A CA 1
ATOM 2933 C C . LEU A 1 357 ? 13.731 5.362 -34.564 1.00 93.88 357 LEU A C 1
ATOM 2935 O O . LEU A 1 357 ? 14.126 6.364 -35.152 1.00 93.88 357 LEU A O 1
ATOM 2939 N N . GLN A 1 358 ? 14.493 4.273 -34.422 1.00 93.69 358 GLN A N 1
ATOM 2940 C CA . GLN A 1 358 ? 15.836 4.165 -34.998 1.00 93.69 358 GLN A CA 1
ATOM 2941 C C . GLN A 1 358 ? 15.781 4.091 -36.527 1.00 93.69 358 GLN A C 1
ATOM 2943 O O . GLN A 1 358 ? 16.505 4.828 -37.195 1.00 93.69 358 GLN A O 1
ATOM 2948 N N . ASN A 1 359 ? 14.873 3.279 -37.074 1.00 95.06 359 ASN A N 1
ATOM 2949 C CA . ASN A 1 359 ? 14.683 3.152 -38.518 1.00 95.06 359 ASN A CA 1
ATOM 2950 C C . ASN A 1 359 ? 14.111 4.437 -39.123 1.00 95.06 359 ASN A C 1
ATOM 2952 O O . ASN A 1 359 ? 14.622 4.923 -40.129 1.00 95.06 359 ASN A O 1
ATOM 2956 N N . LEU A 1 360 ? 13.112 5.042 -38.472 1.00 94.19 360 LEU A N 1
ATOM 2957 C CA . LEU A 1 360 ? 12.540 6.315 -38.921 1.00 94.19 360 LEU A CA 1
ATOM 2958 C C . LEU A 1 360 ? 13.566 7.450 -38.887 1.00 94.19 360 LEU A C 1
ATOM 2960 O O . LEU A 1 360 ? 13.575 8.280 -39.790 1.00 94.19 360 LEU A O 1
ATOM 2964 N N . ARG A 1 361 ? 14.461 7.468 -37.889 1.00 93.00 361 ARG A N 1
ATOM 2965 C CA . ARG A 1 361 ? 15.588 8.408 -37.843 1.00 93.00 361 ARG A CA 1
ATOM 2966 C C . ARG A 1 361 ? 16.553 8.185 -39.004 1.00 93.00 361 ARG A C 1
ATOM 2968 O O . ARG A 1 361 ? 17.014 9.162 -39.581 1.00 93.00 361 ARG A O 1
ATOM 2975 N N . LYS A 1 362 ? 16.878 6.930 -39.327 1.00 93.69 362 LYS A N 1
ATOM 2976 C CA . LYS A 1 362 ? 17.757 6.607 -40.457 1.00 93.69 362 LYS A CA 1
ATOM 2977 C C . LYS A 1 362 ? 17.157 7.123 -41.768 1.00 93.69 362 LYS A C 1
ATOM 2979 O O . LYS A 1 362 ? 17.823 7.890 -42.450 1.00 93.69 362 LYS A O 1
ATOM 2984 N N . LYS A 1 363 ? 15.878 6.822 -42.024 1.00 94.94 363 LYS A N 1
ATOM 2985 C CA . LYS A 1 363 ? 15.126 7.345 -43.176 1.00 94.94 363 LYS A CA 1
ATOM 2986 C C . LYS A 1 363 ? 15.099 8.877 -43.214 1.00 94.94 363 LYS A C 1
ATOM 2988 O O . LYS A 1 363 ? 15.398 9.470 -44.239 1.00 94.94 363 LYS A O 1
ATOM 2993 N N . TYR A 1 364 ? 14.842 9.530 -42.077 1.00 94.12 364 TYR A N 1
ATOM 2994 C CA . TYR A 1 364 ? 14.837 10.995 -42.000 1.00 94.12 364 TYR A CA 1
ATOM 2995 C C . TYR A 1 364 ? 16.183 11.608 -42.403 1.00 94.12 364 TYR A C 1
ATOM 2997 O O . TYR A 1 364 ? 16.210 12.620 -43.098 1.00 94.12 364 TYR A O 1
ATOM 3005 N N . LEU A 1 365 ? 17.293 11.003 -41.964 1.00 92.62 365 LEU A N 1
ATOM 3006 C CA . LEU A 1 365 ? 18.650 11.450 -42.291 1.00 92.62 365 LEU A CA 1
ATOM 3007 C C . LEU A 1 365 ? 19.062 11.120 -43.732 1.00 92.62 365 LEU A C 1
ATOM 3009 O O . LEU A 1 365 ? 19.913 11.815 -44.278 1.00 92.62 365 LEU A O 1
ATOM 3013 N N . GLU A 1 366 ? 18.492 10.076 -44.336 1.00 91.94 366 GLU A N 1
ATOM 3014 C CA . GLU A 1 366 ? 18.659 9.770 -45.764 1.00 91.94 366 GLU A CA 1
ATOM 3015 C C . GLU A 1 366 ? 17.962 10.827 -46.630 1.00 91.94 366 GLU A C 1
ATOM 3017 O O . GLU A 1 366 ? 18.567 11.330 -47.573 1.00 91.94 366 GLU A O 1
ATOM 3022 N N . THR A 1 367 ? 16.741 11.230 -46.264 1.00 90.12 367 THR A N 1
ATOM 3023 C CA . THR A 1 367 ? 15.989 12.286 -46.964 1.00 90.12 367 THR A CA 1
ATOM 3024 C C . THR A 1 367 ? 16.537 13.688 -46.686 1.00 90.12 367 THR A C 1
ATOM 3026 O O . THR A 1 367 ? 16.426 14.573 -47.528 1.00 90.12 367 THR A O 1
ATOM 3029 N N . ASN A 1 368 ? 17.137 13.905 -45.511 1.00 89.81 368 ASN A N 1
ATOM 3030 C CA . ASN A 1 368 ? 17.679 15.196 -45.089 1.00 89.81 368 ASN A CA 1
ATOM 3031 C C . ASN A 1 368 ? 19.174 15.090 -44.735 1.00 89.81 368 ASN A C 1
ATOM 3033 O O . ASN A 1 368 ? 19.539 15.153 -43.549 1.00 89.81 368 ASN A O 1
ATOM 3037 N N . PRO A 1 369 ? 20.056 14.944 -45.741 1.00 86.62 369 PRO A N 1
ATOM 3038 C CA . PRO A 1 369 ? 21.490 14.775 -45.524 1.00 86.62 369 PRO A CA 1
ATOM 3039 C C . PRO A 1 369 ? 22.139 15.976 -44.822 1.00 86.62 369 PRO A C 1
ATOM 3041 O O . PRO A 1 369 ? 23.135 15.797 -44.130 1.00 86.62 369 PRO A O 1
ATOM 3044 N N . GLN A 1 370 ? 21.544 17.171 -44.899 1.00 81.81 370 GLN A N 1
ATOM 3045 C C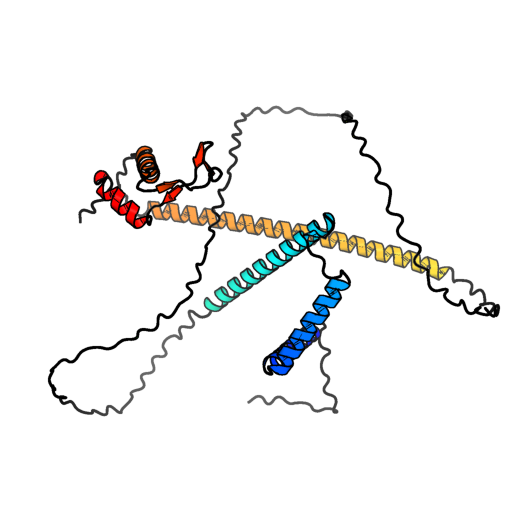A . GLN A 1 370 ? 22.003 18.379 -44.205 1.00 81.81 370 GLN A CA 1
ATOM 3046 C C . GLN A 1 370 ? 22.027 18.249 -42.672 1.00 81.81 370 GLN A C 1
ATOM 3048 O O . GLN A 1 370 ? 22.711 19.013 -41.997 1.00 81.81 370 GLN A O 1
ATOM 3053 N N . TYR A 1 371 ? 21.292 17.286 -42.104 1.00 80.25 371 TYR A N 1
ATOM 3054 C CA . TYR A 1 371 ? 21.293 17.006 -40.662 1.00 80.25 371 TYR A CA 1
ATOM 3055 C C . TYR A 1 371 ? 22.144 15.791 -40.284 1.00 80.25 371 TYR A C 1
ATOM 3057 O O . TYR A 1 371 ? 22.231 15.430 -39.104 1.00 80.25 371 TYR A O 1
ATOM 3065 N N . LYS A 1 372 ? 22.762 15.129 -41.265 1.00 80.81 372 LYS A N 1
ATOM 3066 C CA . LYS A 1 372 ? 23.709 14.052 -41.017 1.00 80.81 372 LYS A CA 1
ATOM 3067 C C . LYS A 1 372 ? 24.993 14.703 -40.523 1.00 80.81 372 LYS A C 1
ATOM 3069 O O . LYS A 1 372 ? 25.714 15.318 -41.295 1.00 80.81 372 LYS A O 1
ATOM 3074 N N . ILE A 1 373 ? 25.262 14.584 -39.223 1.00 74.19 373 ILE A N 1
ATOM 3075 C CA . ILE A 1 373 ? 26.545 15.005 -38.657 1.00 74.19 373 ILE A CA 1
ATOM 3076 C C . ILE A 1 373 ? 27.606 14.113 -39.302 1.00 74.19 373 ILE A C 1
ATOM 3078 O O . ILE A 1 373 ? 27.790 12.963 -38.902 1.00 74.19 373 ILE A O 1
ATOM 3082 N N . THR A 1 374 ? 28.251 14.612 -40.352 1.00 56.81 374 THR A N 1
ATOM 3083 C CA . THR A 1 374 ? 29.485 14.039 -40.865 1.00 56.81 374 THR A CA 1
ATOM 3084 C C . THR A 1 374 ? 30.539 14.336 -39.819 1.00 56.81 374 THR A C 1
ATOM 3086 O O . THR A 1 374 ? 31.095 15.428 -39.775 1.00 56.81 374 THR A O 1
ATOM 3089 N N . SER A 1 375 ? 30.777 13.377 -38.932 1.00 46.84 375 SER A N 1
ATOM 3090 C CA . SER A 1 375 ? 32.042 13.296 -38.219 1.00 46.84 375 SER A CA 1
ATOM 3091 C C . SER A 1 375 ? 33.124 13.077 -39.275 1.00 46.84 375 SER A C 1
ATOM 3093 O O . SER A 1 375 ? 33.395 11.940 -39.655 1.00 46.84 375 SER A O 1
ATOM 3095 N N . GLN A 1 376 ? 33.636 14.174 -39.835 1.00 40.19 376 GLN A N 1
ATOM 3096 C CA . GLN A 1 376 ? 34.915 14.177 -40.527 1.00 40.19 376 GLN A CA 1
ATOM 3097 C C . GLN A 1 376 ? 35.956 13.884 -39.445 1.00 40.19 376 GLN A C 1
ATOM 3099 O O . GLN A 1 376 ? 36.142 14.689 -38.533 1.00 40.19 376 GLN A O 1
ATOM 3104 N N . LEU A 1 377 ? 36.498 12.671 -39.486 1.00 34.88 377 LEU A N 1
ATOM 3105 C CA . LEU A 1 377 ? 37.734 12.292 -38.814 1.00 34.88 377 LEU A CA 1
ATOM 3106 C C . LEU A 1 377 ? 38.850 12.384 -39.847 1.00 34.88 377 LEU A C 1
ATOM 3108 O O . LEU A 1 377 ? 38.587 11.939 -40.990 1.00 34.88 377 LEU A O 1
#

Sequence (377 aa):
MWRKLRLTVLGRSITLPQTKDQKKEKKRIAERKRMENIRKDPDKYALWKLKMKETYLKRKREGKITSVQNLTPKQQKLARKKSRESTRRWYAKKKLLKERDIHSEEVIIDECDPADDTEINDPLDLKLPSSPEVSIIPRSPDIPSSSQVLTQFSPHSARITRSTIRQKRTLGIDLNLTENETDISSNADVHSRIISPSPNTSISDSPRTPSPQSSIASSPRRIVSPKVYKKAARETPLKKKSPWKHILRKFQYRYTKEIQLKDQKILELKRVNENYRKKIKRLEKDKRVTDVHKRQKENLSGNEKIQIVVEPCATGIKENVTMYFEEDENSRMSAGKKEFVTKGKIRKQKRYLSDSLQNLRKKYLETNPQYKITSQL

Foldseek 3Di:
DDDPDDPPDDDDDPDPDDDPVRVVVVVVVVVVVVVVVCVVDPVSVVVVVVVVVVVVVVCVVVVVDDDLVRDDPVVVVVVVVVVVVVVVVVVVVVVVVVVVVVVVVVVPPDPPPPDPPDDDDDPDPDDDDDDDDDDDDDDDDDDDDDDDDDDDDDDPDDPPDPDPPDDDDDDDDDDDDDDDDDDDDDDDDDDDDDDDDDDDDDDDDDDDDDDPPDDDPDDPPPPPPPPPPPPPVPPPPPPPPPPVVVVVVVVVVVVVVVVVVVVVVVVVVVVVVVVVVVVVVVVVVVVVVVVVVVVVVVVVVPDDDPPPPPPPDDVPVVVVVVVLCVDCQQWPFDPDPPAWDADPNDIDGDIDGPDDPVVSVVVVCVVVVVPVPPPPD

Organism: Parnassius apollo (NCBI:txid110799)